Protein AF-A0AAN7RVU3-F1 (afdb_monomer)

pLDDT: mean 71.53, std 14.11, range [26.95, 93.5]

Radius of gyration: 31.34 Å; Cα contacts (8 Å, |Δi|>4): 571; chains: 1; bounding box: 62×64×90 Å

Foldseek 3Di:
DQWDDDPQWIHGHPVLLVVLLPQDDDFWLVSLVVSVVSLVVVVVQAPPLCVLCVVSVVQSDDDTDTRDDDPSNVVSSVSSSVSSVVRDIDGHDDQDEDEDQAPVVCCLVPPVVLPPPPVRSVVCCCVAPVDPSYHYAYANDADNRPRDGPDPPRDHPDHPVLVCLVQFALANQEAQDDDPPFPEEKEKDKDWDADPNDIFIKIWIAGLPGTPDIATDDPDDDDDDDDDAGAYEYEYQPPPVVSLNRGNVSVCVVVVCADPVRHHDPCNVVSVNVSVVCHGYPHYYYHHDHPPDPDPDSSNSRNVVRVVRRVVNSPDDDPDDPDDLPLPPPPPPLDPDDPVLVVVLVVQVWDADPSRWTAHPLRATEDEPVVLLVSLLVSCVSPVDQLVVSLVVNVNHHDYPPSDSVVVPSVVSVVVVPD

Structure (mmCIF, N/CA/C/O backbone):
data_AF-A0AAN7RVU3-F1
#
_entry.id   AF-A0AAN7RVU3-F1
#
loop_
_atom_site.group_PDB
_atom_site.id
_atom_site.type_symbol
_atom_site.label_atom_id
_atom_site.label_alt_id
_atom_site.label_comp_id
_atom_site.label_asym_id
_atom_site.label_entity_id
_atom_site.label_seq_id
_atom_site.pdbx_PDB_ins_code
_atom_site.Cartn_x
_atom_site.Cartn_y
_atom_site.Cartn_z
_atom_site.occupancy
_atom_site.B_iso_or_equiv
_atom_site.auth_seq_id
_atom_site.auth_comp_id
_atom_site.auth_asym_id
_atom_site.auth_atom_id
_atom_site.pdbx_PDB_model_num
ATOM 1 N N . MET A 1 1 ? 14.593 12.431 -40.590 1.00 60.25 1 MET A N 1
ATOM 2 C CA . MET A 1 1 ? 14.397 11.969 -39.191 1.00 60.25 1 MET A CA 1
ATOM 3 C C . MET A 1 1 ? 14.862 10.524 -38.926 1.00 60.25 1 MET A C 1
ATOM 5 O O . MET A 1 1 ? 14.667 1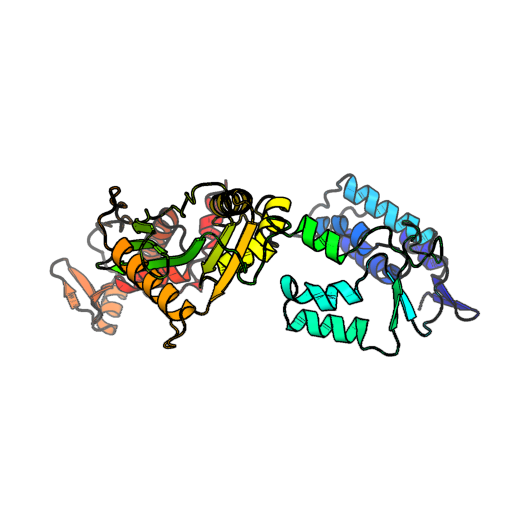0.052 -37.813 1.00 60.25 1 MET A O 1
ATOM 9 N N . GLY A 1 2 ? 15.543 9.844 -39.866 1.00 66.00 2 GLY A N 1
ATOM 10 C CA . GLY A 1 2 ? 16.089 8.489 -39.653 1.00 66.00 2 GLY A CA 1
ATOM 11 C C . GLY A 1 2 ? 15.056 7.368 -39.589 1.00 66.00 2 GLY A C 1
ATOM 12 O O . GLY A 1 2 ? 15.288 6.363 -38.926 1.00 66.00 2 GLY A O 1
ATOM 13 N N . PHE A 1 3 ? 13.913 7.576 -40.235 1.00 75.62 3 PHE A N 1
ATOM 14 C CA . PHE A 1 3 ? 12.899 6.558 -40.443 1.00 75.62 3 PHE A CA 1
ATOM 15 C C . PHE A 1 3 ? 12.623 6.453 -41.934 1.00 75.62 3 PHE A C 1
ATOM 17 O O . PHE A 1 3 ? 12.643 7.475 -42.624 1.00 75.62 3 PHE A O 1
ATOM 24 N N . GLU A 1 4 ? 12.320 5.246 -42.383 1.00 76.38 4 GLU A N 1
ATOM 25 C CA . GLU A 1 4 ? 11.783 4.975 -43.711 1.00 76.38 4 GLU A CA 1
ATOM 26 C C . GLU A 1 4 ? 10.286 4.706 -43.557 1.00 76.38 4 GLU A C 1
ATOM 28 O O . GLU A 1 4 ? 9.870 3.967 -42.663 1.00 76.38 4 GLU A O 1
ATOM 33 N N . ILE A 1 5 ? 9.460 5.388 -44.352 1.00 79.69 5 ILE A N 1
ATOM 34 C CA . ILE A 1 5 ? 8.005 5.220 -44.331 1.00 79.69 5 ILE A CA 1
ATOM 35 C C . ILE A 1 5 ? 7.591 4.661 -45.681 1.00 79.69 5 ILE A C 1
ATOM 37 O O . ILE A 1 5 ? 7.844 5.277 -46.716 1.00 79.69 5 ILE A O 1
ATOM 41 N N . THR A 1 6 ? 6.938 3.505 -45.678 1.00 76.88 6 THR A N 1
ATOM 42 C CA . THR A 1 6 ? 6.525 2.828 -46.908 1.00 76.88 6 THR A CA 1
ATOM 43 C C . THR A 1 6 ? 5.210 2.103 -46.658 1.00 76.88 6 THR A C 1
ATOM 45 O O . THR A 1 6 ? 5.063 1.417 -45.653 1.00 76.88 6 THR A O 1
ATOM 48 N N . LYS A 1 7 ? 4.216 2.283 -47.542 1.00 75.75 7 LYS A N 1
ATOM 49 C CA . LYS A 1 7 ? 2.923 1.559 -47.517 1.00 75.75 7 LYS A CA 1
ATOM 50 C C . LYS A 1 7 ? 2.224 1.506 -46.140 1.00 75.75 7 LYS A C 1
ATOM 52 O O . LYS A 1 7 ? 1.633 0.498 -45.770 1.00 75.75 7 LYS A O 1
ATOM 57 N N . GLY A 1 8 ? 2.275 2.595 -45.370 1.00 72.94 8 GLY A N 1
ATOM 58 C CA . GLY A 1 8 ? 1.636 2.662 -44.049 1.00 72.94 8 GLY A CA 1
ATOM 59 C C . GLY A 1 8 ? 2.423 1.998 -42.912 1.00 72.94 8 GLY A C 1
ATOM 60 O O . GLY A 1 8 ? 1.868 1.775 -41.836 1.00 72.94 8 GLY A O 1
ATOM 61 N N . GLN A 1 9 ? 3.703 1.703 -43.132 1.00 75.50 9 GLN A N 1
ATOM 62 C CA . GLN A 1 9 ? 4.643 1.198 -42.137 1.00 75.50 9 GLN A CA 1
ATOM 63 C C . GLN A 1 9 ? 5.803 2.180 -41.947 1.00 75.50 9 GLN A C 1
ATOM 65 O O . GLN A 1 9 ? 6.120 2.967 -42.839 1.00 75.50 9 GLN A O 1
ATOM 70 N N . ARG A 1 10 ? 6.419 2.147 -40.763 1.00 83.00 10 ARG A N 1
ATOM 71 C CA . ARG A 1 10 ? 7.587 2.937 -40.375 1.00 83.00 10 ARG A CA 1
ATOM 72 C C . ARG A 1 10 ? 8.702 2.020 -39.886 1.00 83.00 10 ARG A C 1
ATOM 74 O O . ARG A 1 10 ? 8.543 1.312 -38.888 1.00 83.00 10 ARG A O 1
ATOM 81 N N . GLU A 1 11 ? 9.856 2.122 -40.525 1.00 81.56 11 GLU A N 1
ATOM 82 C CA . GLU A 1 11 ? 11.063 1.357 -40.225 1.00 81.56 11 GLU A CA 1
ATOM 83 C C . GLU A 1 11 ? 12.210 2.255 -39.761 1.00 81.56 11 GLU A C 1
ATOM 85 O O . GLU A 1 11 ? 12.274 3.447 -40.068 1.00 81.56 11 GLU A O 1
ATOM 90 N N . LEU A 1 12 ? 13.119 1.674 -38.979 1.00 78.88 12 LEU A N 1
ATOM 91 C CA . LEU A 1 12 ? 14.394 2.298 -38.633 1.00 78.88 12 LEU A CA 1
ATOM 92 C C . LEU A 1 12 ? 15.353 2.141 -39.812 1.00 78.88 12 LEU A C 1
ATOM 94 O O . LEU A 1 12 ? 15.597 1.012 -40.233 1.00 78.88 12 LEU A O 1
ATOM 98 N N . ASN A 1 13 ? 15.938 3.244 -40.280 1.00 79.75 13 ASN A N 1
ATOM 99 C CA . ASN A 1 13 ? 16.897 3.195 -41.381 1.00 79.75 13 ASN A CA 1
ATOM 100 C C . ASN A 1 13 ? 18.136 2.349 -41.024 1.00 79.75 13 ASN A C 1
ATOM 102 O O . ASN A 1 13 ? 18.637 2.375 -39.890 1.00 79.75 13 ASN A O 1
ATOM 106 N N . THR A 1 14 ? 18.655 1.622 -42.011 1.00 76.56 14 THR A N 1
ATOM 107 C CA . THR A 1 14 ? 19.767 0.669 -41.844 1.00 76.56 14 THR A CA 1
ATOM 108 C C . THR A 1 14 ? 21.022 1.338 -41.281 1.00 76.56 14 THR A C 1
ATOM 110 O O . THR A 1 14 ? 21.609 0.853 -40.316 1.00 76.56 14 THR A O 1
ATOM 113 N N . GLU A 1 15 ? 21.352 2.536 -41.765 1.00 77.06 15 GLU A N 1
ATOM 114 C CA . GLU A 1 15 ? 22.512 3.310 -41.309 1.00 77.06 15 GLU A CA 1
ATOM 115 C C . GLU A 1 15 ? 22.464 3.625 -39.800 1.00 77.06 15 GLU A C 1
ATOM 117 O O . GLU A 1 15 ? 23.470 3.519 -39.095 1.00 77.06 15 GLU A O 1
ATOM 122 N N . ARG A 1 16 ? 21.281 3.936 -39.240 1.00 74.56 16 ARG A N 1
ATOM 123 C CA . ARG A 1 16 ? 21.164 4.132 -37.784 1.00 74.56 16 ARG A CA 1
ATOM 124 C C . ARG A 1 16 ? 21.036 2.826 -37.023 1.00 74.56 16 ARG A C 1
ATOM 126 O O . ARG A 1 16 ? 21.331 2.827 -35.829 1.00 74.56 16 ARG A O 1
ATOM 133 N N . LYS A 1 17 ? 20.564 1.727 -37.619 1.00 74.75 17 LYS A N 1
ATOM 134 C CA . LYS A 1 17 ? 20.660 0.410 -36.963 1.00 74.75 17 LYS A CA 1
ATOM 135 C C . LYS A 1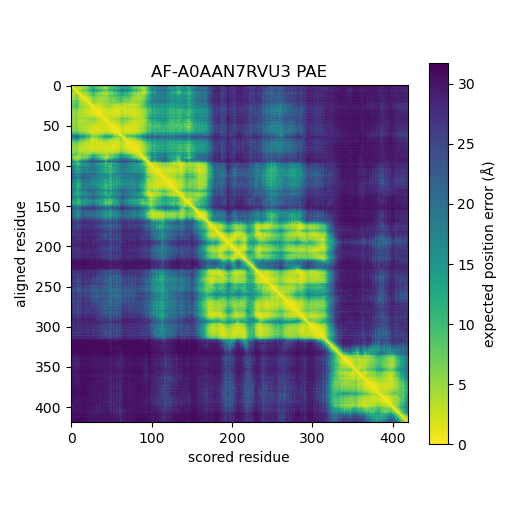 17 ? 22.134 0.086 -36.703 1.00 74.75 17 LYS A C 1
ATOM 137 O O . LYS A 1 17 ? 22.503 -0.193 -35.563 1.00 74.75 17 LYS A O 1
ATOM 142 N N . GLU A 1 18 ? 22.977 0.293 -37.709 1.00 75.19 18 GLU A N 1
ATOM 143 C CA . GLU A 1 18 ? 24.420 0.072 -37.629 1.00 75.19 18 GLU A CA 1
ATOM 144 C C . GLU A 1 18 ? 25.141 1.038 -36.681 1.00 75.19 18 GLU A C 1
ATOM 146 O O . GLU A 1 18 ? 25.971 0.596 -35.886 1.00 75.19 18 GLU A O 1
ATOM 151 N N . ALA A 1 19 ? 24.806 2.334 -36.697 1.00 77.56 19 ALA A N 1
ATOM 152 C CA . ALA A 1 19 ? 25.472 3.338 -35.861 1.00 77.56 19 ALA A CA 1
ATOM 153 C C . ALA A 1 19 ? 25.434 3.007 -34.356 1.00 77.56 19 ALA A C 1
ATOM 155 O O . ALA A 1 19 ? 26.418 3.221 -33.651 1.00 77.56 19 ALA A O 1
ATOM 156 N N . ILE A 1 20 ? 24.330 2.438 -33.853 1.00 73.19 20 ILE A N 1
ATOM 157 C CA . ILE A 1 20 ? 24.240 2.000 -32.450 1.00 73.19 20 ILE A CA 1
ATOM 158 C C . ILE A 1 20 ? 24.911 0.647 -32.214 1.00 73.19 20 ILE A C 1
ATOM 160 O O . ILE A 1 20 ? 25.498 0.445 -31.150 1.00 73.19 20 ILE A O 1
ATOM 164 N N . CYS A 1 21 ? 24.892 -0.268 -33.183 1.00 75.62 21 CYS A N 1
ATOM 165 C CA . CYS A 1 21 ? 25.645 -1.519 -33.067 1.00 75.62 21 CYS A CA 1
ATOM 166 C C . CYS A 1 21 ? 27.158 -1.279 -32.991 1.00 75.62 21 CYS A C 1
ATOM 168 O O . CYS A 1 21 ? 27.854 -1.999 -32.274 1.00 75.62 21 CYS A O 1
ATOM 170 N N . ARG A 1 22 ? 27.652 -0.220 -33.638 1.00 81.44 22 ARG A N 1
ATOM 171 C CA . ARG A 1 22 ? 29.059 0.201 -33.593 1.00 81.44 22 ARG A CA 1
ATOM 172 C C . ARG A 1 22 ? 29.454 0.934 -32.305 1.00 81.44 22 ARG A C 1
ATOM 174 O O . ARG A 1 22 ? 30.638 1.183 -32.103 1.00 81.44 22 ARG A O 1
ATOM 181 N N . ILE A 1 23 ? 28.509 1.254 -31.411 1.00 83.44 23 ILE A N 1
ATOM 182 C CA . ILE A 1 23 ? 28.845 1.846 -30.109 1.00 83.44 23 ILE A CA 1
ATOM 183 C C . ILE A 1 23 ? 29.667 0.832 -29.306 1.00 83.44 23 ILE A C 1
ATOM 185 O O . ILE A 1 23 ? 29.193 -0.268 -28.985 1.00 83.44 23 ILE A O 1
ATOM 189 N N . ALA A 1 24 ? 30.901 1.234 -28.999 1.00 86.38 24 ALA A N 1
ATOM 190 C CA . ALA A 1 24 ? 31.804 0.510 -28.120 1.00 86.38 24 ALA A CA 1
ATOM 191 C C . ALA A 1 24 ? 31.198 0.378 -26.720 1.00 86.38 24 ALA A C 1
ATOM 193 O O . ALA A 1 24 ? 30.391 1.209 -26.297 1.00 86.38 24 ALA A O 1
ATOM 194 N N . VAL A 1 25 ? 31.594 -0.668 -25.996 1.00 89.00 25 VAL A N 1
ATOM 195 C CA . VAL A 1 25 ? 31.112 -0.895 -24.632 1.00 89.00 25 VAL A CA 1
ATOM 196 C C . VAL A 1 25 ? 31.477 0.320 -23.767 1.00 89.00 25 VAL A C 1
ATOM 198 O O . VAL A 1 25 ? 32.663 0.637 -23.658 1.00 89.00 25 VAL A O 1
ATOM 201 N N . PRO A 1 26 ? 30.494 1.013 -23.162 1.00 90.19 26 PRO A N 1
ATOM 202 C CA . PRO A 1 26 ? 30.767 2.167 -22.314 1.00 90.19 26 PRO A CA 1
ATOM 203 C C . PRO A 1 26 ? 31.740 1.830 -21.181 1.00 90.19 26 PRO A C 1
ATOM 205 O O . PRO A 1 26 ? 31.554 0.838 -20.483 1.00 90.19 26 PRO A O 1
ATOM 208 N N . THR A 1 27 ? 32.747 2.667 -20.956 1.00 88.00 27 THR A N 1
ATOM 209 C CA . THR A 1 27 ? 33.683 2.544 -19.822 1.00 88.00 27 THR A CA 1
ATOM 210 C C . THR A 1 27 ? 33.370 3.541 -18.704 1.00 88.00 27 THR A C 1
ATOM 212 O O . THR A 1 27 ? 33.860 3.406 -17.585 1.00 88.00 27 THR A O 1
ATOM 215 N N . SER A 1 28 ? 32.503 4.521 -18.977 1.00 88.88 28 SER A N 1
ATOM 216 C CA . SER A 1 28 ? 32.065 5.541 -18.019 1.00 88.88 28 SER A CA 1
ATOM 217 C C . SER A 1 28 ? 30.543 5.643 -17.931 1.00 88.88 28 SER A C 1
ATOM 219 O O . SER A 1 28 ? 29.819 5.384 -18.900 1.00 88.88 28 SER A O 1
ATOM 221 N N . LYS A 1 29 ? 30.044 6.113 -16.780 1.00 90.25 29 LYS A N 1
ATOM 222 C CA . LYS A 1 29 ? 28.611 6.393 -16.586 1.00 90.25 29 LYS A CA 1
ATOM 223 C C . LYS A 1 29 ? 28.082 7.400 -17.614 1.00 90.25 29 LYS A C 1
ATOM 225 O O . LYS A 1 29 ? 26.981 7.218 -18.133 1.00 90.25 29 LYS A O 1
ATOM 230 N N . LYS A 1 30 ? 28.879 8.410 -17.988 1.00 89.38 30 LYS A N 1
ATOM 231 C CA . LYS A 1 30 ? 28.546 9.382 -19.045 1.00 89.38 30 LYS A CA 1
ATOM 232 C C . LYS A 1 30 ? 28.300 8.715 -20.401 1.00 89.38 30 LYS A C 1
ATOM 234 O O . LYS A 1 30 ? 27.279 8.985 -21.033 1.00 89.38 30 LYS A O 1
ATOM 239 N N . GLN A 1 31 ? 29.190 7.821 -20.831 1.00 89.56 31 GLN A N 1
ATOM 240 C CA . GLN A 1 31 ? 29.016 7.076 -22.082 1.00 89.56 31 GLN A CA 1
ATOM 241 C C . GLN A 1 31 ? 27.786 6.163 -22.030 1.00 89.56 31 GLN A C 1
ATOM 243 O O . GLN A 1 31 ? 27.037 6.101 -23.004 1.00 89.56 31 GLN A O 1
ATOM 248 N N . LEU A 1 32 ? 27.523 5.516 -20.888 1.00 91.06 32 LEU A N 1
ATOM 249 C CA . LEU A 1 32 ? 26.335 4.676 -20.728 1.00 91.06 32 LEU A CA 1
ATOM 250 C C . LEU A 1 32 ? 25.038 5.499 -20.777 1.00 91.06 32 LEU A C 1
ATOM 252 O O . LEU A 1 32 ? 24.076 5.072 -21.410 1.00 91.06 32 LEU A O 1
ATOM 256 N N . ARG A 1 33 ? 25.005 6.709 -20.201 1.00 90.69 33 ARG A N 1
ATOM 257 C CA . ARG A 1 33 ? 23.860 7.627 -20.365 1.00 90.69 33 ARG A CA 1
ATOM 258 C C . ARG A 1 33 ? 23.678 8.064 -21.816 1.00 90.69 33 ARG A C 1
ATOM 260 O O . ARG A 1 33 ? 22.541 8.116 -22.279 1.00 90.69 33 ARG A O 1
ATOM 267 N N . GLY A 1 34 ? 24.772 8.322 -22.534 1.00 89.88 34 GLY A N 1
ATOM 268 C CA . GLY A 1 34 ? 24.743 8.591 -23.974 1.00 89.88 34 GLY A CA 1
ATOM 269 C C . GLY A 1 34 ? 24.105 7.438 -24.751 1.00 89.88 34 GLY A C 1
ATOM 270 O O . GLY A 1 34 ? 23.143 7.649 -25.488 1.00 89.88 34 GLY A O 1
ATOM 271 N N . PHE A 1 35 ? 24.557 6.206 -24.505 1.00 90.56 35 PHE A N 1
ATOM 272 C CA . PHE A 1 35 ? 23.961 5.005 -25.090 1.00 90.56 35 PHE A CA 1
ATOM 273 C C . PHE A 1 35 ? 22.472 4.869 -24.747 1.00 90.56 35 PHE A C 1
ATOM 275 O O . PHE A 1 35 ? 21.661 4.684 -25.650 1.00 90.56 35 PHE A O 1
ATOM 282 N N . LEU A 1 36 ? 22.088 5.011 -23.473 1.00 90.69 36 LEU A N 1
ATOM 283 C CA . LEU A 1 36 ? 20.690 4.920 -23.036 1.00 90.69 36 LEU A CA 1
ATOM 284 C C . LEU A 1 36 ? 19.810 6.000 -23.670 1.00 90.69 36 LEU A C 1
ATOM 286 O O . LEU A 1 36 ? 18.659 5.723 -23.996 1.00 90.69 36 LEU A O 1
ATOM 290 N N . GLY A 1 37 ? 20.337 7.207 -23.882 1.00 87.88 37 GLY A N 1
ATOM 291 C CA . GLY A 1 37 ? 19.641 8.275 -24.599 1.00 87.88 37 GLY A CA 1
ATOM 292 C C . GLY A 1 37 ? 19.322 7.877 -26.040 1.00 87.88 37 GLY A C 1
ATOM 293 O O . GLY A 1 37 ? 18.181 8.010 -26.485 1.00 87.88 37 GLY A O 1
ATOM 294 N N . ILE A 1 38 ? 20.301 7.304 -26.740 1.00 84.50 38 ILE A N 1
ATOM 295 C CA . ILE A 1 38 ? 20.125 6.852 -28.123 1.00 84.50 38 ILE A CA 1
ATOM 296 C C . ILE A 1 38 ? 19.223 5.609 -28.186 1.00 84.50 38 ILE A C 1
ATOM 298 O O . ILE A 1 38 ? 18.334 5.519 -29.033 1.00 84.50 38 ILE A O 1
ATOM 302 N N . ALA A 1 39 ? 19.395 4.656 -27.271 1.00 84.94 39 ALA A N 1
ATOM 303 C CA . ALA A 1 39 ? 18.561 3.462 -27.182 1.00 84.94 39 ALA A CA 1
ATOM 304 C C . ALA A 1 39 ? 17.098 3.821 -26.875 1.00 84.94 39 ALA A C 1
ATOM 306 O O . ALA A 1 39 ? 16.186 3.273 -27.494 1.00 84.94 39 ALA A O 1
ATOM 307 N N . ARG A 1 40 ? 16.864 4.817 -26.008 1.00 85.19 40 ARG A N 1
ATOM 308 C CA . ARG A 1 40 ? 15.525 5.326 -25.689 1.00 85.19 40 ARG A CA 1
ATOM 309 C C . ARG A 1 40 ? 14.819 5.910 -26.905 1.00 85.19 40 ARG A C 1
ATOM 311 O O . ARG A 1 40 ? 13.608 5.771 -26.995 1.00 85.19 40 ARG A O 1
ATOM 318 N N . TRP A 1 41 ? 15.518 6.513 -27.862 1.00 79.56 41 TRP A N 1
ATOM 319 C CA . TRP A 1 41 ? 14.881 6.977 -29.103 1.00 79.56 41 TRP A CA 1
ATOM 320 C C . TRP A 1 41 ? 14.245 5.825 -29.908 1.00 79.56 41 TRP A C 1
ATOM 322 O O . TRP A 1 41 ? 13.246 6.015 -30.595 1.00 79.56 41 TRP A O 1
ATOM 332 N N . CYS A 1 42 ? 14.773 4.609 -29.754 1.00 75.12 42 CYS A N 1
ATOM 333 C CA . CYS A 1 42 ? 14.352 3.408 -30.478 1.00 75.12 42 CYS A CA 1
ATOM 334 C C . CYS A 1 42 ? 13.483 2.476 -29.624 1.00 75.12 42 CYS A C 1
ATOM 336 O O . CYS A 1 42 ? 13.183 1.369 -30.067 1.00 75.12 42 CYS A O 1
ATOM 338 N N . HIS A 1 43 ? 13.104 2.876 -28.403 1.00 82.31 43 HIS A N 1
ATOM 339 C CA . HIS A 1 43 ? 12.471 1.967 -27.439 1.00 82.31 43 HIS A CA 1
ATOM 340 C C . HIS A 1 43 ? 11.172 1.346 -27.967 1.00 82.31 43 HIS A C 1
ATOM 342 O O . HIS A 1 43 ? 10.830 0.238 -27.572 1.00 82.31 43 HIS A O 1
ATOM 348 N N . LEU A 1 44 ? 10.472 2.039 -28.875 1.00 80.81 44 LEU A N 1
ATOM 349 C CA . LEU A 1 44 ? 9.228 1.570 -29.494 1.00 80.81 44 LEU A CA 1
ATOM 350 C C . LEU A 1 44 ? 9.405 0.275 -30.301 1.00 80.81 44 LEU A C 1
ATOM 352 O O . LEU A 1 44 ? 8.439 -0.454 -30.482 1.00 80.81 44 LEU A O 1
ATOM 356 N N . TRP A 1 45 ? 10.620 -0.015 -30.771 1.00 80.12 45 TRP A N 1
ATOM 357 C CA . TRP A 1 45 ? 10.946 -1.227 -31.529 1.00 80.12 45 TRP A CA 1
ATOM 358 C C . TRP A 1 45 ? 11.508 -2.356 -30.660 1.00 80.12 45 TRP A C 1
ATOM 360 O O . TRP A 1 45 ? 11.799 -3.430 -31.176 1.00 80.12 45 TRP A O 1
ATOM 370 N N . ILE A 1 46 ? 11.700 -2.123 -29.358 1.00 82.25 46 ILE A N 1
ATOM 371 C CA . ILE A 1 46 ? 12.316 -3.087 -28.445 1.00 82.25 46 ILE A CA 1
ATOM 372 C C . ILE A 1 46 ? 11.267 -3.520 -27.410 1.00 82.25 46 ILE A C 1
ATOM 374 O O . ILE A 1 46 ? 11.026 -2.798 -26.436 1.00 82.25 46 ILE A O 1
ATOM 378 N N . PRO A 1 47 ? 10.656 -4.710 -27.569 1.00 80.06 47 PRO A N 1
ATOM 379 C CA . PRO A 1 47 ? 9.730 -5.251 -26.584 1.00 80.06 47 PRO A CA 1
ATOM 380 C C . PRO A 1 47 ? 10.389 -5.357 -25.210 1.00 80.06 47 PRO A C 1
ATOM 382 O O . PRO A 1 47 ? 11.519 -5.847 -25.084 1.00 80.06 47 PRO A O 1
ATOM 385 N N . ASN A 1 48 ? 9.664 -4.920 -24.178 1.00 81.50 48 ASN A N 1
ATOM 386 C CA . ASN A 1 48 ? 10.117 -4.905 -22.786 1.00 81.50 48 ASN A CA 1
ATOM 387 C C . ASN A 1 48 ? 11.365 -4.038 -22.523 1.00 81.50 48 ASN A C 1
ATOM 389 O O . ASN A 1 48 ? 12.067 -4.265 -21.537 1.00 81.50 48 ASN A O 1
ATOM 393 N N . PHE A 1 49 ? 11.628 -3.012 -23.349 1.00 85.31 49 PHE A N 1
ATOM 394 C CA . PHE A 1 49 ? 12.794 -2.125 -23.206 1.00 85.31 49 PHE A CA 1
ATOM 395 C C . PHE A 1 49 ? 13.016 -1.629 -21.772 1.00 85.31 49 PHE A C 1
ATOM 397 O O . PHE A 1 49 ? 14.138 -1.663 -21.282 1.00 85.31 49 PHE A O 1
ATOM 404 N N . GLY A 1 50 ? 11.957 -1.196 -21.078 1.00 86.00 50 GLY A N 1
ATOM 405 C CA . GLY A 1 50 ? 12.068 -0.685 -19.708 1.00 86.00 50 GLY A CA 1
ATOM 406 C C . GLY A 1 50 ? 12.605 -1.713 -18.708 1.00 86.00 50 GLY A C 1
ATOM 407 O O . GLY A 1 50 ? 13.364 -1.343 -17.816 1.00 86.00 50 GLY A O 1
ATOM 408 N N . LEU A 1 51 ? 12.261 -2.996 -18.876 1.00 85.75 51 LEU A N 1
ATOM 409 C CA . LEU A 1 51 ? 12.762 -4.086 -18.035 1.00 85.75 51 LEU A CA 1
ATOM 410 C C . LEU A 1 51 ? 14.224 -4.400 -18.359 1.00 85.75 51 LEU A C 1
ATOM 412 O O . LEU A 1 51 ? 15.039 -4.486 -17.447 1.00 85.75 51 LEU A O 1
ATOM 416 N N . ILE A 1 52 ? 14.562 -4.479 -19.648 1.00 88.12 52 ILE A N 1
ATOM 417 C CA . ILE A 1 52 ? 15.926 -4.758 -20.121 1.00 88.12 52 ILE A CA 1
ATOM 418 C C . ILE A 1 52 ? 16.877 -3.615 -19.722 1.00 88.12 52 ILE A C 1
ATOM 420 O O . ILE A 1 52 ? 17.983 -3.839 -19.243 1.00 88.12 52 ILE A O 1
ATOM 424 N N . ALA A 1 53 ? 16.442 -2.360 -19.847 1.00 91.12 53 ALA A N 1
ATOM 425 C CA . ALA A 1 53 ? 17.255 -1.190 -19.523 1.00 91.12 53 ALA A CA 1
ATOM 426 C C . ALA A 1 53 ? 17.338 -0.890 -18.014 1.00 91.12 53 ALA A C 1
ATOM 428 O O . ALA A 1 53 ? 18.174 -0.088 -17.599 1.00 91.12 53 ALA A O 1
ATOM 429 N N . LYS A 1 54 ? 16.494 -1.505 -17.173 1.00 91.12 54 LYS A N 1
ATOM 430 C CA . LYS A 1 54 ? 16.438 -1.257 -15.720 1.00 91.12 54 LYS A CA 1
ATOM 431 C C . LYS A 1 54 ? 17.799 -1.398 -15.012 1.00 91.12 54 LYS A C 1
ATOM 433 O O . LYS A 1 54 ? 18.172 -0.446 -14.319 1.00 91.12 54 LYS A O 1
ATOM 438 N N . PRO A 1 55 ? 18.560 -2.499 -15.168 1.00 91.31 55 PRO A N 1
ATOM 439 C CA . PRO A 1 55 ? 19.879 -2.627 -14.540 1.00 91.31 55 PRO A CA 1
ATOM 440 C C . PRO A 1 55 ? 20.880 -1.586 -15.059 1.00 91.31 55 PRO A C 1
ATOM 442 O O . PRO A 1 55 ? 21.650 -1.032 -14.279 1.00 91.31 55 PRO A O 1
ATOM 445 N N . LEU A 1 56 ? 20.801 -1.207 -16.339 1.00 91.50 56 LEU A N 1
ATOM 446 C CA . LEU A 1 56 ? 21.645 -0.149 -16.907 1.00 91.50 56 LEU A CA 1
ATOM 447 C C . LEU A 1 56 ? 21.327 1.229 -16.308 1.00 91.50 56 LEU A C 1
ATOM 449 O O . LEU A 1 56 ? 22.235 2.004 -16.011 1.00 91.50 56 LEU A O 1
ATOM 453 N N . TYR A 1 57 ? 20.044 1.535 -16.080 1.00 91.94 57 TYR A N 1
ATOM 454 C CA . TYR A 1 57 ? 19.635 2.753 -15.378 1.00 91.94 57 TYR A CA 1
ATOM 455 C C . TYR A 1 57 ? 20.084 2.765 -13.915 1.00 91.94 57 TYR A C 1
ATOM 457 O O . TYR A 1 57 ? 20.385 3.832 -13.385 1.00 91.94 57 TYR A O 1
ATOM 465 N N . ALA A 1 58 ? 20.138 1.605 -13.256 1.00 89.69 58 ALA A N 1
ATOM 466 C CA . ALA A 1 58 ? 20.686 1.497 -11.908 1.00 89.69 58 ALA A CA 1
ATOM 467 C C . ALA A 1 58 ? 22.202 1.760 -11.894 1.00 89.69 58 ALA A C 1
ATOM 469 O O . ALA A 1 58 ? 22.665 2.530 -11.055 1.00 89.69 58 ALA A O 1
ATOM 470 N N . ALA A 1 59 ? 22.943 1.230 -12.873 1.00 87.88 59 ALA A N 1
ATOM 471 C CA . ALA A 1 59 ? 24.395 1.399 -12.990 1.00 87.88 59 ALA A CA 1
ATOM 472 C C . ALA A 1 59 ? 24.847 2.863 -13.193 1.00 87.88 59 ALA A C 1
ATOM 474 O O . ALA A 1 59 ? 25.968 3.230 -12.843 1.00 87.88 59 ALA A O 1
ATOM 475 N N . VAL A 1 60 ? 23.975 3.732 -13.724 1.00 90.00 60 VAL A N 1
ATOM 476 C CA . VAL A 1 60 ? 24.265 5.170 -13.909 1.00 90.00 60 VAL A CA 1
ATOM 477 C C . VAL A 1 60 ? 23.817 6.063 -12.746 1.00 90.00 60 VAL A C 1
ATOM 479 O O . VAL A 1 60 ? 24.006 7.284 -12.822 1.00 90.00 60 VAL A O 1
ATOM 482 N N . LYS A 1 61 ? 23.217 5.502 -11.685 1.00 85.44 61 LYS A N 1
ATOM 483 C CA . LYS A 1 61 ? 22.850 6.258 -10.475 1.00 85.44 61 LYS A CA 1
ATOM 484 C C . LYS A 1 61 ? 24.088 6.604 -9.634 1.00 85.44 61 LYS A C 1
ATOM 486 O O . LYS A 1 61 ? 25.139 5.965 -9.724 1.00 85.44 61 LYS A O 1
ATOM 491 N N . GLY A 1 62 ? 23.941 7.630 -8.796 1.00 80.19 62 GLY A N 1
ATOM 492 C CA . GLY A 1 62 ? 25.005 8.124 -7.921 1.00 80.19 62 GLY A CA 1
ATOM 493 C C . GLY A 1 62 ? 25.994 9.070 -8.622 1.00 80.19 62 GLY A C 1
ATOM 494 O O . GLY A 1 62 ? 25.756 9.465 -9.768 1.00 80.19 62 GLY A O 1
ATOM 495 N N . PRO A 1 63 ? 27.082 9.455 -7.931 1.00 76.50 63 PRO A N 1
ATOM 496 C CA . PRO A 1 63 ? 28.080 10.383 -8.457 1.00 76.50 63 PRO A CA 1
ATOM 497 C C . PRO A 1 63 ? 28.782 9.829 -9.707 1.00 76.50 63 PRO A C 1
ATOM 499 O O . PRO A 1 63 ? 28.810 8.611 -9.946 1.00 76.50 63 PRO A O 1
ATOM 502 N N . GLU A 1 64 ? 29.317 10.742 -10.522 1.00 76.69 64 GLU A N 1
ATOM 503 C CA . GLU A 1 64 ? 30.151 10.398 -11.679 1.00 76.69 64 GLU A CA 1
ATOM 504 C C . GLU A 1 64 ? 31.376 9.599 -11.236 1.00 76.69 64 GLU A C 1
ATOM 506 O O . GLU A 1 64 ? 31.982 9.890 -10.208 1.00 76.69 64 GLU A O 1
ATOM 511 N N . GLY A 1 65 ? 31.723 8.571 -12.003 1.00 72.75 65 GLY A N 1
ATOM 512 C CA . GLY A 1 65 ? 32.803 7.656 -11.654 1.00 72.75 65 GLY A CA 1
ATOM 513 C C . GLY A 1 65 ? 32.908 6.484 -12.622 1.00 72.75 65 GLY A C 1
ATOM 514 O O . GLY A 1 65 ? 32.240 6.455 -13.665 1.00 72.75 65 GLY A O 1
ATOM 515 N N . VAL A 1 66 ? 33.751 5.518 -12.256 1.00 74.56 66 VAL A N 1
ATOM 516 C CA . VAL A 1 66 ? 33.961 4.278 -13.012 1.00 74.56 66 VAL A CA 1
ATOM 517 C C . VAL A 1 66 ? 32.638 3.518 -13.121 1.00 74.56 66 VAL A C 1
ATOM 519 O O . VAL A 1 66 ? 31.858 3.443 -12.169 1.00 74.56 66 VAL A O 1
ATOM 522 N N . LEU A 1 67 ? 32.348 3.009 -14.319 1.00 84.00 67 LEU A N 1
ATOM 523 C CA . LEU A 1 67 ? 31.173 2.184 -14.557 1.00 84.00 67 LEU A CA 1
ATOM 524 C C . LEU A 1 67 ? 31.478 0.739 -14.161 1.00 84.00 67 LEU A C 1
ATOM 526 O O . LEU A 1 67 ? 32.273 0.068 -14.817 1.00 84.00 67 LEU A O 1
ATOM 530 N N . GLU A 1 68 ? 30.810 0.251 -13.124 1.00 84.31 68 GLU A N 1
ATOM 531 C CA . GLU A 1 68 ? 30.897 -1.150 -12.721 1.00 84.31 68 GLU A CA 1
ATOM 532 C C . GLU A 1 68 ? 29.980 -2.010 -13.597 1.00 84.31 68 GLU A C 1
ATOM 534 O O . GLU A 1 68 ? 28.750 -1.923 -13.543 1.00 84.31 68 GLU A O 1
ATOM 539 N N . TRP A 1 69 ? 30.587 -2.849 -14.436 1.00 87.44 69 TRP A N 1
ATOM 540 C CA . TRP A 1 69 ? 29.855 -3.808 -15.253 1.00 87.44 69 TRP A CA 1
ATOM 541 C C . TRP A 1 69 ? 29.556 -5.070 -14.458 1.00 87.44 69 TRP A C 1
ATOM 543 O O . TRP A 1 69 ? 30.422 -5.923 -14.282 1.00 87.44 69 TRP A O 1
ATOM 553 N N . THR A 1 70 ? 28.301 -5.238 -14.056 1.00 89.81 70 THR A N 1
ATOM 554 C CA . THR A 1 70 ? 27.813 -6.548 -13.620 1.00 89.81 70 THR A CA 1
ATOM 555 C C . THR A 1 70 ? 27.550 -7.449 -14.837 1.00 89.81 70 THR A C 1
ATOM 557 O O . THR A 1 70 ? 27.275 -6.943 -15.936 1.00 89.81 70 THR A O 1
ATOM 560 N N . PRO A 1 71 ? 27.573 -8.786 -14.673 1.00 90.94 71 PRO A N 1
ATOM 561 C CA . PRO A 1 71 ? 27.172 -9.716 -15.731 1.00 90.94 71 PRO A CA 1
ATOM 562 C C . PRO A 1 71 ? 25.761 -9.426 -16.263 1.00 90.94 71 PRO A C 1
ATOM 564 O O . PRO A 1 71 ? 25.516 -9.495 -17.467 1.00 90.94 71 PRO A O 1
ATOM 567 N N . GLU A 1 72 ? 24.846 -9.024 -15.374 1.00 90.94 72 GLU A N 1
ATOM 568 C CA . GLU A 1 72 ? 23.482 -8.625 -15.724 1.00 90.94 72 GLU A CA 1
ATOM 569 C C . GLU A 1 72 ? 23.458 -7.358 -16.593 1.00 90.94 72 GLU A C 1
ATOM 571 O O . GLU A 1 72 ? 22.766 -7.325 -17.612 1.00 90.94 72 GLU A O 1
ATOM 576 N N . CYS A 1 73 ? 24.229 -6.325 -16.240 1.00 90.50 73 CYS A N 1
ATOM 577 C CA . CYS A 1 73 ? 24.344 -5.116 -17.055 1.00 90.50 73 CYS A CA 1
ATOM 578 C C . CYS A 1 73 ? 24.885 -5.443 -18.450 1.00 90.50 73 CYS A C 1
ATOM 580 O O . CYS A 1 73 ? 24.324 -4.982 -19.442 1.00 90.50 73 CYS A O 1
ATOM 582 N N . ARG A 1 74 ? 25.933 -6.271 -18.543 1.00 91.50 74 ARG A N 1
ATOM 583 C CA . ARG A 1 74 ? 26.536 -6.651 -19.830 1.00 91.50 74 ARG A CA 1
ATOM 584 C C . ARG A 1 74 ? 25.545 -7.401 -20.717 1.00 91.50 74 ARG A C 1
ATOM 586 O O . ARG A 1 74 ? 25.307 -6.981 -21.844 1.00 91.50 74 ARG A O 1
ATOM 593 N N . LYS A 1 75 ? 24.879 -8.418 -20.163 1.00 93.50 75 LYS A N 1
ATOM 594 C CA . LYS A 1 75 ? 23.830 -9.173 -20.859 1.00 93.50 75 LYS A CA 1
ATOM 595 C C . LYS A 1 75 ? 22.732 -8.259 -21.406 1.00 93.50 75 LYS A C 1
ATOM 597 O O . LYS A 1 75 ? 22.344 -8.388 -22.561 1.00 93.50 75 LYS A O 1
ATOM 602 N N . ASN A 1 76 ? 22.234 -7.327 -20.594 1.00 92.06 76 ASN A N 1
ATOM 603 C CA . ASN A 1 76 ? 21.160 -6.425 -21.010 1.00 92.06 76 ASN A CA 1
ATOM 604 C C . ASN A 1 76 ? 21.614 -5.378 -22.038 1.00 92.06 76 ASN A C 1
ATOM 606 O O . ASN A 1 76 ? 20.835 -4.998 -22.910 1.00 92.06 76 ASN A O 1
ATOM 610 N N . PHE A 1 77 ? 22.866 -4.920 -21.966 1.00 91.31 77 PHE A N 1
ATOM 611 C CA . PHE A 1 77 ? 23.451 -4.053 -22.988 1.00 91.31 77 PHE A CA 1
ATOM 612 C C . PHE A 1 77 ? 23.499 -4.755 -24.352 1.00 91.31 77 PHE A C 1
ATOM 614 O O . PHE A 1 77 ? 23.028 -4.194 -25.345 1.00 91.31 77 PHE A O 1
ATOM 621 N N . ASP A 1 78 ? 23.991 -5.993 -24.387 1.00 90.44 78 ASP A N 1
ATOM 622 C CA . ASP A 1 78 ? 24.068 -6.789 -25.615 1.00 90.44 78 ASP A CA 1
ATOM 623 C C . ASP A 1 78 ? 22.669 -7.143 -26.144 1.00 90.44 78 ASP A C 1
ATOM 625 O O . ASP A 1 78 ? 22.412 -7.041 -27.344 1.00 90.44 78 ASP A O 1
ATOM 629 N N . GLU A 1 79 ? 21.722 -7.441 -25.251 1.00 89.50 79 GLU A N 1
ATOM 630 C CA . GLU A 1 79 ? 20.327 -7.719 -25.603 1.00 89.50 79 GLU A CA 1
ATOM 631 C C . GLU A 1 79 ? 19.638 -6.518 -26.271 1.00 89.50 79 GLU A C 1
ATOM 633 O O . GLU A 1 79 ? 18.913 -6.685 -27.253 1.00 89.50 79 GLU A O 1
ATOM 638 N N . ILE A 1 80 ? 19.894 -5.288 -25.803 1.00 88.75 80 ILE A N 1
ATOM 639 C CA . ILE A 1 80 ? 19.384 -4.068 -26.455 1.00 88.75 80 ILE A CA 1
ATOM 640 C C . ILE A 1 80 ? 19.953 -3.933 -27.872 1.00 88.75 80 ILE A C 1
ATOM 642 O O . ILE A 1 80 ? 19.214 -3.577 -28.793 1.00 88.75 80 ILE A O 1
ATOM 646 N N . LYS A 1 81 ? 21.248 -4.219 -28.067 1.00 87.56 81 LYS A N 1
ATOM 647 C CA . LYS A 1 81 ? 21.885 -4.165 -29.395 1.00 87.56 81 LYS A CA 1
ATOM 648 C C . LYS A 1 81 ? 21.316 -5.239 -30.327 1.00 87.56 81 LYS A C 1
ATOM 650 O O . LYS A 1 81 ? 20.988 -4.926 -31.469 1.00 87.56 81 LYS A O 1
ATOM 655 N N . ARG A 1 82 ? 21.121 -6.462 -29.827 1.00 87.06 82 ARG A N 1
ATOM 656 C CA . ARG A 1 82 ? 20.540 -7.589 -30.573 1.00 87.06 82 ARG A CA 1
ATOM 657 C C . ARG A 1 82 ? 19.098 -7.313 -31.002 1.00 87.06 82 ARG A C 1
ATOM 659 O O . ARG A 1 82 ? 18.809 -7.303 -32.195 1.00 87.06 82 ARG A O 1
ATOM 666 N N . LYS A 1 83 ? 18.208 -6.989 -30.055 1.00 83.88 83 LYS A N 1
ATOM 667 C CA . LYS A 1 83 ? 16.786 -6.715 -30.344 1.00 83.88 83 LYS A CA 1
ATOM 668 C C . LYS A 1 83 ? 16.582 -5.545 -31.302 1.00 83.88 83 LYS A C 1
ATOM 670 O O . LYS A 1 83 ? 15.591 -5.493 -32.020 1.00 83.88 83 LYS A O 1
ATOM 675 N N . ARG A 1 84 ? 17.518 -4.596 -31.330 1.00 78.94 84 ARG A N 1
ATOM 676 C CA . ARG A 1 84 ? 17.495 -3.494 -32.291 1.00 78.94 84 ARG A CA 1
ATOM 677 C C . ARG A 1 84 ? 17.757 -3.959 -33.726 1.00 78.94 84 ARG A C 1
ATOM 679 O O . ARG A 1 84 ? 17.156 -3.407 -34.643 1.00 78.94 84 ARG A O 1
ATOM 686 N N . MET A 1 85 ? 18.638 -4.935 -33.937 1.00 77.12 85 MET A N 1
ATOM 687 C CA . MET A 1 85 ? 18.868 -5.499 -35.274 1.00 77.12 85 MET A CA 1
ATOM 688 C C . MET A 1 85 ? 17.626 -6.232 -35.784 1.00 77.12 85 MET A C 1
ATOM 690 O O . MET A 1 85 ? 17.276 -6.115 -36.953 1.00 77.12 85 MET A O 1
ATOM 694 N N . GLU A 1 86 ? 16.912 -6.888 -34.873 1.00 77.31 86 GLU A N 1
ATOM 695 C CA . GLU A 1 86 ? 15.657 -7.605 -35.129 1.00 77.31 86 GLU A CA 1
ATOM 696 C C . GLU A 1 86 ? 14.429 -6.680 -35.238 1.00 77.31 86 GLU A C 1
ATOM 698 O O . GLU A 1 86 ? 13.312 -7.142 -35.479 1.00 77.31 86 GLU A O 1
ATOM 703 N N . ALA A 1 87 ? 14.615 -5.364 -35.075 1.00 75.25 87 ALA A N 1
ATOM 704 C CA . ALA A 1 87 ? 13.539 -4.383 -35.130 1.00 75.25 87 ALA A CA 1
ATOM 705 C C . ALA A 1 87 ? 12.834 -4.405 -36.495 1.00 75.25 87 ALA A C 1
ATOM 707 O O . ALA A 1 87 ? 13.387 -3.961 -37.510 1.00 75.25 87 ALA A O 1
ATOM 708 N N . SER A 1 88 ? 11.592 -4.886 -36.476 1.00 75.12 88 SER A N 1
ATOM 709 C CA . SER A 1 88 ? 10.693 -4.973 -37.628 1.00 75.12 88 SER A CA 1
ATOM 710 C C . SER A 1 88 ? 9.937 -3.660 -37.873 1.00 75.12 88 SER A C 1
ATOM 712 O O . SER A 1 88 ? 9.938 -2.754 -37.036 1.00 75.12 88 SER A O 1
ATOM 714 N N . ALA A 1 89 ? 9.273 -3.552 -39.021 1.00 78.94 89 ALA A N 1
ATOM 715 C CA . ALA A 1 89 ? 8.422 -2.417 -39.357 1.00 78.94 89 ALA A CA 1
ATOM 716 C C . ALA A 1 89 ? 7.262 -2.242 -38.368 1.00 78.94 89 ALA A C 1
ATOM 718 O O . ALA A 1 89 ? 6.595 -3.208 -38.002 1.00 78.94 89 ALA A O 1
ATOM 719 N N . LEU A 1 90 ? 6.988 -0.999 -37.964 1.00 76.31 90 LEU A N 1
ATOM 720 C CA . LEU A 1 90 ? 5.812 -0.664 -37.159 1.00 76.31 90 LEU A CA 1
ATOM 721 C C . LEU A 1 90 ? 4.723 -0.081 -38.058 1.00 76.31 90 LEU A C 1
ATOM 723 O O . LEU A 1 90 ? 4.984 0.852 -38.813 1.00 76.31 90 LEU A O 1
ATOM 727 N N . GLY A 1 91 ? 3.495 -0.589 -37.961 1.00 71.94 91 GLY A N 1
ATOM 728 C CA . GLY A 1 91 ? 2.347 0.014 -38.642 1.00 71.94 91 GLY A CA 1
ATOM 729 C C . GLY A 1 91 ? 2.061 1.434 -38.139 1.00 71.94 91 GLY A C 1
ATOM 730 O O . GLY A 1 91 ? 2.285 1.750 -36.967 1.00 71.94 91 GLY A O 1
ATOM 731 N N . LEU A 1 92 ? 1.564 2.304 -39.021 1.00 70.44 92 LEU A N 1
ATOM 732 C CA . LEU A 1 92 ? 1.060 3.619 -38.623 1.00 70.44 92 LEU A CA 1
ATOM 733 C C . LEU A 1 92 ? -0.192 3.470 -37.732 1.00 70.44 92 LEU A C 1
ATOM 735 O O . LEU A 1 92 ? -0.954 2.517 -37.913 1.00 70.44 92 LEU A O 1
ATOM 739 N N . PRO A 1 93 ? -0.430 4.384 -36.771 1.00 60.06 93 PRO A N 1
ATOM 740 C CA . PRO A 1 93 ? -1.524 4.235 -35.815 1.00 60.06 93 PRO A CA 1
ATOM 741 C C . PRO A 1 93 ? -2.896 4.203 -36.510 1.00 60.06 93 PRO A C 1
ATOM 743 O O . PRO A 1 93 ? -3.247 5.134 -37.229 1.00 60.06 93 PRO A O 1
ATOM 746 N N . LYS A 1 94 ? -3.680 3.155 -36.247 1.00 61.03 94 LYS A N 1
ATOM 747 C CA . LYS A 1 94 ? -5.141 3.091 -36.438 1.00 61.03 94 LYS A CA 1
ATOM 748 C C . LYS A 1 94 ? -5.780 2.681 -35.100 1.00 61.03 94 LYS A C 1
ATOM 750 O O . LYS A 1 94 ? -5.030 2.274 -34.210 1.00 61.03 94 LYS A O 1
ATOM 755 N N . LEU A 1 95 ? -7.109 2.826 -34.968 1.00 58.00 95 LEU A N 1
ATOM 756 C CA . LEU A 1 95 ? -7.920 2.441 -33.791 1.00 58.00 95 LEU A CA 1
ATOM 757 C C . LEU A 1 95 ? -7.323 1.221 -33.073 1.00 58.00 95 LEU A C 1
ATOM 759 O O . LEU A 1 95 ? -7.095 0.181 -33.698 1.00 58.00 95 LEU A O 1
ATOM 763 N N . ARG A 1 96 ? -6.965 1.387 -31.795 1.00 69.75 96 ARG A N 1
ATOM 764 C CA . ARG A 1 96 ? -6.034 0.485 -31.112 1.00 69.75 96 ARG A CA 1
ATOM 765 C C . ARG A 1 96 ? -6.790 -0.547 -30.298 1.00 69.75 96 ARG A C 1
ATOM 767 O O . ARG A 1 96 ? -7.204 -0.277 -29.177 1.00 69.75 96 ARG A O 1
ATOM 774 N N . THR A 1 97 ? -6.881 -1.764 -30.818 1.00 75.44 97 THR A N 1
ATOM 775 C CA . THR A 1 97 ? -7.168 -2.913 -29.959 1.00 75.44 97 THR A CA 1
ATOM 776 C C . THR A 1 97 ? -5.913 -3.265 -29.161 1.00 75.44 97 THR A C 1
ATOM 778 O O . THR A 1 97 ? -4.876 -3.601 -29.737 1.00 75.44 97 THR A O 1
ATOM 781 N N . VAL A 1 98 ? -5.987 -3.168 -27.836 1.00 77.81 98 VAL A N 1
ATOM 782 C CA . VAL A 1 98 ? -4.919 -3.541 -26.908 1.00 77.81 98 VAL A CA 1
ATOM 783 C C . VAL A 1 98 ? -5.243 -4.912 -26.332 1.00 77.81 98 VAL A C 1
ATOM 785 O O . VAL A 1 98 ? -6.206 -5.074 -25.585 1.00 77.81 98 VAL A O 1
ATOM 788 N N . PHE A 1 99 ? -4.422 -5.901 -26.674 1.00 78.62 99 PHE A N 1
ATOM 789 C CA . PHE A 1 99 ? -4.569 -7.254 -26.152 1.00 78.62 99 PHE A CA 1
ATOM 790 C C . PHE A 1 99 ? -3.871 -7.391 -24.802 1.00 78.62 99 PHE A C 1
ATOM 792 O O . PHE A 1 99 ? -2.683 -7.086 -24.681 1.00 78.62 99 PHE A O 1
ATOM 799 N N . VAL A 1 100 ? -4.604 -7.857 -23.793 1.00 78.75 100 VAL A N 1
ATOM 800 C CA . VAL A 1 100 ? -4.102 -8.010 -22.423 1.00 78.75 100 VAL A CA 1
ATOM 801 C C . VAL A 1 100 ? -4.266 -9.452 -21.927 1.00 78.75 100 VAL A C 1
ATOM 803 O O . VAL A 1 100 ? -5.316 -10.055 -22.148 1.00 78.75 100 VAL A O 1
ATOM 806 N N . PRO A 1 101 ? -3.254 -10.009 -21.228 1.00 78.19 101 PRO A N 1
ATOM 807 C CA . PRO A 1 101 ? -3.310 -11.372 -20.703 1.00 78.19 101 PRO A CA 1
ATOM 808 C C . PRO A 1 101 ? -4.096 -11.530 -19.396 1.00 78.19 101 PRO A C 1
ATOM 810 O O . PRO A 1 101 ? -4.136 -12.614 -18.830 1.00 78.19 101 PRO A O 1
ATOM 813 N N . HIS A 1 102 ? -4.683 -10.444 -18.893 1.00 81.88 102 HIS A N 1
ATOM 814 C CA . HIS A 1 102 ? -5.442 -10.403 -17.646 1.00 81.88 102 HIS A CA 1
ATOM 815 C C . HIS A 1 102 ? -6.669 -9.513 -17.846 1.00 81.88 102 HIS A C 1
ATOM 817 O O . HIS A 1 102 ? -6.628 -8.591 -18.663 1.00 81.88 102 HIS A O 1
ATOM 823 N N . ALA A 1 103 ? -7.727 -9.735 -17.066 1.00 83.75 103 ALA A N 1
ATOM 824 C CA . ALA A 1 103 ? -8.963 -8.952 -17.075 1.00 83.75 103 ALA A CA 1
ATOM 825 C C . ALA A 1 103 ? -8.774 -7.548 -16.465 1.00 83.75 103 ALA A C 1
ATOM 827 O O . ALA A 1 103 ? -9.350 -7.219 -15.432 1.00 83.75 103 ALA A O 1
ATOM 828 N N . VAL A 1 104 ? -7.933 -6.714 -17.091 1.00 85.06 104 VAL A N 1
ATOM 829 C CA . VAL A 1 104 ? -7.520 -5.394 -16.577 1.00 85.06 104 VAL A CA 1
ATOM 830 C C . VAL A 1 104 ? -8.723 -4.504 -16.266 1.00 85.06 104 VAL A C 1
ATOM 832 O O . VAL A 1 104 ? -8.737 -3.881 -15.208 1.00 85.06 104 VAL A O 1
ATOM 835 N N . SER A 1 105 ? -9.740 -4.484 -17.131 1.00 82.50 105 SER A N 1
ATOM 836 C CA . SER A 1 105 ? -10.966 -3.706 -16.912 1.00 82.50 105 SER A CA 1
ATOM 837 C C . SER A 1 105 ? -11.679 -4.138 -15.633 1.00 82.50 105 SER A C 1
ATOM 839 O O . SER A 1 105 ? -11.842 -3.337 -14.714 1.00 82.50 105 SER A O 1
ATOM 841 N N . SER A 1 106 ? -11.966 -5.435 -15.508 1.00 83.12 106 SER A N 1
ATOM 842 C CA . SER A 1 106 ? -12.629 -6.002 -14.332 1.00 83.12 106 SER A CA 1
ATOM 843 C C . SER A 1 106 ? -11.814 -5.798 -13.055 1.00 83.12 106 SER A C 1
ATOM 845 O O . SER A 1 106 ? -12.379 -5.496 -12.007 1.00 83.12 106 SER A O 1
ATOM 847 N N . VAL A 1 107 ? -10.485 -5.912 -13.122 1.00 84.00 107 VAL A N 1
ATOM 848 C CA . VAL A 1 107 ? -9.599 -5.668 -11.974 1.00 84.00 107 VAL A CA 1
ATOM 849 C C . VAL A 1 107 ? -9.648 -4.203 -11.537 1.00 84.00 107 VAL A C 1
ATOM 851 O O . VAL A 1 107 ? -9.754 -3.935 -10.339 1.00 84.00 107 VAL A O 1
ATOM 854 N N . LEU A 1 108 ? -9.584 -3.253 -12.476 1.00 81.50 108 LEU A N 1
ATOM 855 C CA . LEU A 1 108 ? -9.641 -1.821 -12.166 1.00 81.50 108 LEU A CA 1
ATOM 856 C C . LEU A 1 108 ? -10.991 -1.426 -11.557 1.00 81.50 108 LEU A C 1
ATOM 858 O O . LEU A 1 108 ? -11.004 -0.689 -10.573 1.00 81.50 108 LEU A O 1
ATOM 862 N N . GLU A 1 109 ? -12.094 -1.949 -12.090 1.00 78.75 109 GLU A N 1
ATOM 863 C CA . GLU A 1 109 ? -13.452 -1.667 -11.611 1.00 78.75 109 GLU A CA 1
ATOM 864 C C . GLU A 1 109 ? -13.728 -2.284 -10.236 1.00 78.75 109 GLU A C 1
ATOM 866 O O . GLU A 1 109 ? -14.156 -1.589 -9.317 1.00 78.75 109 GLU A O 1
ATOM 871 N N . ASN A 1 110 ? -13.436 -3.577 -10.064 1.00 73.62 110 ASN A N 1
ATOM 872 C CA . ASN A 1 110 ? -13.877 -4.318 -8.880 1.00 73.62 110 ASN A CA 1
ATOM 873 C C . ASN A 1 110 ? -12.902 -4.204 -7.710 1.00 73.62 110 ASN A C 1
ATOM 875 O O . ASN A 1 110 ? -13.318 -4.165 -6.555 1.00 73.62 110 ASN A O 1
ATOM 879 N N . LYS A 1 111 ? -11.594 -4.169 -7.981 1.00 75.19 111 LYS A N 1
ATOM 880 C CA . LYS A 1 111 ? -10.572 -4.275 -6.928 1.00 75.19 111 LYS A CA 1
ATOM 881 C C . LYS A 1 111 ? -9.542 -3.143 -6.956 1.00 75.19 111 LYS A C 1
ATOM 883 O O . LYS A 1 111 ? -8.780 -2.986 -6.006 1.00 75.19 111 LYS A O 1
ATOM 888 N N . GLY A 1 112 ? -9.533 -2.291 -7.985 1.00 71.88 112 GLY A N 1
ATOM 889 C CA . GLY A 1 112 ? -8.548 -1.215 -8.142 1.00 71.88 112 GLY A CA 1
ATOM 890 C C . GLY A 1 112 ? -8.468 -0.269 -6.938 1.00 71.88 112 GLY A C 1
ATOM 891 O O . GLY A 1 112 ? -7.377 0.155 -6.551 1.00 71.88 112 GLY A O 1
ATOM 892 N N . HIS A 1 113 ? -9.601 -0.002 -6.286 1.00 71.44 113 HIS A N 1
ATOM 893 C CA . HIS A 1 113 ? -9.704 0.892 -5.131 1.00 71.44 113 HIS A CA 1
ATOM 894 C C . HIS A 1 113 ? -9.009 0.370 -3.858 1.00 71.44 113 HIS A C 1
ATOM 896 O O . HIS A 1 113 ? -8.712 1.161 -2.959 1.00 71.44 113 HIS A O 1
ATOM 902 N N . HIS A 1 114 ? -8.698 -0.928 -3.779 1.00 64.81 114 HIS A N 1
ATOM 903 C CA . HIS A 1 114 ? -7.956 -1.500 -2.653 1.00 64.81 114 HIS A CA 1
ATOM 904 C C . HIS A 1 114 ? -6.479 -1.069 -2.642 1.00 64.81 114 HIS A C 1
ATOM 906 O O . HIS A 1 114 ? -5.891 -0.911 -1.568 1.00 64.81 114 HIS A O 1
ATOM 912 N N . TRP A 1 115 ? -5.872 -0.841 -3.816 1.00 68.50 115 TRP A N 1
ATOM 913 C CA . TRP A 1 115 ? -4.416 -0.634 -3.938 1.00 68.50 115 TRP A CA 1
ATOM 914 C C . TRP A 1 115 ? -4.007 0.618 -4.719 1.00 68.50 115 TRP A C 1
ATOM 916 O O . TRP A 1 115 ? -2.867 1.075 -4.597 1.00 68.50 115 TRP A O 1
ATOM 926 N N . ILE A 1 116 ? -4.910 1.202 -5.507 1.00 70.19 116 ILE A N 1
ATOM 927 C CA . ILE A 1 116 ? -4.659 2.402 -6.308 1.00 70.19 116 ILE A CA 1
ATOM 928 C C . ILE A 1 116 ? -5.367 3.587 -5.646 1.00 70.19 116 ILE A C 1
ATOM 930 O O . ILE A 1 116 ? -6.535 3.508 -5.276 1.00 70.19 116 ILE A O 1
ATOM 934 N N . SER A 1 117 ? -4.665 4.715 -5.482 1.00 68.12 117 SER A N 1
ATOM 935 C CA . SER A 1 117 ? -5.292 5.918 -4.923 1.00 68.12 117 SER A CA 1
ATOM 936 C C . SER A 1 117 ? -6.420 6.425 -5.833 1.00 68.12 117 SER A C 1
ATOM 938 O O . SER A 1 117 ? -6.280 6.323 -7.053 1.00 68.12 117 SER A O 1
ATOM 940 N N . PRO A 1 118 ? -7.484 7.052 -5.293 1.00 60.06 118 PRO A N 1
ATOM 941 C CA . PRO A 1 118 ? -8.621 7.509 -6.099 1.00 60.06 118 PRO A CA 1
ATOM 942 C C . PRO A 1 118 ? -8.211 8.372 -7.301 1.00 60.06 118 PRO A C 1
ATOM 944 O O . PRO A 1 118 ? -8.642 8.130 -8.422 1.00 60.06 118 PRO A O 1
ATOM 947 N N . SER A 1 119 ? -7.276 9.310 -7.107 1.00 55.97 119 SER A N 1
ATOM 948 C CA . SER A 1 119 ? -6.775 10.176 -8.186 1.00 55.97 119 SER A CA 1
ATOM 949 C C . SER A 1 119 ? -5.985 9.436 -9.270 1.00 55.97 119 SER A C 1
ATOM 951 O O . SER A 1 119 ? -5.881 9.931 -10.388 1.00 55.97 119 SER A O 1
ATOM 953 N N . ARG A 1 120 ? -5.357 8.296 -8.950 1.00 64.50 120 ARG A N 1
ATOM 954 C CA . ARG A 1 120 ? -4.655 7.457 -9.936 1.00 64.50 120 ARG A CA 1
ATOM 955 C C . ARG A 1 120 ? -5.620 6.496 -10.621 1.00 64.50 120 ARG A C 1
ATOM 957 O O . ARG A 1 120 ? -5.497 6.304 -11.822 1.00 64.50 120 ARG A O 1
ATOM 964 N N . LEU A 1 121 ? -6.571 5.943 -9.872 1.00 72.31 121 LEU A N 1
ATOM 965 C CA . LEU A 1 121 ? -7.581 5.027 -10.387 1.00 72.31 121 LEU A CA 1
ATOM 966 C C . LEU A 1 121 ? -8.452 5.721 -11.436 1.00 72.31 121 LEU A C 1
ATOM 968 O O . LEU A 1 121 ? -8.532 5.227 -12.553 1.00 72.31 121 LEU A O 1
ATOM 972 N N . ALA A 1 122 ? -8.953 6.922 -11.127 1.00 67.50 122 ALA A N 1
ATOM 973 C CA . ALA A 1 122 ? -9.729 7.730 -12.067 1.00 67.50 122 ALA A CA 1
ATOM 974 C C . ALA A 1 122 ? -8.955 8.023 -13.363 1.00 67.50 122 ALA A C 1
ATOM 976 O O . ALA A 1 122 ? -9.497 7.911 -14.455 1.00 67.50 122 ALA A O 1
ATOM 977 N N . LYS A 1 123 ? -7.653 8.334 -13.265 1.00 74.62 123 LYS A N 1
ATOM 978 C CA . LYS A 1 123 ? -6.805 8.538 -14.452 1.00 74.62 123 LYS A CA 1
ATOM 979 C C . LYS A 1 123 ? -6.685 7.274 -15.297 1.00 74.62 123 LYS A C 1
ATOM 981 O O . LYS A 1 123 ? -6.696 7.368 -16.516 1.00 74.62 123 LYS A O 1
ATOM 986 N N . TYR A 1 124 ? -6.523 6.112 -14.671 1.00 79.25 124 TYR A N 1
ATOM 987 C CA . TYR A 1 124 ? -6.400 4.855 -15.405 1.00 79.25 124 TYR A CA 1
ATOM 988 C C . TYR A 1 124 ? -7.721 4.419 -16.030 1.00 79.25 124 TYR A C 1
ATOM 990 O O . TYR A 1 124 ? -7.702 3.999 -17.178 1.00 79.25 124 TYR A O 1
ATOM 998 N N . GLN A 1 125 ? -8.846 4.574 -15.332 1.00 75.94 125 GLN A N 1
ATOM 999 C CA . GLN A 1 125 ? -10.174 4.297 -15.886 1.00 75.94 125 GLN A CA 1
ATOM 1000 C C . GLN A 1 125 ? -10.464 5.205 -17.088 1.00 75.94 125 GLN A C 1
ATOM 1002 O O . GLN A 1 125 ? -10.745 4.698 -18.170 1.00 75.94 125 GLN A O 1
ATOM 1007 N N . ALA A 1 126 ? -10.235 6.514 -16.952 1.00 72.75 126 ALA A N 1
ATOM 1008 C CA . ALA A 1 126 ? -10.438 7.467 -18.040 1.00 72.75 126 ALA A CA 1
ATOM 1009 C C . ALA A 1 126 ? -9.570 7.177 -19.277 1.00 72.75 126 ALA A C 1
ATOM 1011 O O . ALA A 1 126 ? -10.023 7.342 -20.403 1.00 72.75 126 ALA A O 1
ATOM 1012 N N . LEU A 1 127 ? -8.314 6.751 -19.081 1.00 75.69 127 LEU A N 1
ATOM 1013 C CA . LEU A 1 127 ? -7.371 6.485 -20.176 1.00 75.69 127 LEU A CA 1
ATOM 1014 C C . LEU A 1 127 ? -7.544 5.113 -20.839 1.00 75.69 127 LEU A C 1
ATOM 1016 O O . LEU A 1 127 ? -7.136 4.951 -21.985 1.00 75.69 127 LEU A O 1
ATOM 1020 N N . LEU A 1 128 ? -8.041 4.114 -20.109 1.00 75.31 128 LEU A N 1
ATOM 1021 C CA . LEU A 1 128 ? -8.058 2.720 -20.564 1.00 75.31 128 LEU A CA 1
ATOM 1022 C C . LEU A 1 128 ? -9.461 2.195 -20.872 1.00 75.31 128 LEU A C 1
ATOM 1024 O O . LEU A 1 128 ? -9.577 1.291 -21.691 1.00 75.31 128 LEU A O 1
ATOM 1028 N N . LEU A 1 129 ? -10.490 2.713 -20.198 1.00 75.31 129 LEU A N 1
ATOM 1029 C CA . LEU A 1 129 ? -11.865 2.206 -20.281 1.00 75.31 129 LEU A CA 1
ATOM 1030 C C . LEU A 1 129 ? -12.816 3.189 -20.968 1.00 75.31 129 LEU A C 1
ATOM 1032 O O . LEU A 1 129 ? -13.763 2.755 -21.610 1.00 75.31 129 LEU A O 1
ATOM 1036 N N . GLU A 1 130 ? -12.563 4.493 -20.846 1.00 69.88 130 GLU A N 1
ATOM 1037 C CA . GLU A 1 130 ? -13.470 5.549 -21.329 1.00 69.88 130 GLU A CA 1
ATOM 1038 C C . GLU A 1 130 ? -13.000 6.214 -22.638 1.00 69.88 130 GLU A C 1
ATOM 1040 O O . GLU A 1 130 ? -13.593 7.197 -23.074 1.00 69.88 130 GLU A O 1
ATOM 1045 N N . GLN A 1 131 ? -11.918 5.729 -23.258 1.00 69.62 131 GLN A N 1
ATOM 1046 C CA . GLN A 1 131 ? -11.430 6.263 -24.533 1.00 69.62 131 GLN A CA 1
ATOM 1047 C C . GLN A 1 131 ? -12.044 5.516 -25.725 1.00 69.62 131 GLN A C 1
ATOM 1049 O O . GLN A 1 131 ? -11.878 4.303 -25.845 1.00 69.62 131 GLN A O 1
ATOM 1054 N N . ASP A 1 132 ? -12.655 6.247 -26.662 1.00 67.69 132 ASP A N 1
ATOM 1055 C CA . ASP A 1 132 ? -13.263 5.675 -27.877 1.00 67.69 132 ASP A CA 1
ATOM 1056 C C . ASP A 1 132 ? -12.233 5.086 -28.863 1.00 67.69 132 ASP A C 1
ATOM 1058 O O . ASP A 1 132 ? -12.572 4.286 -29.738 1.00 67.69 132 ASP A O 1
ATOM 1062 N N . ASP A 1 133 ? -10.959 5.478 -28.751 1.00 72.94 133 ASP A N 1
ATOM 1063 C CA . ASP A 1 133 ? -9.883 5.058 -29.651 1.00 72.94 133 ASP A CA 1
ATOM 1064 C C . ASP A 1 133 ? -9.089 3.831 -29.161 1.00 72.94 133 ASP A C 1
ATOM 1066 O O . ASP A 1 133 ? -8.210 3.333 -29.886 1.00 72.94 133 ASP A O 1
ATOM 1070 N N . VAL A 1 134 ? -9.421 3.312 -27.971 1.00 75.62 134 VAL A N 1
ATOM 1071 C CA . VAL A 1 134 ? -8.768 2.165 -27.328 1.00 75.62 134 VAL A CA 1
ATOM 1072 C C . VAL A 1 134 ? -9.792 1.082 -26.989 1.00 75.62 134 VAL A C 1
ATOM 1074 O O . VAL A 1 134 ? -10.656 1.260 -26.142 1.00 75.62 134 VAL A O 1
ATOM 1077 N N . VAL A 1 135 ? -9.640 -0.099 -27.589 1.00 78.06 135 VAL A N 1
ATOM 1078 C CA . VAL A 1 135 ? -10.448 -1.282 -27.254 1.00 78.06 135 VAL A CA 1
ATOM 1079 C C . VAL A 1 135 ? -9.570 -2.284 -26.521 1.00 78.06 135 VAL A C 1
ATOM 1081 O O . VAL A 1 135 ? -8.633 -2.826 -27.101 1.00 78.06 135 VAL A O 1
ATOM 1084 N N . ILE A 1 136 ? -9.860 -2.569 -25.255 1.00 80.75 136 ILE A N 1
ATOM 1085 C CA . ILE A 1 136 ? -9.156 -3.627 -24.521 1.00 80.75 136 ILE A CA 1
ATOM 1086 C C . ILE A 1 136 ? -9.790 -4.974 -24.863 1.00 80.75 136 ILE A C 1
ATOM 1088 O O . ILE A 1 136 ? -11.002 -5.146 -24.780 1.00 80.75 136 ILE A O 1
ATOM 1092 N N . SER A 1 137 ? -8.974 -5.945 -25.262 1.00 79.75 137 SER A N 1
ATOM 1093 C CA . SER A 1 137 ? -9.425 -7.305 -25.568 1.00 79.75 137 SER A CA 1
ATOM 1094 C C . SER A 1 137 ? -8.580 -8.335 -24.833 1.00 79.75 137 SER A C 1
ATOM 1096 O O . SER A 1 137 ? -7.363 -8.195 -24.714 1.00 79.75 137 SER A O 1
ATOM 1098 N N . LEU A 1 138 ? -9.229 -9.383 -24.332 1.00 77.75 138 LEU A N 1
ATOM 1099 C CA . LEU A 1 138 ? -8.559 -10.444 -23.586 1.00 77.75 138 LEU A CA 1
ATOM 1100 C C . LEU A 1 138 ? -7.872 -11.436 -24.524 1.00 77.75 138 LEU A C 1
ATOM 1102 O O . LEU A 1 138 ? -8.375 -11.751 -25.602 1.00 77.75 138 LEU A O 1
ATOM 1106 N N . THR A 1 139 ? -6.717 -11.942 -24.098 1.00 75.06 139 THR A N 1
ATOM 1107 C CA . THR A 1 139 ? -6.025 -13.053 -24.760 1.00 75.06 139 THR A CA 1
ATOM 1108 C C . THR A 1 139 ? -5.334 -13.939 -23.735 1.00 75.06 139 THR A C 1
ATOM 1110 O O . THR A 1 139 ? -4.682 -13.440 -22.830 1.00 75.06 139 THR A O 1
ATOM 1113 N N . SER A 1 140 ? -5.424 -15.258 -23.874 1.00 69.94 140 SER A N 1
ATOM 1114 C CA . SER A 1 140 ? -4.664 -16.187 -23.027 1.00 69.94 140 SER A CA 1
ATOM 1115 C C . SER A 1 140 ? -3.254 -16.489 -23.539 1.00 69.94 140 SER A C 1
ATOM 1117 O O . SER A 1 140 ? -2.470 -17.101 -22.815 1.00 69.94 140 SER A O 1
ATOM 1119 N N . ALA A 1 141 ? -2.902 -16.067 -24.759 1.00 68.00 141 ALA A N 1
ATOM 1120 C CA . ALA A 1 141 ? -1.690 -16.529 -25.427 1.00 68.00 141 ALA A CA 1
ATOM 1121 C C . ALA A 1 141 ? -0.974 -15.401 -26.183 1.00 68.00 141 ALA A C 1
ATOM 1123 O O . ALA A 1 141 ? -1.233 -15.132 -27.361 1.00 68.00 141 ALA A O 1
ATOM 1124 N N . LEU A 1 142 ? -0.014 -14.774 -25.500 1.00 70.81 142 LEU A N 1
ATOM 1125 C CA . LEU A 1 142 ? 0.957 -13.863 -26.102 1.00 70.81 142 LEU A CA 1
ATOM 1126 C C . LEU A 1 142 ? 2.311 -14.553 -26.229 1.00 70.81 142 LEU A C 1
ATOM 1128 O O . LEU A 1 142 ? 2.774 -15.226 -25.309 1.00 70.81 142 LEU A O 1
ATOM 1132 N N . ASN A 1 143 ? 2.984 -14.334 -27.354 1.00 67.06 143 ASN A N 1
ATOM 1133 C CA . ASN A 1 143 ? 4.373 -14.734 -27.498 1.00 67.06 143 ASN A CA 1
ATOM 1134 C C . ASN A 1 143 ? 5.245 -13.831 -26.605 1.00 67.06 143 ASN A C 1
ATOM 1136 O O . ASN A 1 143 ? 5.239 -12.614 -26.793 1.00 67.06 143 ASN A O 1
ATOM 1140 N N . PRO A 1 144 ? 6.019 -14.380 -25.653 1.00 65.38 144 PRO A N 1
ATOM 1141 C CA . PRO A 1 144 ? 6.780 -13.573 -24.696 1.00 65.38 144 PRO A CA 1
ATOM 1142 C C . PRO A 1 144 ? 7.906 -12.753 -25.350 1.00 65.38 144 PRO A C 1
ATOM 1144 O O . PRO A 1 144 ? 8.356 -11.754 -24.786 1.00 65.38 144 PRO A O 1
ATOM 1147 N N . THR A 1 145 ? 8.351 -13.151 -26.545 1.00 60.16 145 THR A N 1
ATOM 1148 C CA . THR A 1 145 ? 9.415 -12.482 -27.300 1.00 60.16 145 THR A CA 1
ATOM 1149 C C . THR A 1 145 ? 8.866 -11.364 -28.179 1.00 60.16 145 THR A C 1
ATOM 1151 O O . THR A 1 145 ? 9.416 -10.261 -28.169 1.00 60.16 145 THR A O 1
ATOM 1154 N N . THR A 1 146 ? 7.793 -11.629 -28.929 1.00 68.12 146 THR A N 1
ATOM 1155 C CA . THR A 1 146 ? 7.236 -10.677 -29.908 1.00 68.12 146 THR A CA 1
ATOM 1156 C C . THR A 1 146 ? 6.076 -9.845 -29.364 1.00 68.12 146 THR A C 1
ATOM 1158 O O . THR A 1 146 ? 5.746 -8.822 -29.956 1.00 68.12 146 THR A O 1
ATOM 1161 N N . LEU A 1 147 ? 5.471 -10.253 -28.241 1.00 66.25 147 LEU A N 1
ATOM 1162 C CA . LEU A 1 147 ? 4.228 -9.703 -27.676 1.00 66.25 147 LEU A CA 1
ATOM 1163 C C . LEU A 1 147 ? 3.042 -9.732 -28.655 1.00 66.25 147 LEU A C 1
ATOM 1165 O O . LEU A 1 147 ? 2.079 -8.986 -28.497 1.00 66.25 147 LEU A O 1
ATOM 1169 N N . LEU A 1 148 ? 3.111 -10.600 -29.666 1.00 73.12 148 LEU A N 1
ATOM 1170 C CA . LEU A 1 148 ? 2.031 -10.835 -30.616 1.00 73.12 148 LEU A CA 1
ATOM 1171 C C . LEU A 1 148 ? 1.140 -11.984 -30.140 1.00 73.12 148 LEU A C 1
ATOM 1173 O O . LEU A 1 148 ? 1.584 -12.874 -29.410 1.00 73.12 148 LEU A O 1
ATOM 1177 N N . LEU A 1 149 ? -0.113 -11.967 -30.589 1.00 68.44 149 LEU A N 1
ATOM 1178 C CA . LEU A 1 149 ? -1.077 -13.038 -30.355 1.00 68.44 149 LEU A CA 1
ATOM 1179 C C . LEU A 1 149 ? -0.579 -14.352 -30.965 1.00 68.44 149 LEU A C 1
ATOM 1181 O O . LEU A 1 149 ? -0.258 -14.401 -32.151 1.00 68.44 149 LEU A O 1
ATOM 1185 N N . ILE A 1 150 ? -0.559 -15.414 -30.161 1.00 68.69 150 ILE A N 1
ATOM 1186 C CA . ILE A 1 150 ? -0.343 -16.787 -30.640 1.00 68.69 150 ILE A CA 1
ATOM 1187 C C . ILE A 1 150 ? -1.679 -17.385 -31.096 1.00 68.69 150 ILE A C 1
ATOM 1189 O O . ILE A 1 150 ? -1.750 -18.038 -32.133 1.00 68.69 150 ILE A O 1
ATOM 1193 N N . SER A 1 151 ? -2.754 -17.123 -30.351 1.00 64.81 151 SER A N 1
ATOM 1194 C CA . SER A 1 151 ? -4.115 -17.552 -30.670 1.00 64.81 151 SER A CA 1
ATOM 1195 C C . SER A 1 151 ? -5.127 -16.488 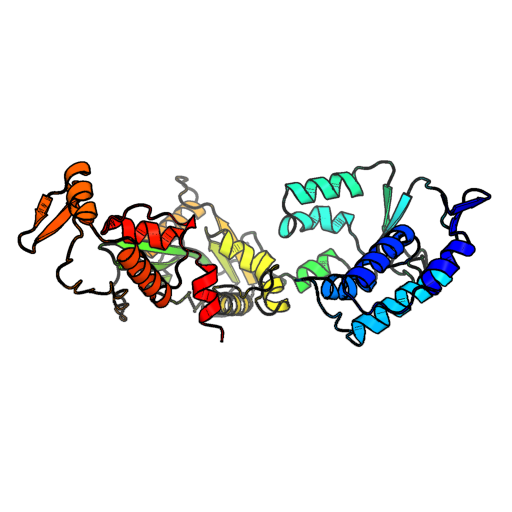-30.239 1.00 64.81 151 SER A C 1
ATOM 1197 O O . SER A 1 151 ? -4.898 -15.714 -29.309 1.00 64.81 151 SER A O 1
ATOM 1199 N N . LYS A 1 152 ? -6.277 -16.446 -30.921 1.00 59.28 152 LYS A N 1
ATOM 1200 C CA . LYS A 1 152 ? -7.407 -15.566 -30.568 1.00 59.28 152 LYS A CA 1
ATOM 1201 C C . LYS A 1 152 ? -8.282 -16.127 -29.436 1.00 59.28 152 LYS A C 1
ATOM 1203 O O . LYS A 1 152 ? -9.375 -15.612 -29.227 1.00 59.28 152 LYS A O 1
ATOM 1208 N N . SER A 1 153 ? -7.862 -17.192 -28.746 1.00 58.97 153 SER A N 1
ATOM 1209 C CA . SER A 1 153 ? -8.652 -17.766 -27.651 1.00 58.97 153 SER A CA 1
ATOM 1210 C C . SER A 1 153 ? -8.833 -16.711 -26.555 1.00 58.97 153 SER A C 1
ATOM 1212 O O . SER A 1 153 ? -7.865 -16.267 -25.938 1.00 58.97 153 SER A O 1
ATOM 1214 N N . GLY A 1 154 ? -10.078 -16.264 -26.383 1.00 58.47 154 GLY A N 1
ATOM 1215 C CA . GLY A 1 154 ? -10.454 -15.185 -25.464 1.00 58.47 154 GLY A CA 1
ATOM 1216 C C . GLY A 1 154 ? -10.660 -15.644 -24.023 1.00 58.47 154 GLY A C 1
ATOM 1217 O O . GLY A 1 154 ? -10.865 -14.812 -23.145 1.00 58.47 154 GLY A O 1
ATOM 1218 N N . GLU A 1 155 ? -10.599 -16.950 -23.772 1.00 63.91 155 GLU A N 1
ATOM 1219 C CA . GLU A 1 155 ? -10.787 -17.514 -22.442 1.00 63.91 155 GLU A CA 1
ATOM 1220 C C . GLU A 1 155 ? -9.443 -17.561 -21.710 1.00 63.91 155 GLU A C 1
ATOM 1222 O O . GLU A 1 155 ? -8.462 -18.139 -22.197 1.00 63.91 155 GLU A O 1
ATOM 1227 N N . LEU A 1 156 ? -9.381 -16.874 -20.569 1.00 67.69 156 LEU A N 1
ATOM 1228 C CA . LEU A 1 156 ? -8.222 -16.883 -19.687 1.00 67.69 156 LEU A CA 1
ATOM 1229 C C . LEU A 1 156 ? -8.120 -18.243 -18.995 1.00 67.69 156 LEU A C 1
ATOM 1231 O O . LEU A 1 156 ? -9.118 -18.810 -18.570 1.00 67.69 156 LEU A O 1
ATOM 1235 N N . HIS A 1 157 ? -6.896 -18.734 -18.805 1.00 69.31 157 HIS A N 1
ATOM 1236 C CA . HIS A 1 157 ? -6.665 -19.958 -18.029 1.00 69.31 157 HIS A CA 1
ATOM 1237 C C . HIS A 1 157 ? -6.856 -19.755 -16.512 1.00 69.31 157 HIS A C 1
ATOM 1239 O O . HIS A 1 157 ? -6.713 -20.690 -15.733 1.00 69.31 157 HIS A O 1
ATOM 1245 N N . HIS A 1 158 ? -7.125 -18.520 -16.082 1.00 72.69 158 HIS A N 1
ATOM 1246 C CA . HIS A 1 158 ? -7.292 -18.148 -14.686 1.00 72.69 158 HIS A CA 1
ATOM 1247 C C . HIS A 1 158 ? -8.335 -17.034 -14.545 1.00 72.69 158 HIS A C 1
ATOM 1249 O O . HIS A 1 158 ? -8.479 -16.190 -15.431 1.00 72.69 158 HIS A O 1
ATOM 1255 N N . ASP A 1 159 ? -9.008 -16.993 -13.397 1.00 80.81 159 ASP A N 1
ATOM 1256 C CA . ASP A 1 159 ? -9.832 -15.856 -12.994 1.00 80.81 159 ASP A CA 1
ATOM 1257 C C . ASP A 1 159 ? -8.963 -14.863 -12.212 1.00 80.81 159 ASP A C 1
ATOM 1259 O O . ASP A 1 159 ? -8.462 -15.161 -11.123 1.00 80.81 159 ASP A O 1
ATOM 1263 N N . CYS A 1 160 ? -8.756 -13.674 -12.783 1.00 80.25 160 CYS A N 1
ATOM 1264 C CA . CYS A 1 160 ? -7.951 -12.631 -12.157 1.00 80.25 160 CYS A CA 1
ATOM 1265 C C . CYS A 1 160 ? -8.524 -12.174 -10.809 1.00 80.25 160 CYS A C 1
ATOM 1267 O O . CYS A 1 160 ? -7.744 -11.864 -9.912 1.00 80.25 160 CYS A O 1
ATOM 1269 N N . LEU A 1 161 ? -9.850 -12.120 -10.650 1.00 76.31 161 LEU A N 1
ATOM 1270 C CA . LEU A 1 161 ? -10.478 -11.660 -9.411 1.00 76.31 161 LEU A CA 1
ATOM 1271 C C . LEU A 1 161 ? -10.345 -12.717 -8.315 1.00 76.31 161 LEU A C 1
ATOM 1273 O O . LEU A 1 161 ? -9.862 -12.388 -7.231 1.00 76.31 161 LEU A O 1
ATOM 1277 N N . ALA A 1 162 ? -10.654 -13.979 -8.626 1.00 74.75 162 ALA A N 1
ATOM 1278 C CA . ALA A 1 162 ? -10.464 -15.090 -7.695 1.00 74.75 162 ALA A CA 1
ATOM 1279 C C . ALA A 1 162 ? -8.989 -15.267 -7.300 1.00 74.75 162 ALA A C 1
ATOM 1281 O O . ALA A 1 162 ? -8.679 -15.474 -6.131 1.00 74.75 162 ALA A O 1
ATOM 1282 N N . THR A 1 163 ? -8.056 -15.112 -8.247 1.00 74.25 163 THR A N 1
ATOM 1283 C CA . THR A 1 163 ? -6.612 -15.178 -7.954 1.00 74.25 163 THR A CA 1
ATOM 1284 C C . THR A 1 163 ? -6.186 -14.047 -7.018 1.00 74.25 163 THR A C 1
ATOM 1286 O O . THR A 1 163 ? -5.441 -14.274 -6.069 1.00 74.25 163 THR A O 1
ATOM 1289 N N . ILE A 1 164 ? -6.665 -12.822 -7.252 1.00 70.75 164 ILE A N 1
ATOM 1290 C CA . ILE A 1 164 ? -6.392 -11.676 -6.377 1.00 70.75 164 ILE A CA 1
ATOM 1291 C C . ILE A 1 164 ? -6.940 -11.930 -4.969 1.00 70.75 164 ILE A C 1
ATOM 1293 O O . ILE A 1 164 ? -6.245 -11.658 -3.994 1.00 70.75 164 ILE A O 1
ATOM 1297 N N . GLU A 1 1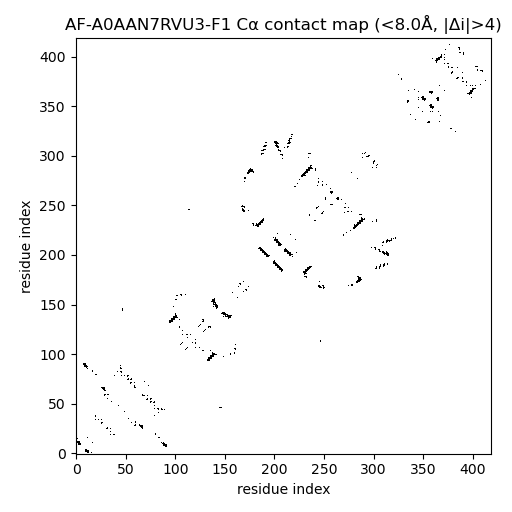65 ? -8.154 -12.463 -4.845 1.00 67.62 165 GLU A N 1
ATOM 1298 C CA . GLU A 1 165 ? -8.737 -12.810 -3.545 1.00 67.62 165 GLU A CA 1
ATOM 1299 C C . GLU A 1 165 ? -7.946 -13.915 -2.843 1.00 67.62 165 GLU A C 1
ATOM 1301 O O . GLU A 1 165 ? -7.614 -13.775 -1.669 1.00 67.62 165 GLU A O 1
ATOM 1306 N N . GLN A 1 166 ? -7.559 -14.966 -3.563 1.00 64.56 166 GLN A N 1
ATOM 1307 C CA . GLN A 1 166 ? -6.779 -16.074 -3.015 1.00 64.56 166 GLN A CA 1
ATOM 1308 C C . GLN A 1 166 ? -5.380 -15.641 -2.548 1.00 64.56 166 GLN A C 1
ATOM 1310 O O . GLN A 1 166 ? -4.905 -16.111 -1.516 1.00 64.56 166 GLN A O 1
ATOM 1315 N N . VAL A 1 167 ? -4.709 -14.770 -3.306 1.00 59.97 167 VAL A N 1
ATOM 1316 C CA . VAL A 1 167 ? -3.333 -14.328 -3.022 1.00 59.97 167 VAL A CA 1
ATOM 1317 C C . VAL A 1 167 ? -3.300 -13.243 -1.946 1.00 59.97 167 VAL A C 1
ATOM 1319 O O . VAL A 1 167 ? -2.424 -13.253 -1.081 1.00 59.97 167 VAL A O 1
ATOM 1322 N N . TYR A 1 168 ? -4.243 -12.298 -1.982 1.00 56.72 168 TYR A N 1
ATOM 1323 C CA . TYR A 1 168 ? -4.199 -11.114 -1.123 1.00 56.72 168 TYR A CA 1
ATOM 1324 C C . TYR A 1 168 ? -5.133 -11.163 0.078 1.00 56.72 168 TYR A C 1
ATOM 1326 O O . TYR A 1 168 ? -4.976 -10.330 0.976 1.00 56.72 168 TYR A O 1
ATOM 1334 N N . SER A 1 169 ? -6.049 -12.130 0.148 1.00 57.34 169 SER A N 1
ATOM 1335 C CA . SER A 1 169 ? -6.801 -12.341 1.373 1.00 57.34 169 SER A CA 1
ATOM 1336 C C . SER A 1 169 ? -5.949 -13.084 2.395 1.00 57.34 169 SER A C 1
ATOM 1338 O O . SER A 1 169 ? -5.457 -14.188 2.165 1.00 57.34 169 SER A O 1
ATOM 1340 N N . SER A 1 170 ? -5.806 -12.485 3.576 1.00 58.19 170 SER A N 1
ATOM 1341 C CA . SER A 1 170 ? -5.147 -13.118 4.723 1.00 58.19 170 SER A CA 1
ATOM 1342 C C . SER A 1 170 ? -5.846 -14.419 5.145 1.00 58.19 170 SER A C 1
ATOM 1344 O O . SER A 1 170 ? -5.225 -15.245 5.807 1.00 58.19 170 SER A O 1
ATOM 1346 N N . LYS A 1 171 ? -7.120 -14.593 4.756 1.00 67.56 171 LYS A N 1
ATOM 1347 C CA . LYS A 1 171 ? -7.934 -15.809 4.875 1.00 67.56 171 LYS A CA 1
ATOM 1348 C C . LYS A 1 171 ? -9.021 -15.784 3.782 1.00 67.56 171 LYS A C 1
ATOM 1350 O O . LYS A 1 171 ? -9.781 -14.822 3.768 1.00 67.56 171 LYS A O 1
ATOM 1355 N N . PRO A 1 172 ? -9.166 -16.806 2.921 1.00 63.06 172 PRO A N 1
ATOM 1356 C CA . PRO A 1 172 ? -10.127 -16.792 1.806 1.00 63.06 172 PRO A CA 1
ATOM 1357 C C . PRO A 1 172 ? -11.566 -16.411 2.198 1.00 63.06 172 PRO A C 1
ATOM 1359 O O . PRO A 1 172 ? -12.217 -15.674 1.472 1.00 63.06 172 PRO A O 1
ATOM 1362 N N . ASP A 1 173 ? -12.014 -16.820 3.388 1.00 70.69 173 ASP A N 1
ATOM 1363 C CA . ASP A 1 173 ? -13.375 -16.572 3.890 1.00 70.69 173 ASP A CA 1
ATOM 1364 C C . ASP A 1 173 ? -13.521 -15.288 4.730 1.00 70.69 173 ASP A C 1
ATOM 1366 O O . ASP A 1 173 ? -14.505 -15.126 5.456 1.00 70.69 173 ASP A O 1
ATOM 1370 N N . LEU A 1 174 ? -12.527 -14.394 4.705 1.00 78.25 174 LEU A N 1
ATOM 1371 C CA . LEU A 1 174 ? -12.574 -13.126 5.431 1.00 78.25 174 LEU A CA 1
ATOM 1372 C C . LEU A 1 174 ? -13.602 -12.183 4.793 1.00 78.25 174 LEU A C 1
ATOM 1374 O O . LEU A 1 174 ? -13.479 -11.825 3.625 1.00 78.25 174 LEU A O 1
ATOM 1378 N N . ARG A 1 175 ? -14.577 -11.729 5.586 1.00 80.50 175 ARG A N 1
ATOM 1379 C CA . ARG A 1 175 ? -15.616 -10.782 5.144 1.00 80.50 175 ARG A CA 1
ATOM 1380 C C . ARG A 1 175 ? -15.447 -9.400 5.770 1.00 80.50 175 ARG A C 1
ATOM 1382 O O . ARG A 1 175 ? -14.919 -9.268 6.877 1.00 80.50 175 ARG A O 1
ATOM 1389 N N . ASP A 1 176 ? -15.911 -8.373 5.067 1.00 80.06 176 ASP A N 1
ATOM 1390 C CA . ASP A 1 176 ? -16.038 -6.988 5.541 1.00 80.06 176 ASP A CA 1
ATOM 1391 C C . ASP A 1 176 ? -17.479 -6.622 5.955 1.00 80.06 176 ASP A C 1
ATOM 1393 O O . ASP A 1 176 ? -17.744 -5.489 6.362 1.00 80.06 176 ASP A O 1
ATOM 1397 N N . GLU A 1 177 ? -18.378 -7.608 5.942 1.00 83.62 177 GLU A N 1
ATOM 1398 C CA . GLU A 1 177 ? -19.757 -7.543 6.424 1.00 83.62 177 GLU A CA 1
ATOM 1399 C C . GLU A 1 177 ? -19.999 -8.553 7.563 1.00 83.62 177 GLU A C 1
ATOM 1401 O O . GLU A 1 177 ? -19.378 -9.622 7.575 1.00 83.62 177 GLU A O 1
ATOM 1406 N N . PRO A 1 178 ? -20.897 -8.246 8.524 1.00 84.12 178 PRO A N 1
ATOM 1407 C CA . PRO A 1 178 ? -21.153 -9.107 9.677 1.00 84.12 178 PRO A CA 1
ATOM 1408 C C . PRO A 1 178 ? -21.654 -10.500 9.276 1.00 84.12 178 PRO A C 1
ATOM 1410 O O . PRO A 1 178 ? -22.454 -10.659 8.352 1.00 84.12 178 PRO A O 1
ATOM 1413 N N . LEU A 1 179 ? -21.214 -11.526 10.013 1.00 84.81 179 LEU A N 1
ATOM 1414 C CA . LEU A 1 179 ? -21.673 -12.897 9.782 1.00 84.81 179 LEU A CA 1
ATOM 1415 C C . LEU A 1 179 ? -23.109 -13.071 10.309 1.00 84.81 179 LEU A C 1
ATOM 1417 O O . LEU A 1 179 ? -23.356 -12.769 11.477 1.00 84.81 179 LEU A O 1
ATOM 1421 N N . PRO A 1 180 ? -24.041 -13.642 9.522 1.00 80.38 180 PRO A N 1
ATOM 1422 C CA . PRO A 1 180 ? -25.430 -13.836 9.953 1.00 80.38 180 PRO A CA 1
ATOM 1423 C C . PRO A 1 180 ? -25.568 -14.823 11.123 1.00 80.38 180 PRO A C 1
ATOM 1425 O O . PRO A 1 180 ? -26.498 -14.714 11.911 1.00 80.38 180 PRO A O 1
ATOM 1428 N N . ASN A 1 181 ? -24.622 -15.759 11.260 1.00 81.31 181 ASN A N 1
ATOM 1429 C CA . ASN A 1 181 ? -24.592 -16.783 12.308 1.00 81.31 181 ASN A CA 1
ATOM 1430 C C . ASN A 1 181 ? -23.309 -16.673 13.150 1.00 81.31 181 ASN A C 1
ATOM 1432 O O . ASN A 1 181 ? -22.641 -17.678 13.408 1.00 81.31 181 ASN A O 1
ATOM 1436 N N . ALA A 1 182 ? -22.910 -15.447 13.505 1.00 78.19 182 ALA A N 1
ATOM 1437 C CA . ALA A 1 182 ? -21.761 -15.230 14.378 1.00 78.19 182 ALA A CA 1
ATOM 1438 C C . ALA A 1 182 ? -22.018 -15.865 15.756 1.00 78.19 182 ALA A C 1
ATOM 1440 O O . ALA A 1 182 ? -23.001 -15.554 16.420 1.00 78.19 182 ALA A O 1
ATOM 1441 N N . GLU A 1 183 ? -21.114 -16.735 16.205 1.00 77.94 183 GLU A N 1
ATOM 1442 C CA . GLU A 1 183 ? -21.150 -17.289 17.568 1.00 77.94 183 GLU A CA 1
ATOM 1443 C C . GLU A 1 183 ? -20.644 -16.275 18.594 1.00 77.94 183 GLU A C 1
ATOM 1445 O O . GLU A 1 183 ? -20.900 -16.402 19.792 1.00 77.94 183 GLU A O 1
ATOM 1450 N N . LEU A 1 184 ? -19.891 -15.281 18.122 1.00 82.31 184 LEU A N 1
ATOM 1451 C CA . LEU A 1 184 ? -19.334 -14.233 18.946 1.00 82.31 184 LEU A CA 1
ATOM 1452 C C . LEU A 1 184 ? -19.209 -12.935 18.144 1.00 82.31 184 LEU A C 1
ATOM 1454 O O . LEU A 1 184 ? -18.597 -12.905 17.075 1.00 82.31 184 LEU A O 1
ATOM 1458 N N . GLU A 1 185 ? -19.761 -11.857 18.689 1.00 84.94 185 GLU A N 1
ATOM 1459 C CA . GLU A 1 185 ? -19.634 -10.503 18.154 1.00 84.94 185 GLU A CA 1
ATOM 1460 C C . GLU A 1 185 ? -18.847 -9.651 19.151 1.00 84.94 185 GLU A C 1
ATOM 1462 O O . GLU A 1 185 ? -19.234 -9.523 20.318 1.00 84.94 185 GLU A O 1
ATOM 1467 N N . VAL A 1 186 ? -17.715 -9.107 18.706 1.00 86.44 186 VAL A N 1
ATOM 1468 C CA . VAL A 1 186 ? -16.788 -8.359 19.560 1.00 86.44 186 VAL A CA 1
ATOM 1469 C C . VAL A 1 186 ? -16.425 -7.010 18.959 1.00 86.44 186 VAL A C 1
ATOM 1471 O O . VAL A 1 186 ? -16.278 -6.854 17.750 1.00 86.44 186 VAL A O 1
ATOM 1474 N N . PHE A 1 187 ? -16.214 -6.043 19.837 1.00 83.38 187 PHE A N 1
ATOM 1475 C CA . PHE A 1 187 ? -15.694 -4.716 19.553 1.00 83.38 187 PHE A CA 1
ATOM 1476 C C . PHE A 1 187 ? -14.314 -4.618 20.181 1.00 83.38 187 PHE A C 1
ATOM 1478 O O . PHE A 1 187 ? -14.136 -4.978 21.347 1.00 83.38 187 PHE A O 1
ATOM 1485 N N . THR A 1 188 ? -13.341 -4.142 19.415 1.00 81.38 188 THR A N 1
ATOM 1486 C CA . THR A 1 188 ? -11.977 -3.944 19.895 1.00 81.38 188 THR A CA 1
ATOM 1487 C C . THR A 1 188 ? -11.563 -2.498 19.724 1.00 81.38 188 THR A C 1
ATOM 1489 O O . THR A 1 188 ? -11.780 -1.906 18.668 1.00 81.38 188 THR A O 1
ATOM 1492 N N . ASP A 1 189 ? -10.908 -1.968 20.752 1.00 74.31 189 ASP A N 1
ATOM 1493 C CA . ASP A 1 189 ? -10.301 -0.642 20.704 1.00 74.31 189 ASP A CA 1
ATOM 1494 C C . ASP A 1 189 ? -8.999 -0.607 21.519 1.00 74.31 189 ASP A C 1
ATOM 1496 O O . ASP A 1 189 ? -8.777 -1.424 22.421 1.00 74.31 189 ASP A O 1
ATOM 1500 N N . GLY A 1 190 ? -8.117 0.322 21.163 1.00 72.31 190 GLY A N 1
ATOM 1501 C CA . GLY A 1 190 ? -6.851 0.595 21.818 1.00 72.31 190 GLY A CA 1
ATOM 1502 C C . GLY A 1 190 ? -6.697 2.089 22.081 1.00 72.31 190 GLY A C 1
ATOM 1503 O O . GLY A 1 190 ? -6.784 2.909 21.173 1.00 72.31 190 GLY A O 1
ATOM 1504 N N . SER A 1 191 ? -6.382 2.442 23.324 1.00 67.00 191 SER A N 1
ATOM 1505 C CA . SER A 1 191 ? -6.161 3.823 23.742 1.00 67.00 191 SER A CA 1
ATOM 1506 C C . SER A 1 191 ? -4.707 4.040 24.125 1.00 67.00 191 SER A C 1
ATOM 1508 O O . SER A 1 191 ? -4.097 3.207 24.797 1.00 67.00 191 SER A O 1
ATOM 1510 N N . SER A 1 192 ? -4.145 5.178 23.719 1.00 67.00 192 SER A N 1
ATOM 1511 C CA . SER A 1 192 ? -2.831 5.619 24.172 1.00 67.00 192 SER A CA 1
ATOM 1512 C C . SER A 1 192 ? -2.792 7.130 24.355 1.00 67.00 192 SER A C 1
ATOM 1514 O O . SER A 1 192 ? -3.180 7.886 23.465 1.00 67.00 192 SER A O 1
ATOM 1516 N N . PHE A 1 193 ? -2.333 7.575 25.522 1.00 58.25 193 PHE A N 1
ATOM 1517 C CA . PHE A 1 193 ? -2.240 8.989 25.875 1.00 58.25 193 PHE A CA 1
ATOM 1518 C C . PHE A 1 193 ? -1.161 9.226 26.935 1.00 58.25 193 PHE A C 1
ATOM 1520 O O . PHE A 1 193 ? -0.641 8.292 27.545 1.00 58.25 193 PHE A O 1
ATOM 1527 N N . ILE A 1 194 ? -0.806 10.492 27.151 1.00 64.88 194 ILE A N 1
ATOM 1528 C CA . ILE A 1 194 ? 0.166 10.898 28.170 1.00 64.88 194 ILE A CA 1
ATOM 1529 C C . ILE A 1 194 ? -0.596 11.432 29.383 1.00 64.88 194 ILE A C 1
ATOM 1531 O O . ILE A 1 194 ? -1.375 12.373 29.249 1.00 64.88 194 ILE A O 1
ATOM 1535 N N . LEU A 1 195 ? -0.333 10.871 30.563 1.00 56.47 195 LEU A N 1
ATOM 1536 C CA . LEU A 1 195 ? -0.855 11.348 31.845 1.00 56.47 195 LEU A CA 1
ATOM 1537 C C . LEU A 1 195 ? 0.309 11.502 32.825 1.00 56.47 195 LEU A C 1
ATOM 1539 O O . LEU A 1 195 ? 1.123 10.590 32.957 1.00 56.47 195 LEU A O 1
ATOM 1543 N N . GLU A 1 196 ? 0.425 12.669 33.464 1.00 68.94 196 GLU A N 1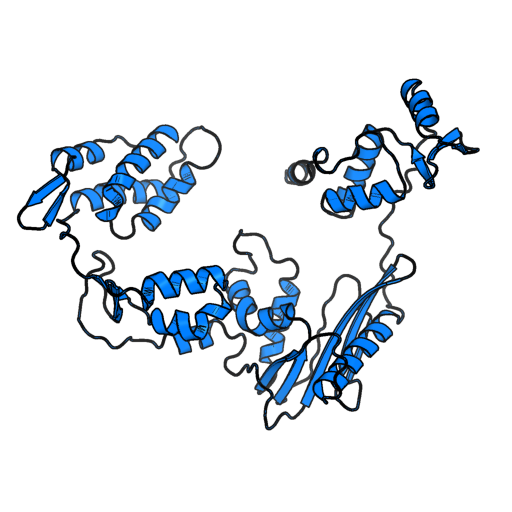
ATOM 1544 C CA . GLU A 1 196 ? 1.515 12.982 34.411 1.00 68.94 196 GLU A CA 1
ATOM 1545 C C . GLU A 1 196 ? 2.924 12.737 33.830 1.00 68.94 196 GLU A C 1
ATOM 1547 O O . GLU A 1 196 ? 3.840 12.260 34.496 1.00 68.94 196 GLU A O 1
ATOM 1552 N N . GLY A 1 197 ? 3.100 13.030 32.536 1.00 51.09 197 GLY A N 1
ATOM 1553 C CA . GLY A 1 197 ? 4.372 12.830 31.833 1.00 51.09 197 GLY A CA 1
ATOM 1554 C C . GLY A 1 197 ? 4.710 11.370 31.512 1.00 51.09 197 GLY A C 1
ATOM 1555 O O . GLY A 1 197 ? 5.791 11.109 30.990 1.00 51.09 197 GLY A O 1
ATOM 1556 N N . ARG A 1 198 ? 3.801 10.423 31.776 1.00 54.28 198 ARG A N 1
ATOM 1557 C CA . ARG A 1 198 ? 3.970 8.994 31.488 1.00 54.28 198 ARG A CA 1
ATOM 1558 C C . ARG A 1 198 ? 3.045 8.563 30.354 1.00 54.28 198 ARG A C 1
ATOM 1560 O O . ARG A 1 198 ? 1.877 8.946 30.322 1.00 54.28 198 ARG A O 1
ATOM 1567 N N . TRP A 1 199 ? 3.561 7.746 29.438 1.00 56.09 199 TRP A N 1
ATOM 1568 C CA . TRP A 1 199 ? 2.737 7.105 28.416 1.00 56.09 199 TRP A CA 1
ATOM 1569 C C . TRP A 1 199 ? 1.879 6.018 29.056 1.00 56.09 199 TRP A C 1
ATOM 1571 O O . TRP A 1 199 ? 2.380 5.140 29.757 1.00 56.09 199 TRP A O 1
ATOM 1581 N N . LYS A 1 200 ? 0.579 6.101 28.811 1.00 63.75 200 LYS A N 1
ATOM 1582 C CA . LYS A 1 200 ? -0.419 5.113 29.191 1.00 63.75 200 LYS A CA 1
ATOM 1583 C C . LYS A 1 200 ? -0.961 4.499 27.913 1.00 63.75 200 LYS A C 1
ATOM 1585 O O . LYS A 1 200 ? -1.252 5.218 26.957 1.00 63.75 200 LYS A O 1
ATOM 1590 N N . ALA A 1 201 ? -1.043 3.177 27.881 1.00 62.22 201 ALA A N 1
ATOM 1591 C CA . ALA A 1 201 ? -1.608 2.439 26.768 1.00 62.22 201 ALA A CA 1
ATOM 1592 C C . ALA A 1 201 ? -2.418 1.261 27.302 1.00 62.22 201 ALA A C 1
ATOM 1594 O O . ALA A 1 201 ? -2.024 0.615 28.273 1.00 62.22 201 ALA A O 1
ATOM 1595 N N . GLY A 1 202 ? -3.553 0.991 26.675 1.00 66.81 202 GLY A N 1
ATOM 1596 C CA . GLY A 1 202 ? -4.444 -0.097 27.047 1.00 66.81 202 GLY A CA 1
ATOM 1597 C C . GLY A 1 202 ? -5.305 -0.502 25.867 1.00 66.81 202 GLY A C 1
ATOM 1598 O O . GLY A 1 202 ? -5.491 0.271 24.927 1.00 66.81 202 GLY A O 1
ATOM 1599 N N . TYR A 1 203 ? -5.810 -1.725 25.907 1.00 77.38 203 TYR A N 1
ATOM 1600 C CA . TYR A 1 203 ? -6.771 -2.220 24.930 1.00 77.38 203 TYR A CA 1
ATOM 1601 C C . TYR A 1 203 ? -7.943 -2.869 25.643 1.00 77.38 203 TYR A C 1
ATOM 1603 O O . TYR A 1 203 ? -7.818 -3.320 26.786 1.00 77.38 203 TYR A O 1
ATOM 1611 N N . ALA A 1 204 ? -9.068 -2.931 24.945 1.00 75.44 204 ALA A N 1
ATOM 1612 C CA . ALA A 1 204 ? -10.230 -3.669 25.389 1.00 75.44 204 ALA A CA 1
ATOM 1613 C C . ALA A 1 204 ? -10.873 -4.426 24.228 1.00 75.44 204 ALA A C 1
ATOM 1615 O O . ALA A 1 204 ? -10.934 -3.940 23.098 1.00 75.44 204 ALA A O 1
ATOM 1616 N N . VAL A 1 205 ? -11.373 -5.615 24.548 1.00 82.88 205 VAL A N 1
ATOM 1617 C CA . VAL A 1 205 ? -12.208 -6.462 23.706 1.00 82.88 205 VAL A CA 1
ATOM 1618 C C . VAL A 1 205 ? -13.510 -6.693 24.457 1.00 82.88 205 VAL A C 1
ATOM 1620 O O . VAL A 1 205 ? -13.532 -7.236 25.565 1.00 82.88 205 VAL A O 1
ATOM 1623 N N . VAL A 1 206 ? -14.615 -6.251 23.872 1.00 82.31 206 VAL A N 1
ATOM 1624 C CA . VAL A 1 206 ? -15.920 -6.228 24.534 1.00 82.31 206 VAL A CA 1
ATOM 1625 C C . VAL A 1 206 ? -16.979 -6.826 23.626 1.00 82.31 206 VAL A C 1
ATOM 1627 O O . VAL A 1 206 ? -16.923 -6.697 22.412 1.00 82.31 206 VAL A O 1
ATOM 1630 N N . THR A 1 207 ? -17.977 -7.457 24.220 1.00 86.69 207 THR A N 1
ATOM 1631 C CA . THR A 1 207 ? -19.260 -7.727 23.559 1.00 86.69 207 THR A CA 1
ATOM 1632 C C . THR A 1 207 ? -20.231 -6.587 23.879 1.00 86.69 207 THR A C 1
ATOM 1634 O O . THR A 1 207 ? -19.924 -5.702 24.688 1.00 86.69 207 THR A O 1
ATOM 1637 N N . HIS A 1 208 ? -21.442 -6.628 23.321 1.00 80.62 208 HIS A N 1
ATOM 1638 C CA . HIS A 1 208 ? -22.513 -5.687 23.683 1.00 80.62 208 HIS A CA 1
ATOM 1639 C C . HIS A 1 208 ? -22.758 -5.632 25.201 1.00 80.62 208 HIS A C 1
ATOM 1641 O O . HIS A 1 208 ? -22.877 -4.556 25.793 1.00 80.62 208 HIS A O 1
ATOM 1647 N N . THR A 1 209 ? -22.747 -6.784 25.876 1.00 77.56 209 THR A N 1
ATOM 1648 C CA . THR A 1 209 ? -23.159 -6.905 27.285 1.00 77.56 209 THR A CA 1
ATOM 1649 C C . THR A 1 209 ? -21.992 -6.937 28.267 1.00 77.56 209 THR A C 1
ATOM 1651 O O . THR A 1 209 ? -22.064 -6.284 29.306 1.00 77.56 209 THR A O 1
ATOM 1654 N N . GLN A 1 210 ? -20.862 -7.552 27.919 1.00 83.62 210 GLN A N 1
ATOM 1655 C CA . GLN A 1 210 ? -19.742 -7.782 28.847 1.00 83.62 210 GLN A CA 1
ATOM 1656 C C . GLN A 1 210 ? -18.369 -7.457 28.245 1.00 83.62 210 GLN A C 1
ATOM 1658 O O . GLN A 1 210 ? -18.164 -7.588 27.037 1.00 83.62 210 GLN A O 1
ATOM 1663 N N . ALA A 1 211 ? -17.426 -7.049 29.098 1.00 80.88 211 ALA A N 1
ATOM 1664 C CA . ALA A 1 211 ? -16.013 -6.957 28.741 1.00 80.88 211 ALA A CA 1
ATOM 1665 C C . ALA A 1 211 ? -15.410 -8.367 28.750 1.00 80.88 211 ALA A C 1
ATOM 1667 O O . ALA A 1 211 ? -15.512 -9.058 29.759 1.00 80.88 211 ALA A O 1
ATOM 1668 N N . LEU A 1 212 ? -14.822 -8.800 27.633 1.00 79.12 212 LEU A N 1
ATOM 1669 C CA . LEU A 1 212 ? -14.140 -10.096 27.557 1.00 79.12 212 LEU A CA 1
ATOM 1670 C C . LEU A 1 212 ? -12.702 -9.973 28.050 1.00 79.12 212 LEU A C 1
ATOM 1672 O O . LEU A 1 212 ? -12.210 -10.830 28.775 1.00 79.12 212 LEU A O 1
ATOM 1676 N N . GLU A 1 213 ? -12.038 -8.885 27.668 1.00 79.31 213 GLU A N 1
ATOM 1677 C CA . GLU A 1 213 ? -10.668 -8.599 28.060 1.00 79.31 213 GLU A CA 1
ATOM 1678 C C . GLU A 1 213 ? -10.443 -7.088 28.065 1.00 79.31 213 GLU A C 1
ATOM 1680 O O . GLU A 1 213 ? -10.880 -6.386 27.159 1.00 79.31 213 GLU A O 1
ATOM 1685 N N . ALA A 1 214 ? -9.766 -6.573 29.085 1.00 78.06 214 ALA A N 1
ATOM 1686 C CA . ALA A 1 214 ? -9.314 -5.190 29.132 1.00 78.06 214 ALA A CA 1
ATOM 1687 C C . ALA A 1 214 ? -8.028 -5.152 29.955 1.00 78.06 214 ALA A C 1
ATOM 1689 O O . ALA A 1 214 ? -8.032 -5.552 31.120 1.00 78.06 214 ALA A O 1
ATOM 1690 N N . LYS A 1 215 ? -6.910 -4.763 29.336 1.00 75.75 215 LYS A N 1
ATOM 1691 C CA . LYS A 1 215 ? -5.583 -4.821 29.969 1.00 75.75 215 LYS A CA 1
ATOM 1692 C C . LYS A 1 215 ? -4.729 -3.619 29.586 1.00 75.75 215 LYS A C 1
ATOM 1694 O O . LYS A 1 215 ? -4.830 -3.095 28.473 1.00 75.75 215 LYS A O 1
ATOM 1699 N N . SER A 1 216 ? -3.868 -3.204 30.513 1.00 72.81 216 SER A N 1
ATOM 1700 C CA . SER A 1 216 ? -2.796 -2.255 30.223 1.00 72.81 216 SER A CA 1
ATOM 1701 C C . SER A 1 216 ? -1.762 -2.910 29.301 1.00 72.81 216 SER A C 1
ATOM 1703 O O . SER A 1 216 ? -1.503 -4.113 29.374 1.00 72.81 216 SER A O 1
ATOM 1705 N N . LEU A 1 217 ? -1.195 -2.123 28.387 1.00 64.31 217 LEU A N 1
ATOM 1706 C CA . LEU A 1 217 ? -0.133 -2.567 27.489 1.00 64.31 217 LEU A CA 1
ATOM 1707 C C . LEU A 1 217 ? 1.209 -1.987 27.948 1.00 64.31 217 LEU A C 1
ATOM 1709 O O . LEU A 1 217 ? 1.276 -0.794 28.258 1.00 64.31 217 LEU A O 1
ATOM 1713 N N . PRO A 1 218 ? 2.296 -2.780 27.942 1.00 57.34 218 PRO A N 1
ATOM 1714 C CA . PRO A 1 218 ? 3.640 -2.228 28.034 1.00 57.34 218 PRO A CA 1
ATOM 1715 C C . PRO A 1 218 ? 3.964 -1.425 26.763 1.00 57.34 218 PRO A C 1
ATOM 1717 O O . PRO A 1 218 ? 3.371 -1.637 25.704 1.00 57.34 218 PRO A O 1
ATOM 1720 N N . SER A 1 219 ? 4.948 -0.526 26.852 1.00 45.91 219 SER A N 1
ATOM 1721 C CA . SER A 1 219 ? 5.339 0.458 25.823 1.00 45.91 219 SER A CA 1
ATOM 1722 C C . SER A 1 219 ? 5.729 -0.116 24.446 1.00 45.91 219 SER A C 1
ATOM 1724 O O . SER A 1 219 ? 6.077 0.643 23.543 1.00 45.91 219 SER A O 1
ATOM 1726 N N . ASN A 1 220 ? 5.727 -1.438 24.274 1.00 37.97 220 ASN A N 1
ATOM 1727 C CA . ASN A 1 220 ? 6.275 -2.142 23.119 1.00 37.97 220 ASN A CA 1
ATOM 1728 C C . ASN A 1 220 ? 5.512 -3.420 22.705 1.00 37.97 220 ASN A C 1
ATOM 1730 O O . ASN A 1 220 ? 6.105 -4.263 22.041 1.00 37.97 220 ASN A O 1
ATOM 1734 N N . THR A 1 221 ? 4.234 -3.611 23.061 1.00 38.41 221 THR A N 1
ATOM 1735 C CA . THR A 1 221 ? 3.518 -4.862 22.714 1.00 38.41 221 THR A CA 1
ATOM 1736 C C . THR A 1 221 ? 2.115 -4.619 22.148 1.00 38.41 221 THR A C 1
ATOM 1738 O O . THR A 1 221 ? 1.382 -3.768 22.642 1.00 38.41 221 THR A O 1
ATOM 1741 N N . SER A 1 222 ? 1.718 -5.399 21.133 1.00 36.66 222 SER A N 1
ATOM 1742 C CA . SER A 1 222 ? 0.331 -5.493 20.651 1.00 36.66 222 SER A CA 1
ATOM 1743 C C . SER A 1 222 ? -0.298 -6.851 20.980 1.00 36.66 222 SER A C 1
ATOM 1745 O O . SER A 1 222 ? 0.384 -7.877 20.973 1.00 36.66 222 SER A O 1
ATOM 1747 N N . ALA A 1 223 ? -1.611 -6.825 21.211 1.00 29.81 223 ALA A N 1
ATOM 1748 C CA . ALA A 1 223 ? -2.461 -7.891 21.735 1.00 29.81 223 ALA A CA 1
ATOM 1749 C C . ALA A 1 223 ? -2.271 -9.279 21.087 1.00 29.81 223 ALA A C 1
ATOM 1751 O O . ALA A 1 223 ? -2.343 -9.443 19.869 1.00 29.81 223 ALA A O 1
ATOM 1752 N N . GLN A 1 224 ? -2.097 -10.300 21.930 1.00 32.19 224 GLN A N 1
ATOM 1753 C CA . GLN A 1 224 ? -2.232 -11.707 21.562 1.00 32.19 224 GLN A CA 1
ATOM 1754 C C . GLN A 1 224 ? -3.078 -12.426 22.610 1.00 32.19 224 GLN A C 1
ATOM 1756 O O . GLN A 1 224 ? -2.580 -12.725 23.692 1.00 32.19 224 GLN A O 1
ATOM 1761 N N . LYS A 1 225 ? -4.324 -12.731 22.240 1.00 30.59 225 LYS A N 1
ATOM 1762 C CA . LYS A 1 225 ? -5.018 -14.017 22.430 1.00 30.59 225 LYS A CA 1
ATOM 1763 C C . LYS A 1 225 ? -6.502 -13.814 22.122 1.00 30.59 225 LYS A C 1
ATOM 1765 O O . LYS A 1 225 ? -7.227 -13.245 22.919 1.00 30.59 225 LYS A O 1
ATOM 1770 N N . ALA A 1 226 ? -6.959 -14.317 20.982 1.00 30.73 226 ALA A N 1
ATOM 1771 C CA . ALA A 1 226 ? -8.360 -14.685 20.826 1.00 30.73 226 ALA A CA 1
ATOM 1772 C C . ALA A 1 226 ? -8.401 -16.212 20.828 1.00 30.73 226 ALA A C 1
ATOM 1774 O O . ALA A 1 226 ? -7.759 -16.859 19.998 1.00 30.73 226 ALA A O 1
ATOM 1775 N N . GLU A 1 227 ? -9.066 -16.780 21.827 1.00 26.95 227 GLU A N 1
ATOM 1776 C CA . GLU A 1 227 ? -9.279 -18.216 21.937 1.00 26.95 227 GLU A CA 1
ATOM 1777 C C . GLU A 1 227 ? -10.119 -18.754 20.763 1.00 26.95 227 GLU A C 1
ATOM 1779 O O . GLU A 1 227 ? -11.200 -18.247 20.476 1.00 26.95 227 GLU A O 1
ATOM 1784 N N . LEU A 1 228 ? -9.600 -19.825 20.148 1.00 40.81 228 LEU A N 1
ATOM 1785 C CA . LEU A 1 228 ? -10.294 -21.023 19.646 1.00 40.81 228 LEU A CA 1
ATOM 1786 C C . LEU A 1 228 ? -11.488 -20.867 18.676 1.00 40.81 228 LEU A C 1
ATOM 1788 O O . LEU A 1 228 ? -12.578 -20.469 19.068 1.00 40.81 228 LEU A O 1
ATOM 1792 N N . GLY A 1 229 ? -11.311 -21.379 17.446 1.00 44.28 229 GLY A N 1
ATOM 1793 C CA . GLY A 1 229 ? -12.246 -22.252 16.698 1.00 44.28 229 GLY A CA 1
ATOM 1794 C C . GLY A 1 229 ? -13.664 -21.777 16.335 1.00 44.28 229 GLY A C 1
ATOM 1795 O O . GLY A 1 229 ? -14.361 -22.494 15.618 1.00 44.28 229 GLY A O 1
ATOM 1796 N N . LYS A 1 230 ? -14.107 -20.607 16.798 1.00 62.94 230 LYS A N 1
ATOM 1797 C CA . LYS A 1 230 ? -15.480 -20.098 16.640 1.00 62.94 230 LYS A CA 1
ATOM 1798 C C . LYS A 1 230 ? -15.659 -19.271 15.366 1.00 62.94 230 LYS A C 1
ATOM 1800 O O . LYS A 1 230 ? -14.684 -18.906 14.707 1.00 62.94 230 LYS A O 1
ATOM 1805 N N . ARG A 1 231 ? -16.916 -18.972 15.020 1.00 77.00 231 ARG A N 1
ATOM 1806 C CA . ARG A 1 231 ? -17.279 -17.988 13.981 1.00 77.00 231 ARG A CA 1
ATOM 1807 C C . ARG A 1 231 ? -17.434 -16.608 14.610 1.00 77.00 231 ARG A C 1
ATOM 1809 O O . ARG A 1 231 ? -18.298 -16.437 15.470 1.00 77.00 231 ARG A O 1
ATOM 1816 N N . VAL A 1 232 ? -16.605 -15.645 14.209 1.00 82.88 232 VAL A N 1
ATOM 1817 C CA . VAL A 1 232 ? -16.471 -14.366 14.929 1.00 82.88 232 VAL A CA 1
ATOM 1818 C C . VAL A 1 232 ? -16.686 -13.167 14.010 1.00 82.88 232 VAL A C 1
ATOM 1820 O O . VAL A 1 232 ? -16.142 -13.109 12.911 1.00 82.88 232 VAL A O 1
ATOM 1823 N N . SER A 1 233 ? -17.451 -12.190 14.490 1.00 85.44 233 SER A N 1
ATOM 1824 C CA . SER A 1 233 ? -17.601 -10.865 13.881 1.00 85.44 233 SER A CA 1
ATOM 1825 C C . SER A 1 233 ? -16.895 -9.820 14.748 1.00 85.44 233 SER A C 1
ATOM 1827 O O . SER A 1 233 ? -17.212 -9.684 15.928 1.00 85.44 233 SER A O 1
ATOM 1829 N N . ILE A 1 234 ? -15.911 -9.114 14.187 1.00 86.50 234 ILE A N 1
ATOM 1830 C CA . ILE A 1 234 ? -15.036 -8.176 14.902 1.00 86.50 234 ILE A CA 1
ATOM 1831 C C . ILE A 1 234 ? -15.237 -6.768 14.348 1.00 86.50 234 ILE A C 1
ATOM 1833 O O . ILE A 1 234 ? -15.030 -6.526 13.163 1.00 86.50 234 ILE A O 1
ATOM 1837 N N . TYR A 1 235 ? -15.552 -5.815 15.217 1.00 84.25 235 TYR A N 1
ATOM 1838 C CA . TYR A 1 235 ? -15.603 -4.396 14.883 1.00 84.25 235 TYR A CA 1
ATOM 1839 C C . TYR A 1 235 ? -14.356 -3.679 15.393 1.00 84.25 235 TYR A C 1
ATOM 1841 O O . TYR A 1 235 ? -14.004 -3.794 16.568 1.00 84.25 235 TYR A O 1
ATOM 1849 N N . THR A 1 236 ? -13.710 -2.914 14.515 1.00 79.31 236 THR A N 1
ATOM 1850 C CA . THR A 1 236 ? -12.583 -2.039 14.851 1.00 79.31 236 THR A CA 1
ATOM 1851 C C . THR A 1 236 ? -12.809 -0.647 14.286 1.00 79.31 236 THR A C 1
ATOM 1853 O O . THR A 1 236 ? -13.284 -0.493 13.162 1.00 79.31 236 THR A O 1
ATOM 1856 N N . ASP A 1 237 ? -12.431 0.385 15.026 1.00 77.19 237 ASP A N 1
ATOM 1857 C CA . ASP A 1 237 ? -12.440 1.759 14.527 1.00 77.19 237 ASP A CA 1
ATOM 1858 C C . ASP A 1 237 ? -11.106 2.181 13.883 1.00 77.19 237 ASP A C 1
ATOM 1860 O O . ASP A 1 237 ? -10.991 3.229 13.235 1.00 77.19 237 ASP A O 1
ATOM 1864 N N . SER A 1 238 ? -10.090 1.320 13.975 1.00 75.69 238 SER A N 1
ATOM 1865 C CA . SER A 1 238 ? -8.795 1.527 13.351 1.00 75.69 238 SER A CA 1
ATOM 1866 C C . SER A 1 238 ? -8.850 1.166 11.873 1.00 75.69 238 SER A C 1
ATOM 1868 O O . SER A 1 238 ? -8.668 0.019 11.453 1.00 75.69 238 SER A O 1
ATOM 1870 N N . LYS A 1 239 ? -9.002 2.194 11.034 1.00 72.56 239 LYS A N 1
ATOM 1871 C CA . LYS A 1 239 ? -8.889 2.058 9.572 1.00 72.56 239 LYS A CA 1
ATOM 1872 C C . LYS A 1 239 ? -7.553 1.450 9.136 1.00 72.56 239 LYS A C 1
ATOM 1874 O O . LYS A 1 239 ? -7.477 0.822 8.080 1.00 72.56 239 LYS A O 1
ATOM 1879 N N . TYR A 1 240 ? -6.500 1.649 9.929 1.00 70.31 240 TYR A N 1
ATOM 1880 C CA . TYR A 1 240 ? -5.210 1.014 9.695 1.00 70.31 240 TYR A CA 1
ATOM 1881 C C . TYR A 1 240 ? -5.303 -0.500 9.908 1.00 70.31 240 TYR A C 1
ATOM 1883 O O . TYR A 1 240 ? -5.001 -1.239 8.976 1.00 70.31 240 TYR A O 1
ATOM 1891 N N . ALA A 1 241 ? -5.785 -0.961 11.068 1.00 72.12 241 ALA A N 1
ATOM 1892 C CA . ALA A 1 241 ? -5.913 -2.389 11.369 1.00 72.12 241 ALA A CA 1
ATOM 1893 C C . ALA A 1 241 ? -6.796 -3.117 10.343 1.00 72.12 241 ALA A C 1
ATOM 1895 O O . ALA A 1 241 ? -6.388 -4.147 9.806 1.00 72.12 241 ALA A O 1
ATOM 1896 N N . PHE A 1 242 ? -7.938 -2.522 9.980 1.00 76.31 242 PHE A N 1
ATOM 1897 C CA . PHE A 1 242 ? -8.816 -3.038 8.928 1.00 76.31 242 PHE A CA 1
ATOM 1898 C C . PHE A 1 242 ? -8.064 -3.242 7.602 1.00 76.31 242 PHE A C 1
ATOM 1900 O O . PHE A 1 242 ? -8.068 -4.332 7.034 1.00 76.31 242 PHE A O 1
ATOM 1907 N N . ARG A 1 243 ? -7.338 -2.221 7.125 1.00 75.25 243 ARG A N 1
ATOM 1908 C CA . ARG A 1 243 ? -6.577 -2.304 5.865 1.00 75.25 243 ARG A CA 1
ATOM 1909 C C . ARG A 1 243 ? -5.421 -3.295 5.921 1.00 75.25 243 ARG A C 1
ATOM 1911 O O . ARG A 1 243 ? -5.100 -3.902 4.902 1.00 75.25 243 ARG A O 1
ATOM 1918 N N . VAL A 1 244 ? -4.777 -3.445 7.077 1.00 73.75 244 VAL A N 1
ATOM 1919 C CA . VAL A 1 244 ? -3.717 -4.441 7.256 1.00 73.75 244 VAL A CA 1
ATOM 1920 C C . VAL A 1 244 ? -4.269 -5.840 7.032 1.00 73.75 244 VAL A C 1
ATOM 1922 O O . VAL A 1 244 ? -3.676 -6.591 6.267 1.00 73.75 244 VAL A O 1
ATOM 1925 N N . VAL A 1 245 ? -5.411 -6.177 7.624 1.00 76.38 245 VAL A N 1
ATOM 1926 C CA . VAL A 1 245 ? -5.963 -7.531 7.502 1.00 76.38 245 VAL A CA 1
ATOM 1927 C C . VAL A 1 245 ? -6.567 -7.790 6.116 1.00 76.38 245 VAL A C 1
ATOM 1929 O O . VAL A 1 245 ? -6.354 -8.866 5.558 1.00 76.38 245 VAL A O 1
ATOM 1932 N N . HIS A 1 246 ? -7.247 -6.798 5.534 1.00 74.12 246 HIS A N 1
ATOM 1933 C CA . HIS A 1 246 ? -7.970 -6.950 4.264 1.00 74.12 246 HIS A CA 1
ATOM 1934 C C . HIS A 1 246 ? -7.135 -6.732 2.998 1.00 74.12 246 HIS A C 1
ATOM 1936 O O . HIS A 1 246 ? -7.479 -7.264 1.950 1.00 74.12 246 HIS A O 1
ATOM 1942 N N . ALA A 1 247 ? -6.068 -5.924 3.045 1.00 69.88 247 ALA A N 1
ATOM 1943 C CA . ALA A 1 247 ? -5.398 -5.482 1.815 1.00 69.88 247 ALA A CA 1
ATOM 1944 C C . ALA A 1 247 ? -3.867 -5.458 1.869 1.00 69.88 247 ALA A C 1
ATOM 1946 O O . ALA A 1 247 ? -3.221 -5.680 0.844 1.00 69.88 247 ALA A O 1
ATOM 1947 N N . HIS A 1 248 ? -3.257 -5.115 3.007 1.00 67.19 248 HIS A N 1
ATOM 1948 C CA . HIS A 1 248 ? -1.816 -4.826 3.060 1.00 67.19 248 HIS A CA 1
ATOM 1949 C C . HIS A 1 248 ? -0.973 -5.955 3.653 1.00 67.19 248 HIS A C 1
ATOM 1951 O O . HIS A 1 248 ? 0.180 -6.117 3.261 1.00 67.19 248 HIS A O 1
ATOM 1957 N N . GLY A 1 249 ? -1.530 -6.746 4.567 1.00 68.88 249 GLY A N 1
ATOM 1958 C CA . GLY A 1 249 ? -0.798 -7.749 5.331 1.00 68.88 249 GLY A CA 1
ATOM 1959 C C . GLY A 1 249 ? -0.191 -8.847 4.462 1.00 68.88 249 GLY A C 1
ATOM 1960 O O . GLY A 1 249 ? 0.999 -9.130 4.592 1.00 68.88 249 GLY A O 1
ATOM 1961 N N . ALA A 1 250 ? -0.965 -9.399 3.523 1.00 66.69 250 ALA A N 1
ATOM 1962 C CA . ALA A 1 250 ? -0.480 -10.399 2.570 1.00 66.69 250 ALA A CA 1
ATOM 1963 C C . ALA A 1 250 ? 0.663 -9.854 1.690 1.00 66.69 250 ALA A C 1
ATOM 1965 O O . ALA A 1 250 ? 1.712 -10.483 1.573 1.00 66.69 250 ALA A O 1
ATOM 1966 N N . ILE A 1 251 ? 0.526 -8.626 1.174 1.00 66.38 251 ILE A N 1
ATOM 1967 C CA . ILE A 1 251 ? 1.556 -7.965 0.350 1.00 66.38 251 ILE A CA 1
ATOM 1968 C C . ILE A 1 251 ? 2.848 -7.762 1.141 1.00 66.38 251 ILE A C 1
ATOM 1970 O O . ILE A 1 251 ? 3.950 -7.959 0.628 1.00 66.38 251 ILE A O 1
ATOM 1974 N N . TRP A 1 252 ? 2.730 -7.318 2.390 1.00 69.38 252 TRP A N 1
ATOM 1975 C CA . TRP A 1 252 ? 3.889 -7.120 3.247 1.00 69.38 252 TRP A CA 1
ATOM 1976 C C . TRP A 1 252 ? 4.562 -8.444 3.583 1.00 69.38 252 TRP A C 1
ATOM 1978 O O . TRP A 1 252 ? 5.787 -8.499 3.550 1.00 69.38 252 TRP A O 1
ATOM 1988 N N . LYS A 1 253 ? 3.798 -9.515 3.814 1.00 71.19 253 LYS A N 1
ATOM 1989 C CA . LYS A 1 253 ? 4.340 -10.866 3.995 1.00 71.19 253 LYS A CA 1
ATOM 1990 C C . LYS A 1 253 ? 5.132 -11.327 2.765 1.00 71.19 253 LYS A C 1
ATOM 1992 O O . LYS A 1 253 ? 6.267 -11.765 2.921 1.00 71.19 253 LYS A O 1
ATOM 1997 N N . GLU A 1 254 ? 4.594 -11.161 1.556 1.00 68.19 254 GLU A N 1
ATOM 1998 C CA . GLU A 1 254 ? 5.284 -11.532 0.308 1.00 68.19 254 GLU A CA 1
ATOM 1999 C C . GLU A 1 254 ? 6.556 -10.713 0.052 1.00 68.19 254 GLU A C 1
ATOM 2001 O O . GLU A 1 254 ? 7.543 -11.226 -0.469 1.00 68.19 254 GLU A O 1
ATOM 2006 N N . LYS A 1 255 ? 6.562 -9.436 0.447 1.00 67.69 255 LYS A N 1
ATOM 2007 C CA . LYS A 1 255 ? 7.714 -8.535 0.285 1.00 67.69 255 LYS A CA 1
ATOM 2008 C C . LYS A 1 255 ? 8.740 -8.621 1.417 1.00 67.69 255 LYS A C 1
ATOM 2010 O O . LYS A 1 255 ? 9.621 -7.765 1.483 1.00 67.69 255 LYS A O 1
ATOM 2015 N N . GLY A 1 256 ? 8.623 -9.590 2.327 1.00 75.06 256 GLY A N 1
ATOM 2016 C CA . GLY A 1 256 ? 9.537 -9.730 3.465 1.00 75.06 256 GLY A CA 1
ATOM 2017 C C . GLY A 1 256 ? 9.438 -8.584 4.479 1.00 75.06 256 GLY A C 1
ATOM 2018 O O . GLY A 1 256 ? 10.442 -8.167 5.042 1.00 75.06 256 GLY A O 1
ATOM 2019 N N . LEU A 1 257 ? 8.231 -8.049 4.689 1.00 76.56 257 LEU A N 1
ATOM 2020 C CA . LEU A 1 257 ? 7.907 -6.925 5.579 1.00 76.56 257 LEU A CA 1
ATOM 2021 C C . LEU A 1 257 ? 8.607 -5.611 5.205 1.00 76.56 257 LEU A C 1
ATOM 2023 O O . LEU A 1 257 ? 8.909 -4.781 6.065 1.00 76.56 257 LEU A O 1
ATOM 2027 N N . LEU A 1 258 ? 8.827 -5.404 3.906 1.00 71.75 258 LEU A N 1
ATOM 2028 C CA . LEU A 1 258 ? 9.399 -4.179 3.357 1.00 71.75 258 LEU A CA 1
ATOM 2029 C C . LEU A 1 258 ? 8.321 -3.265 2.762 1.00 71.75 258 LEU A C 1
ATOM 2031 O O . LEU A 1 258 ? 7.372 -3.697 2.101 1.00 71.75 258 LEU A O 1
ATOM 2035 N N . SER A 1 259 ? 8.498 -1.962 2.963 1.00 68.19 259 SER A N 1
ATOM 2036 C CA . SER A 1 259 ? 7.713 -0.915 2.320 1.00 68.19 259 SER A CA 1
ATOM 2037 C C . SER A 1 259 ? 8.029 -0.826 0.821 1.00 68.19 259 SER A C 1
ATOM 2039 O O . SER A 1 259 ? 9.012 -1.379 0.326 1.00 68.19 259 SER A O 1
ATOM 2041 N N . SER A 1 260 ? 7.240 -0.050 0.071 1.00 60.59 260 SER A N 1
ATOM 2042 C CA . SER A 1 260 ? 7.514 0.233 -1.348 1.00 60.59 260 SER A CA 1
ATOM 2043 C C . SER A 1 260 ? 8.868 0.911 -1.598 1.00 60.59 260 SER A C 1
ATOM 2045 O O . SER A 1 260 ? 9.363 0.874 -2.720 1.00 60.59 260 SER A O 1
ATOM 2047 N N . HIS A 1 261 ? 9.451 1.534 -0.570 1.00 58.53 261 HIS A N 1
ATOM 2048 C CA . HIS A 1 261 ? 10.761 2.184 -0.617 1.00 58.53 261 HIS A CA 1
ATOM 2049 C C . HIS A 1 261 ? 11.890 1.274 -0.102 1.00 58.53 261 HIS A C 1
ATOM 2051 O O . HIS A 1 261 ? 13.021 1.732 0.028 1.00 58.53 261 HIS A O 1
ATOM 2057 N N . GLY A 1 262 ? 11.599 0.003 0.203 1.00 64.69 262 GLY A N 1
ATOM 2058 C CA . GLY A 1 262 ? 12.580 -0.966 0.701 1.00 64.69 262 GLY A CA 1
ATOM 2059 C C . GLY A 1 262 ? 12.931 -0.809 2.182 1.00 64.69 262 GLY A C 1
ATOM 2060 O O . GLY A 1 262 ? 13.905 -1.397 2.639 1.00 64.69 262 GLY A O 1
ATOM 2061 N N . THR A 1 263 ? 12.168 -0.021 2.944 1.00 70.06 263 THR A N 1
ATOM 2062 C CA . THR A 1 263 ? 12.371 0.120 4.394 1.00 70.06 263 THR A CA 1
ATOM 2063 C C . THR A 1 263 ? 11.567 -0.927 5.168 1.00 70.06 263 THR A C 1
ATOM 2065 O O . THR A 1 263 ? 10.425 -1.185 4.786 1.00 70.06 263 THR A O 1
ATOM 2068 N N . PRO A 1 264 ? 12.092 -1.497 6.266 1.00 75.62 264 PRO A N 1
ATOM 2069 C CA . PRO A 1 264 ? 11.322 -2.396 7.122 1.00 75.62 264 PRO A CA 1
ATOM 2070 C C . PRO A 1 264 ? 10.071 -1.720 7.686 1.00 75.62 264 PRO A C 1
ATOM 2072 O O . PRO A 1 264 ? 10.083 -0.538 8.041 1.00 75.62 264 PRO A O 1
ATOM 2075 N N . ILE A 1 265 ? 8.979 -2.472 7.776 1.00 73.75 265 ILE A N 1
ATOM 2076 C CA . ILE A 1 265 ? 7.740 -2.007 8.397 1.00 73.75 265 ILE A CA 1
ATOM 2077 C C . ILE A 1 265 ? 7.924 -1.985 9.913 1.00 73.75 265 ILE A C 1
ATOM 2079 O O . ILE A 1 265 ? 8.285 -2.991 10.517 1.00 73.75 265 ILE A O 1
ATOM 2083 N N . LYS A 1 266 ? 7.628 -0.832 10.525 1.00 65.25 266 LYS A N 1
ATOM 2084 C CA . LYS A 1 266 ? 7.886 -0.535 11.944 1.00 65.25 266 LYS A CA 1
ATOM 2085 C C . LYS A 1 266 ? 7.346 -1.588 12.926 1.00 65.25 266 LYS A C 1
ATOM 2087 O O . LYS A 1 266 ? 7.992 -1.837 13.931 1.00 65.25 266 LYS A O 1
ATOM 2092 N N . TYR A 1 267 ? 6.191 -2.182 12.623 1.00 69.75 267 TYR A N 1
ATOM 2093 C CA . TYR A 1 267 ? 5.502 -3.175 13.464 1.00 69.75 267 TYR A CA 1
ATOM 2094 C C . TYR A 1 267 ? 5.310 -4.516 12.733 1.00 69.75 267 TYR A C 1
ATOM 2096 O O . TYR A 1 267 ? 4.247 -5.137 12.781 1.00 69.75 267 TYR A O 1
ATOM 2104 N N . GLY A 1 268 ? 6.298 -4.915 11.924 1.00 70.56 268 GLY A N 1
ATOM 2105 C CA . GLY A 1 268 ? 6.190 -6.087 11.052 1.00 70.56 268 GLY A CA 1
ATOM 2106 C C . GLY A 1 268 ? 5.929 -7.398 11.805 1.00 70.56 268 GLY A C 1
ATOM 2107 O O . GLY A 1 268 ? 5.133 -8.217 11.349 1.00 70.56 268 GLY A O 1
ATOM 2108 N N . THR A 1 269 ? 6.548 -7.582 12.973 1.00 73.12 269 THR A N 1
ATOM 2109 C CA . THR A 1 269 ? 6.382 -8.770 13.827 1.00 73.12 26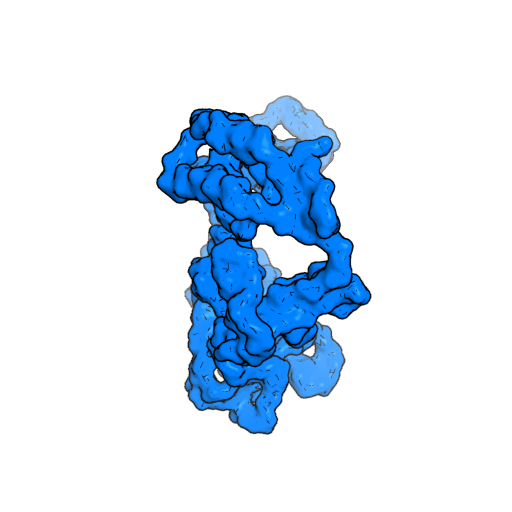9 THR A CA 1
ATOM 2110 C C . THR A 1 269 ? 4.957 -8.906 14.353 1.00 73.12 269 THR A C 1
ATOM 2112 O O . THR A 1 269 ? 4.378 -9.992 14.328 1.00 73.12 269 THR A O 1
ATOM 2115 N N . GLU A 1 270 ? 4.364 -7.797 14.778 1.00 71.31 270 GLU A N 1
ATOM 2116 C CA . GLU A 1 270 ? 2.999 -7.713 15.294 1.00 71.31 270 GLU A CA 1
ATOM 2117 C C . GLU A 1 270 ? 1.986 -7.984 14.185 1.00 71.31 270 GLU A C 1
ATOM 2119 O O . GLU A 1 270 ? 1.037 -8.743 14.371 1.00 71.31 270 GLU A O 1
ATOM 2124 N N . ILE A 1 271 ? 2.227 -7.418 13.000 1.00 72.62 271 ILE A N 1
ATOM 2125 C CA . ILE A 1 271 ? 1.392 -7.654 11.823 1.00 72.62 271 ILE A CA 1
ATOM 2126 C C . ILE A 1 271 ? 1.403 -9.140 11.454 1.00 72.62 271 ILE A C 1
ATOM 2128 O O . ILE A 1 271 ? 0.346 -9.709 11.206 1.00 72.62 271 ILE A O 1
ATOM 2132 N N . MET A 1 272 ? 2.560 -9.805 11.473 1.00 76.00 272 MET A N 1
ATOM 2133 C CA . MET A 1 272 ? 2.628 -11.242 11.184 1.00 76.00 272 MET A CA 1
ATOM 2134 C C . MET A 1 272 ? 1.851 -12.083 12.197 1.00 76.00 272 MET A C 1
ATOM 2136 O O . MET A 1 272 ? 1.135 -13.005 11.803 1.00 76.00 272 MET A O 1
ATOM 2140 N N . LYS A 1 273 ? 1.944 -11.741 13.486 1.00 77.56 273 LYS A N 1
ATOM 2141 C CA . LYS A 1 273 ? 1.158 -12.383 14.547 1.00 77.56 273 LYS A CA 1
ATOM 2142 C C . LYS A 1 273 ? -0.344 -12.184 14.333 1.00 77.56 273 LYS A C 1
ATOM 2144 O O . LYS A 1 273 ? -1.101 -13.140 14.472 1.00 77.56 273 LYS A O 1
ATOM 2149 N N . LEU A 1 274 ? -0.767 -10.978 13.950 1.00 76.31 274 LEU A N 1
ATOM 2150 C CA . LEU A 1 274 ? -2.160 -10.676 13.616 1.00 76.31 274 LEU A CA 1
ATOM 2151 C C . LEU A 1 274 ? -2.646 -11.518 12.430 1.00 76.31 274 LEU A C 1
ATOM 2153 O O . LEU A 1 274 ? -3.695 -12.145 12.519 1.00 76.31 274 LEU A O 1
ATOM 2157 N N . LEU A 1 275 ? -1.872 -11.594 11.345 1.00 76.44 275 LEU A N 1
ATOM 2158 C CA . LEU A 1 275 ? -2.237 -12.382 10.162 1.00 76.44 275 LEU A CA 1
ATOM 2159 C C . LEU A 1 275 ? -2.346 -13.880 10.474 1.00 76.44 275 LEU A C 1
ATOM 2161 O O . LEU A 1 275 ? -3.255 -14.544 9.988 1.00 76.44 275 LEU A O 1
ATOM 2165 N N . GLN A 1 276 ? -1.461 -14.412 11.322 1.00 77.81 276 GLN A N 1
ATOM 2166 C CA . GLN A 1 276 ? -1.568 -15.790 11.810 1.00 77.81 276 GLN A CA 1
ATOM 2167 C C . GLN A 1 276 ? -2.793 -16.003 12.707 1.00 77.81 276 GLN A C 1
ATOM 2169 O O . GLN A 1 276 ? -3.409 -17.065 12.647 1.00 77.81 276 GLN A O 1
ATOM 2174 N N . ALA A 1 277 ? -3.155 -15.012 13.525 1.00 77.06 277 ALA A N 1
ATOM 2175 C CA . ALA A 1 277 ? -4.322 -15.082 14.397 1.00 77.06 277 ALA A CA 1
ATOM 2176 C C . ALA A 1 277 ? -5.637 -15.063 13.603 1.00 77.06 277 ALA A C 1
ATOM 2178 O O . ALA A 1 277 ? -6.544 -15.823 13.923 1.00 77.06 277 ALA A O 1
ATOM 2179 N N . VAL A 1 278 ? -5.721 -14.267 12.531 1.00 77.69 278 VAL A N 1
ATOM 2180 C CA . VAL A 1 278 ? -6.904 -14.187 11.649 1.00 77.69 278 VAL A CA 1
ATOM 2181 C C . VAL A 1 278 ? -7.215 -15.531 10.978 1.00 77.69 278 VAL A C 1
ATOM 2183 O O . VAL A 1 278 ? -8.367 -15.804 10.653 1.00 77.69 278 VAL A O 1
ATOM 2186 N N . LEU A 1 279 ? -6.222 -16.409 10.817 1.00 75.12 279 LEU A N 1
ATOM 2187 C CA . LEU A 1 279 ? -6.424 -17.749 10.263 1.00 75.12 279 LEU A CA 1
ATOM 2188 C C . LEU A 1 279 ? -7.085 -18.734 11.243 1.00 75.12 279 LEU A C 1
ATOM 2190 O O . LEU A 1 279 ? -7.677 -19.706 10.779 1.00 75.12 279 LEU A O 1
ATOM 2194 N N . GLN A 1 280 ? -7.012 -18.491 12.557 1.00 76.25 280 GLN A N 1
ATOM 2195 C CA . GLN A 1 280 ? -7.429 -19.444 13.601 1.00 76.25 280 GLN A CA 1
ATOM 2196 C C . GLN A 1 280 ? -8.952 -19.669 13.722 1.00 76.25 280 GLN A C 1
ATOM 2198 O O . GLN A 1 280 ? -9.353 -20.812 13.951 1.00 76.25 280 GLN A O 1
ATOM 2203 N N . PRO A 1 281 ? -9.826 -18.647 13.604 1.00 75.44 281 PRO A N 1
ATOM 2204 C CA . PRO A 1 281 ? -11.275 -18.842 13.653 1.00 75.44 281 PRO A CA 1
ATOM 2205 C C . PRO A 1 281 ? -11.783 -19.677 12.474 1.00 75.44 281 PRO A C 1
ATOM 2207 O O . PRO A 1 281 ? -11.190 -19.662 11.390 1.00 75.44 281 PRO A O 1
ATOM 2210 N N . LYS A 1 282 ? -12.924 -20.356 12.652 1.00 76.44 282 LYS A N 1
ATOM 2211 C CA . LYS A 1 282 ? -13.563 -21.131 11.575 1.00 76.44 282 LYS A CA 1
ATOM 2212 C C . LYS A 1 282 ? -14.009 -20.208 10.437 1.00 76.44 282 LYS A C 1
ATOM 2214 O O . LYS A 1 282 ? -13.615 -20.416 9.297 1.00 76.44 282 LYS A O 1
ATOM 2219 N N . GLU A 1 283 ? -14.721 -19.136 10.777 1.00 80.31 283 GLU A N 1
ATOM 2220 C CA . GLU A 1 283 ? -15.065 -18.023 9.882 1.00 80.31 283 GLU A CA 1
ATOM 2221 C C . GLU A 1 283 ? -14.846 -16.713 10.640 1.00 80.31 283 GLU A C 1
ATOM 2223 O O . GLU A 1 283 ? -15.058 -16.650 11.855 1.00 80.31 283 GLU A O 1
ATOM 2228 N N . VAL A 1 284 ? -14.413 -15.669 9.939 1.00 85.81 284 VAL A N 1
ATOM 2229 C CA . VAL A 1 284 ? -14.151 -14.369 10.559 1.00 85.81 284 VAL A CA 1
ATOM 2230 C C . VAL A 1 284 ? -14.607 -13.241 9.644 1.00 85.81 284 VAL A C 1
ATOM 2232 O O . VAL A 1 284 ? -14.287 -13.221 8.458 1.00 85.81 284 VAL A O 1
ATOM 2235 N N . ALA A 1 285 ? -15.339 -12.291 10.215 1.00 85.62 285 ALA A N 1
ATOM 2236 C CA . ALA A 1 285 ? -15.621 -11.008 9.593 1.00 85.62 285 ALA A CA 1
ATOM 2237 C C . ALA A 1 285 ? -14.964 -9.898 10.414 1.00 85.62 285 ALA A C 1
ATOM 2239 O O . ALA A 1 285 ? -15.053 -9.902 11.642 1.00 85.62 285 ALA A O 1
ATOM 2240 N N . ILE A 1 286 ? -14.279 -8.968 9.748 1.00 85.38 286 ILE A N 1
ATOM 2241 C CA . ILE A 1 286 ? -13.653 -7.809 10.395 1.00 85.38 286 ILE A CA 1
ATOM 2242 C C . ILE A 1 286 ? -14.178 -6.554 9.718 1.00 85.38 286 ILE A C 1
ATOM 2244 O O . ILE A 1 286 ? -13.876 -6.309 8.552 1.00 85.38 286 ILE A O 1
ATOM 2248 N N . MET A 1 287 ? -14.912 -5.740 10.467 1.00 87.31 287 MET A N 1
ATOM 2249 C CA . MET A 1 287 ? -15.598 -4.556 9.970 1.00 87.31 287 MET A CA 1
ATOM 2250 C C . MET A 1 287 ? -14.992 -3.292 10.561 1.00 87.31 287 MET A C 1
ATOM 2252 O O . MET A 1 287 ? -14.628 -3.234 11.737 1.00 87.31 287 MET A O 1
ATOM 2256 N N . HIS A 1 288 ? -14.919 -2.250 9.738 1.00 85.44 288 HIS A N 1
ATOM 2257 C CA . HIS A 1 288 ? -14.500 -0.930 10.185 1.00 85.44 288 HIS A CA 1
ATOM 2258 C C . HIS A 1 288 ? -15.707 -0.081 10.601 1.00 85.44 288 HIS A C 1
ATOM 2260 O O . HIS A 1 288 ? -16.575 0.222 9.779 1.00 85.44 288 HIS A O 1
ATOM 2266 N N . CYS A 1 289 ? -15.728 0.381 11.847 1.00 84.19 289 CYS A N 1
ATOM 2267 C CA . CYS A 1 289 ? -16.684 1.368 12.345 1.00 84.19 289 CYS A CA 1
ATOM 2268 C C . CYS A 1 289 ? -16.021 2.752 12.480 1.00 84.19 289 CYS A C 1
ATOM 2270 O O . CYS A 1 289 ? -14.805 2.890 12.497 1.00 84.19 289 CYS A O 1
ATOM 2272 N N . LYS A 1 290 ? -16.811 3.831 12.517 1.00 81.31 290 LYS A N 1
ATOM 2273 C CA . LYS A 1 290 ? -16.261 5.181 12.723 1.00 81.31 290 LYS A CA 1
ATOM 2274 C C . LYS A 1 290 ? -16.078 5.446 14.219 1.00 81.31 290 LYS A C 1
ATOM 2276 O O . LYS A 1 290 ? -17.038 5.314 14.978 1.00 81.31 290 LYS A O 1
ATOM 2281 N N . ALA A 1 291 ? -14.893 5.911 14.606 1.00 75.94 291 ALA A N 1
ATOM 2282 C CA . ALA A 1 291 ? -14.608 6.346 15.971 1.00 75.94 291 ALA A CA 1
ATOM 2283 C C . ALA A 1 291 ? -15.508 7.522 16.413 1.00 75.94 291 ALA A C 1
ATOM 2285 O O . ALA A 1 291 ? -15.935 8.350 15.601 1.00 75.94 291 ALA A O 1
ATOM 2286 N N . HIS A 1 292 ? -15.771 7.601 17.722 1.00 74.19 292 HIS A N 1
ATOM 2287 C CA . HIS A 1 292 ? -16.426 8.726 18.415 1.00 74.19 292 HIS A CA 1
ATOM 2288 C C . HIS A 1 292 ? -17.792 9.179 17.863 1.00 74.19 292 HIS A C 1
ATOM 2290 O O . HIS A 1 292 ? -18.147 10.361 17.922 1.00 74.19 292 HIS A O 1
ATOM 2296 N N . GLN A 1 293 ? -18.601 8.253 17.350 1.00 77.88 293 GLN A N 1
ATOM 2297 C CA . GLN A 1 293 ? -19.966 8.577 16.942 1.00 77.88 293 GLN A CA 1
ATOM 2298 C C . GLN A 1 293 ? -20.913 8.754 18.141 1.00 77.88 293 GLN A C 1
ATOM 2300 O O . GLN A 1 293 ? -20.875 7.995 19.106 1.00 77.88 293 GLN A O 1
ATOM 2305 N N . LYS A 1 294 ? -21.812 9.744 18.047 1.00 72.62 294 LYS A N 1
ATOM 2306 C CA . LYS A 1 294 ? -22.864 10.033 19.047 1.00 72.62 294 LYS A CA 1
ATOM 2307 C C . LYS A 1 294 ? -24.182 9.279 18.795 1.00 72.62 294 LYS A C 1
ATOM 2309 O O . LYS A 1 294 ? -25.177 9.545 19.459 1.00 72.62 294 LYS A O 1
ATOM 2314 N N . GLY A 1 295 ? -24.205 8.383 17.808 1.00 75.06 295 GLY A N 1
ATOM 2315 C CA . GLY A 1 295 ? -25.391 7.613 17.432 1.00 75.06 295 GLY A CA 1
ATOM 2316 C C . GLY A 1 295 ? -25.797 6.573 18.479 1.00 75.06 295 GLY A C 1
ATOM 2317 O O . GLY A 1 295 ? -25.003 6.180 19.335 1.00 75.06 295 GLY A O 1
ATOM 2318 N N . ASN A 1 296 ? -27.042 6.101 18.385 1.00 78.88 296 ASN A N 1
ATOM 2319 C CA . ASN A 1 296 ? -27.611 5.125 19.320 1.00 78.88 296 ASN A CA 1
ATOM 2320 C C . ASN A 1 296 ? -27.695 3.698 18.751 1.00 78.88 296 ASN A C 1
ATOM 2322 O O . ASN A 1 296 ? -28.401 2.861 19.307 1.00 78.88 296 ASN A O 1
ATOM 2326 N N . SER A 1 297 ? -26.997 3.425 17.643 1.00 86.81 297 SER A N 1
ATOM 2327 C CA . SER A 1 297 ? -26.927 2.076 17.074 1.00 86.81 297 SER A CA 1
ATOM 2328 C C . SER A 1 297 ? -26.172 1.128 18.006 1.00 86.81 297 SER A C 1
ATOM 2330 O O . SER A 1 297 ? -25.282 1.565 18.743 1.00 86.81 297 SER A O 1
ATOM 2332 N N . GLU A 1 298 ? -26.487 -0.165 17.943 1.00 84.38 298 GLU A N 1
ATOM 2333 C CA . GLU A 1 298 ? -25.808 -1.193 18.744 1.00 84.38 298 GLU A CA 1
ATOM 2334 C C . GLU A 1 298 ? -24.292 -1.203 18.486 1.00 84.38 298 GLU A C 1
ATOM 2336 O O . GLU A 1 298 ? -23.504 -1.211 19.428 1.00 84.38 298 GLU A O 1
ATOM 2341 N N . ILE A 1 299 ? -23.869 -1.017 17.230 1.00 85.06 299 ILE A N 1
ATOM 2342 C CA . ILE A 1 299 ? -22.450 -0.886 16.856 1.00 85.06 299 ILE A CA 1
ATOM 2343 C C . ILE A 1 299 ? -21.805 0.327 17.545 1.00 85.06 299 ILE A C 1
ATOM 2345 O O . ILE A 1 299 ? -20.694 0.246 18.068 1.00 85.06 299 ILE A O 1
ATOM 2349 N N . THR A 1 300 ? -22.498 1.471 17.581 1.00 85.12 300 THR A N 1
ATOM 2350 C CA . THR A 1 300 ? -21.984 2.684 18.237 1.00 85.12 300 THR A CA 1
ATOM 2351 C C . THR A 1 300 ? -21.914 2.531 19.758 1.00 85.12 300 THR A C 1
ATOM 2353 O O . THR A 1 300 ? -21.021 3.096 20.391 1.00 85.12 300 THR A O 1
ATOM 2356 N N . LYS A 1 301 ? -22.848 1.794 20.371 1.00 86.62 301 LYS A N 1
ATOM 2357 C CA . LYS A 1 301 ? -22.812 1.485 21.809 1.00 86.62 301 LYS A CA 1
ATOM 2358 C C . LYS A 1 301 ? -21.641 0.556 22.135 1.00 86.62 301 LYS A C 1
ATOM 2360 O O . LYS A 1 301 ? -20.864 0.883 23.031 1.00 86.62 301 LYS A O 1
ATOM 2365 N N . GLY A 1 302 ? -21.471 -0.522 21.369 1.00 85.44 302 GLY A N 1
ATOM 2366 C CA . GLY A 1 302 ? -20.356 -1.461 21.508 1.00 85.44 302 GLY A CA 1
ATOM 2367 C C . GLY A 1 302 ? -18.995 -0.779 21.362 1.00 85.44 302 GLY A C 1
ATOM 2368 O O . GLY A 1 302 ? -18.148 -0.902 22.244 1.00 85.44 302 GLY A O 1
ATOM 2369 N N . ASN A 1 303 ? -18.816 0.042 20.320 1.00 86.56 303 ASN A N 1
ATOM 2370 C CA . ASN A 1 303 ? -17.556 0.762 20.106 1.00 86.56 303 ASN A CA 1
ATOM 2371 C C . ASN A 1 303 ? -17.244 1.763 21.228 1.00 86.56 303 ASN A C 1
ATOM 2373 O O . ASN A 1 303 ? -16.108 1.857 21.674 1.00 86.56 303 ASN A O 1
ATOM 2377 N N . ARG A 1 304 ? -18.248 2.501 21.728 1.00 86.88 304 ARG A N 1
ATOM 2378 C CA . ARG A 1 304 ? -18.049 3.426 22.861 1.00 86.88 304 ARG A CA 1
ATOM 2379 C C . ARG A 1 304 ? -17.625 2.699 24.129 1.00 86.88 304 ARG A C 1
ATOM 2381 O O . ARG A 1 304 ? -16.786 3.202 24.869 1.00 86.88 304 ARG A O 1
ATOM 2388 N N . LYS A 1 305 ? -18.205 1.526 24.373 1.00 86.94 305 LYS A N 1
ATOM 2389 C CA . LYS A 1 305 ? -17.843 0.686 25.512 1.00 86.94 305 LYS A CA 1
ATOM 2390 C C . LYS A 1 305 ? -16.406 0.171 25.393 1.00 86.94 305 LYS A C 1
ATOM 2392 O O . LYS A 1 305 ? -15.695 0.175 26.393 1.00 86.94 305 LYS A O 1
ATOM 2397 N N . ALA A 1 306 ? -15.975 -0.215 24.189 1.00 80.94 306 ALA A N 1
ATOM 2398 C CA . ALA A 1 306 ? -14.593 -0.608 23.918 1.00 80.94 306 ALA A CA 1
ATOM 2399 C C . ALA A 1 306 ? -13.612 0.549 24.186 1.00 80.94 306 ALA A C 1
ATOM 2401 O O . ALA A 1 306 ? -12.669 0.366 24.951 1.00 80.94 306 ALA A O 1
ATOM 2402 N N . ASP A 1 307 ? -13.885 1.747 23.655 1.00 81.44 307 ASP A N 1
ATOM 2403 C CA . ASP A 1 307 ? -13.065 2.959 23.860 1.00 81.44 307 ASP A CA 1
ATOM 2404 C C . ASP A 1 307 ? -12.941 3.327 25.344 1.00 81.44 307 ASP A C 1
ATOM 2406 O O . ASP A 1 307 ? -11.849 3.582 25.861 1.00 81.44 307 ASP A O 1
ATOM 2410 N N . GLN A 1 308 ? -14.065 3.310 26.066 1.00 86.00 308 GLN A N 1
ATOM 2411 C CA . GLN A 1 308 ? -14.082 3.607 27.494 1.00 86.00 308 GLN A CA 1
ATOM 2412 C C . GLN A 1 308 ? -13.243 2.596 28.286 1.00 86.00 308 GLN A C 1
ATOM 2414 O O . GLN A 1 308 ? -12.373 2.995 29.061 1.00 86.00 308 GLN A O 1
ATOM 2419 N N . LEU A 1 309 ? -13.452 1.298 28.061 1.00 83.00 309 LEU A N 1
ATOM 2420 C CA . LEU A 1 309 ? -12.718 0.257 28.777 1.00 83.00 309 LEU A CA 1
ATOM 2421 C C . LEU A 1 309 ? -11.235 0.224 28.399 1.00 83.00 309 LEU A C 1
ATOM 2423 O O . LEU A 1 309 ? -10.402 -0.040 29.260 1.00 83.00 309 LEU A O 1
ATOM 2427 N N . ALA A 1 310 ? -10.876 0.548 27.155 1.00 77.44 310 ALA A N 1
ATOM 2428 C CA . ALA A 1 310 ? -9.480 0.665 26.743 1.00 77.44 310 ALA A CA 1
ATOM 2429 C C . ALA A 1 310 ? -8.780 1.831 27.463 1.00 77.44 310 ALA A C 1
ATOM 2431 O O . ALA A 1 310 ? -7.635 1.692 27.899 1.00 77.44 310 ALA A O 1
ATOM 2432 N N . LYS A 1 311 ? -9.471 2.967 27.642 1.00 81.56 311 LYS A N 1
ATOM 2433 C CA . LYS A 1 311 ? -8.979 4.108 28.435 1.00 81.56 311 LYS A CA 1
ATOM 2434 C C . LYS A 1 311 ? -8.829 3.764 29.914 1.00 81.56 311 LYS A C 1
ATOM 2436 O O . LYS A 1 311 ? -7.806 4.100 30.503 1.00 81.56 311 LYS A O 1
ATOM 2441 N N . GLU A 1 312 ? -9.812 3.088 30.502 1.00 83.94 312 GLU A N 1
ATOM 2442 C CA . GLU A 1 312 ? -9.759 2.643 31.900 1.00 83.94 312 GLU A CA 1
ATOM 2443 C C . GLU A 1 312 ? -8.624 1.633 32.120 1.00 83.94 312 GLU A C 1
ATOM 2445 O O . GLU A 1 312 ? -7.831 1.777 33.051 1.00 83.94 312 GLU A O 1
ATOM 2450 N N . ALA A 1 313 ? -8.469 0.666 31.213 1.00 79.50 313 ALA A N 1
ATOM 2451 C CA . ALA A 1 313 ? -7.387 -0.311 31.245 1.00 79.50 313 ALA A CA 1
ATOM 2452 C C . ALA A 1 313 ? -6.005 0.342 31.110 1.00 79.50 313 ALA A C 1
ATOM 2454 O O . ALA A 1 313 ? -5.069 -0.062 31.796 1.00 79.50 313 ALA A O 1
ATOM 2455 N N . ALA A 1 314 ? -5.872 1.394 30.294 1.00 72.38 314 ALA A N 1
ATOM 2456 C CA . ALA A 1 314 ? -4.623 2.144 30.162 1.00 72.38 314 ALA A CA 1
ATOM 2457 C C . ALA A 1 314 ? -4.174 2.804 31.480 1.00 72.38 314 ALA A C 1
ATOM 2459 O O . ALA A 1 314 ? -2.983 3.061 31.665 1.00 72.38 314 ALA A O 1
ATOM 2460 N N . LEU A 1 315 ? -5.105 3.079 32.401 1.00 77.44 315 LEU A N 1
ATOM 2461 C CA . LEU A 1 315 ? -4.822 3.683 33.705 1.00 77.44 315 LEU A CA 1
ATOM 2462 C C . LEU A 1 315 ? -4.401 2.659 34.770 1.00 77.44 315 LEU A C 1
ATOM 2464 O O . LEU A 1 315 ? -3.777 3.050 35.760 1.00 77.44 315 LEU A O 1
ATOM 2468 N N . GLN A 1 316 ? -4.686 1.368 34.572 1.00 73.00 316 GLN A N 1
ATOM 2469 C CA . GLN A 1 316 ? -4.303 0.309 35.508 1.00 73.00 316 GLN A CA 1
ATOM 2470 C C . GLN A 1 316 ? -2.770 0.165 35.593 1.00 73.00 316 GLN A C 1
ATOM 2472 O O . GLN A 1 316 ? -2.049 0.366 34.611 1.00 73.00 316 GLN A O 1
ATOM 2477 N N . LYS A 1 317 ? -2.243 -0.151 36.786 1.00 56.22 317 LYS A N 1
ATOM 2478 C CA . LYS A 1 317 ? -0.794 -0.314 37.008 1.00 56.22 317 LYS A CA 1
ATOM 2479 C C . LYS A 1 317 ? -0.268 -1.495 36.179 1.00 56.22 317 LYS A C 1
ATOM 2481 O O . LYS A 1 317 ? -0.681 -2.627 36.385 1.00 56.22 317 LYS A O 1
ATOM 2486 N N . SER A 1 318 ? 0.635 -1.210 35.244 1.00 49.22 318 SER A N 1
ATOM 2487 C CA . SER A 1 318 ? 1.452 -2.208 34.541 1.00 49.22 318 SER A CA 1
ATOM 2488 C C . SER A 1 318 ? 2.498 -2.780 35.507 1.00 49.22 318 SER A C 1
ATOM 2490 O O . SER A 1 318 ? 3.139 -2.005 36.214 1.00 49.22 318 SER A O 1
ATOM 2492 N N . GLU A 1 319 ? 2.699 -4.104 35.509 1.00 40.72 319 GLU A N 1
ATOM 2493 C CA . GLU A 1 319 ? 3.769 -4.798 36.261 1.00 40.72 319 GLU A CA 1
ATOM 2494 C C . GLU A 1 319 ? 5.185 -4.446 35.775 1.00 40.72 319 GLU A C 1
ATOM 2496 O O . GLU A 1 319 ? 6.169 -4.776 36.430 1.00 40.72 319 GLU A O 1
ATOM 2501 N N . PHE A 1 320 ? 5.306 -3.727 34.659 1.00 41.59 320 PHE A N 1
ATOM 2502 C CA . PHE A 1 320 ? 6.560 -3.137 34.216 1.00 41.59 320 PHE A CA 1
ATOM 2503 C C . PHE A 1 320 ? 6.431 -1.616 34.191 1.00 41.59 320 PHE A C 1
ATOM 2505 O O . PHE A 1 320 ? 5.731 -1.033 33.353 1.00 41.59 320 PHE A O 1
ATOM 2512 N N . GLU A 1 321 ? 7.109 -0.973 35.138 1.00 35.25 321 GLU A N 1
ATOM 2513 C CA . GLU A 1 321 ? 7.371 0.457 35.113 1.00 35.25 321 GLU A CA 1
ATOM 2514 C C . GLU A 1 321 ? 8.347 0.718 33.967 1.00 35.25 321 GLU A C 1
ATOM 2516 O O . GLU A 1 321 ? 9.537 0.423 34.054 1.00 35.25 321 GLU A O 1
ATOM 2521 N N . GLY A 1 322 ? 7.831 1.224 32.846 1.00 35.97 322 GLY A N 1
ATOM 2522 C CA . GLY A 1 322 ? 8.678 1.732 31.777 1.00 35.97 322 GLY A CA 1
ATOM 2523 C C . GLY A 1 322 ? 9.602 2.790 32.364 1.00 35.97 322 GLY A C 1
ATOM 2524 O O . GLY A 1 322 ? 9.133 3.850 32.788 1.00 35.97 322 GLY A O 1
ATOM 2525 N N . ALA A 1 323 ? 10.893 2.460 32.426 1.00 31.38 323 ALA A N 1
ATOM 2526 C CA . ALA A 1 323 ? 11.931 3.364 32.871 1.00 31.38 323 ALA A CA 1
ATOM 2527 C C . ALA A 1 323 ? 11.804 4.689 32.116 1.00 31.38 323 ALA A C 1
ATOM 2529 O O . ALA A 1 323 ? 11.482 4.724 30.923 1.00 31.38 323 ALA A O 1
ATOM 2530 N N . LEU A 1 324 ? 12.025 5.767 32.866 1.00 32.19 324 LEU A N 1
ATOM 2531 C CA . LEU A 1 324 ? 12.208 7.124 32.378 1.00 32.19 324 LEU A CA 1
ATOM 2532 C C . LEU A 1 324 ? 12.906 7.094 31.011 1.00 32.19 324 LEU A C 1
ATOM 2534 O O . LEU A 1 324 ? 13.926 6.425 30.863 1.00 32.19 324 LEU A O 1
ATOM 2538 N N . ILE A 1 325 ? 12.420 7.878 30.042 1.00 34.28 325 ILE A N 1
ATOM 2539 C CA . ILE A 1 325 ? 13.368 8.469 29.091 1.00 34.28 325 ILE A CA 1
ATOM 2540 C C . ILE A 1 325 ? 14.391 9.140 30.010 1.00 34.28 325 ILE A C 1
ATOM 2542 O O . ILE A 1 325 ? 13.955 10.002 30.788 1.00 34.28 325 ILE A O 1
ATOM 2546 N N . PRO A 1 326 ? 15.676 8.740 30.023 1.00 34.81 326 PRO A N 1
ATOM 2547 C CA . PRO A 1 326 ? 16.671 9.540 30.699 1.00 34.81 326 PRO A CA 1
ATOM 2548 C C . PRO A 1 326 ? 16.535 10.907 30.046 1.00 34.81 326 PRO A C 1
ATOM 2550 O O . PRO A 1 326 ? 16.805 11.085 28.868 1.00 34.81 326 PRO A O 1
ATOM 2553 N N . VAL A 1 327 ? 15.980 11.878 30.764 1.00 36.06 327 VAL A N 1
ATOM 2554 C CA . VAL A 1 327 ? 16.358 13.247 30.472 1.00 36.06 327 VAL A CA 1
ATOM 2555 C C . VAL A 1 327 ? 17.810 13.221 30.898 1.00 36.06 327 VAL A C 1
ATOM 2557 O O . VAL A 1 327 ? 18.032 12.929 32.079 1.00 36.06 327 VAL A O 1
ATOM 2560 N N . PRO A 1 328 ? 18.788 13.425 30.001 1.00 38.91 328 PRO A N 1
ATOM 2561 C CA . PRO A 1 328 ? 20.151 13.555 30.457 1.00 38.91 328 PRO A CA 1
ATOM 2562 C C . PRO A 1 328 ? 20.098 14.659 31.502 1.00 38.91 328 PRO A C 1
ATOM 2564 O O . PRO A 1 328 ? 19.757 15.806 31.191 1.00 38.91 328 PRO A O 1
ATOM 2567 N N . HIS A 1 329 ? 20.331 14.300 32.763 1.00 41.38 329 HIS A N 1
ATOM 2568 C CA . HIS A 1 329 ? 20.611 15.276 33.790 1.00 41.38 329 HIS A CA 1
ATOM 2569 C C . HIS A 1 329 ? 22.010 15.752 33.427 1.00 41.38 329 HIS A C 1
ATOM 2571 O O . HIS A 1 329 ? 23.014 15.298 33.959 1.00 41.38 329 HIS A O 1
ATOM 2577 N N . LEU A 1 330 ? 22.082 16.600 32.403 1.00 43.28 330 LEU A N 1
ATOM 2578 C CA . LEU A 1 330 ? 23.246 17.410 32.178 1.00 43.28 330 LEU A CA 1
ATOM 2579 C C . LEU A 1 330 ? 23.273 18.304 33.412 1.00 43.28 330 LEU A C 1
ATOM 2581 O O . LEU A 1 330 ? 22.581 19.322 33.493 1.00 43.28 330 LEU A O 1
ATOM 2585 N N . GLU A 1 331 ? 24.055 17.896 34.408 1.00 45.06 331 GLU A N 1
ATOM 2586 C CA . GLU A 1 331 ? 24.803 18.846 35.209 1.00 45.06 331 GLU A CA 1
ATOM 2587 C C . GLU A 1 331 ? 25.627 19.665 34.214 1.00 45.06 331 GLU A C 1
ATOM 2589 O O . GLU A 1 331 ? 26.795 19.405 33.942 1.00 45.06 331 GLU A O 1
ATOM 2594 N N . LEU A 1 332 ? 24.961 20.624 33.566 1.00 51.03 332 LEU A N 1
ATOM 2595 C CA . LEU A 1 332 ? 25.617 21.670 32.821 1.00 51.03 332 LEU A CA 1
ATOM 2596 C C . LEU A 1 332 ? 26.458 22.371 33.875 1.00 51.03 332 LEU A C 1
ATOM 2598 O O . LEU A 1 332 ? 25.911 23.089 34.724 1.00 51.03 332 LEU A O 1
ATOM 2602 N N . LEU A 1 333 ? 27.768 22.107 33.838 1.00 50.34 333 LEU A N 1
ATOM 2603 C CA . LEU A 1 333 ? 28.779 22.920 34.501 1.00 50.34 333 LEU A CA 1
ATOM 2604 C C . LEU A 1 333 ? 28.338 24.386 34.401 1.00 50.34 333 LEU A C 1
ATOM 2606 O O . LEU A 1 333 ? 27.820 24.772 33.345 1.00 50.34 333 LEU A O 1
ATOM 2610 N N . PRO A 1 334 ? 28.457 25.176 35.485 1.00 52.47 334 PRO A N 1
ATOM 2611 C CA . PRO A 1 334 ? 27.928 26.531 35.526 1.00 52.47 334 PRO A CA 1
ATOM 2612 C C . PRO A 1 334 ? 28.349 27.267 34.247 1.00 52.47 334 PRO A C 1
ATOM 2614 O O . PRO A 1 334 ? 29.547 27.355 33.967 1.00 52.47 334 PRO A O 1
ATOM 2617 N N . PRO A 1 335 ? 27.386 27.692 33.410 1.00 56.97 335 PRO A N 1
ATOM 2618 C CA . PRO A 1 335 ? 27.704 28.203 32.090 1.00 56.97 335 PRO A CA 1
ATOM 2619 C C . PRO A 1 335 ? 28.559 29.461 32.231 1.00 56.97 335 PRO A C 1
ATOM 2621 O O . PRO A 1 335 ? 28.118 30.466 32.787 1.00 56.97 335 PRO A O 1
ATOM 2624 N N . GLN A 1 336 ? 29.789 29.409 31.718 1.00 59.59 336 GLN A N 1
ATOM 2625 C CA . GLN A 1 336 ? 30.564 30.614 31.452 1.00 59.59 336 GLN A CA 1
ATOM 2626 C C . GLN A 1 336 ? 29.953 31.281 30.219 1.00 59.59 336 GLN A C 1
ATOM 2628 O O . GLN A 1 336 ? 30.322 30.972 29.088 1.00 59.59 336 GLN A O 1
ATOM 2633 N N . TYR A 1 337 ? 28.961 32.143 30.439 1.00 69.00 337 TYR A N 1
ATOM 2634 C CA . TYR A 1 337 ? 28.366 32.924 29.361 1.00 69.00 337 TYR A CA 1
ATOM 2635 C C . TYR A 1 337 ? 29.385 33.920 28.824 1.00 69.00 337 TYR A C 1
ATOM 2637 O O . TYR A 1 337 ? 29.988 34.691 29.574 1.00 69.00 337 TYR A O 1
ATOM 2645 N N . THR A 1 338 ? 29.541 33.930 27.509 1.00 73.56 338 THR A N 1
ATOM 2646 C CA . THR A 1 338 ? 30.309 34.960 26.817 1.00 73.56 338 THR A CA 1
ATOM 2647 C C . THR A 1 338 ? 29.614 36.318 26.940 1.00 73.56 338 THR A C 1
ATOM 2649 O O . THR A 1 338 ? 28.401 36.409 27.126 1.00 73.56 338 THR A O 1
ATOM 2652 N N . GLU A 1 339 ? 30.363 37.407 26.785 1.00 74.31 339 GLU A N 1
ATOM 2653 C CA . GLU A 1 339 ? 29.824 38.775 26.838 1.00 74.31 339 GLU A CA 1
ATOM 2654 C C . GLU A 1 339 ? 28.670 38.994 25.837 1.00 74.31 339 GLU A C 1
ATOM 2656 O O . GLU A 1 339 ? 27.667 39.629 26.154 1.00 74.31 339 GLU A O 1
ATOM 2661 N N . LYS A 1 340 ? 28.748 38.345 24.666 1.00 74.88 340 LYS A N 1
ATOM 2662 C CA . LYS A 1 340 ? 27.684 38.336 23.648 1.00 74.88 340 LYS A CA 1
ATOM 2663 C C . LYS A 1 340 ? 26.408 37.622 24.105 1.00 74.88 340 LYS A C 1
ATOM 2665 O O . LYS A 1 340 ? 25.320 37.993 23.675 1.00 74.88 340 LYS A O 1
ATOM 2670 N N . GLU A 1 341 ? 26.525 36.581 24.927 1.00 73.69 341 GLU A N 1
ATOM 2671 C CA . GLU A 1 341 ? 25.376 35.845 25.469 1.00 73.69 341 GLU A CA 1
ATOM 2672 C C . GLU A 1 341 ? 24.721 36.603 26.625 1.00 73.69 341 GLU A C 1
ATOM 2674 O O . GLU A 1 341 ? 23.500 36.575 26.732 1.00 73.69 341 GLU A O 1
ATOM 2679 N N . ASN A 1 342 ? 25.501 37.341 27.423 1.00 77.56 342 ASN A N 1
ATOM 2680 C CA . ASN A 1 342 ? 24.962 38.239 28.449 1.00 77.56 342 ASN A CA 1
ATOM 2681 C C . ASN A 1 342 ? 24.166 39.394 27.818 1.00 77.56 342 ASN A C 1
ATOM 2683 O O . ASN A 1 342 ? 23.019 39.613 28.194 1.00 77.56 342 ASN A O 1
ATOM 2687 N N . GLN A 1 343 ? 24.706 40.045 26.781 1.00 79.31 343 GLN A N 1
ATOM 2688 C CA . GLN A 1 343 ? 23.979 41.077 26.023 1.00 79.31 343 GLN A CA 1
ATOM 2689 C C . GLN A 1 343 ? 22.698 40.530 25.372 1.00 79.31 343 GLN A C 1
ATOM 2691 O O . GLN A 1 343 ? 21.678 41.211 25.305 1.00 79.31 343 GLN A O 1
ATOM 2696 N N . LEU A 1 344 ? 22.729 39.284 24.887 1.00 76.75 344 LEU A N 1
ATOM 2697 C CA . LEU A 1 344 ? 21.547 38.627 24.331 1.00 76.75 344 LEU A CA 1
ATOM 2698 C C . LEU A 1 344 ? 20.507 38.300 25.412 1.00 76.75 344 LEU A C 1
ATOM 2700 O O . LEU A 1 344 ? 19.314 38.405 25.147 1.00 76.75 344 LEU A O 1
ATOM 2704 N N . ALA A 1 345 ? 20.943 37.900 26.607 1.00 77.19 345 ALA A N 1
ATOM 2705 C CA . ALA A 1 345 ? 20.056 37.630 27.731 1.00 77.19 345 ALA A CA 1
ATOM 2706 C C . ALA A 1 345 ? 19.308 38.897 28.170 1.00 77.19 345 ALA A C 1
ATOM 2708 O O . ALA A 1 345 ? 18.102 38.832 28.404 1.00 77.19 345 ALA A O 1
ATOM 2709 N N . GLU A 1 346 ? 20.002 40.039 28.190 1.00 78.56 346 GLU A N 1
ATOM 2710 C CA . GLU A 1 346 ? 19.416 41.360 28.451 1.00 78.56 346 GLU A CA 1
ATOM 2711 C C . GLU A 1 346 ? 18.392 41.754 27.376 1.00 78.56 346 GLU A C 1
ATOM 2713 O O . GLU A 1 346 ? 17.299 42.191 27.708 1.00 78.56 346 GLU A O 1
ATOM 2718 N N . GLN A 1 347 ? 18.679 41.515 26.089 1.00 79.75 347 GLN A N 1
ATOM 2719 C CA . GLN A 1 347 ? 17.725 41.766 24.993 1.00 79.75 347 GLN A CA 1
ATOM 2720 C C . GLN A 1 347 ? 16.466 40.882 25.031 1.00 79.75 347 GLN A C 1
ATOM 2722 O O . GLN A 1 347 ? 15.480 41.194 24.366 1.00 79.75 347 GLN A O 1
ATOM 2727 N N . LEU A 1 348 ? 16.515 39.748 25.733 1.00 74.94 348 LEU A N 1
ATOM 2728 C CA . LEU A 1 348 ? 15.426 38.769 25.827 1.00 74.94 348 LEU A CA 1
ATOM 2729 C C . LEU A 1 348 ? 14.657 38.860 27.152 1.00 74.94 348 LEU A C 1
ATOM 2731 O O . LEU A 1 348 ? 13.875 37.953 27.446 1.00 74.94 348 LEU A O 1
ATOM 2735 N N . ASP A 1 349 ? 14.910 39.901 27.953 1.00 81.25 349 ASP A N 1
ATOM 2736 C CA . ASP A 1 349 ? 14.351 40.089 29.296 1.00 81.25 349 ASP A CA 1
ATOM 2737 C C . ASP A 1 349 ? 14.548 38.854 30.200 1.00 81.25 349 ASP A C 1
ATOM 2739 O O . ASP A 1 349 ? 13.659 38.442 30.951 1.00 81.25 349 ASP A O 1
ATOM 2743 N N . CYS A 1 350 ? 15.713 38.202 30.102 1.00 81.88 350 CYS A N 1
ATOM 2744 C CA . CYS A 1 350 ? 16.019 37.037 30.927 1.00 81.88 350 CYS A CA 1
ATOM 2745 C C . CYS A 1 350 ? 16.280 37.435 32.386 1.00 81.88 350 CYS A C 1
ATOM 2747 O O . CYS A 1 350 ? 16.973 38.410 32.667 1.00 81.88 350 CYS A O 1
ATOM 2749 N N . SER A 1 351 ? 15.828 36.611 33.331 1.00 81.12 351 SER A N 1
ATOM 2750 C CA . SER A 1 351 ? 16.200 36.715 34.742 1.00 81.12 351 SER A CA 1
ATOM 2751 C C . SER A 1 351 ? 17.359 35.777 35.073 1.00 81.12 351 SER A C 1
ATOM 2753 O O . SER A 1 351 ? 17.508 34.701 34.485 1.00 81.12 351 SER A O 1
ATOM 2755 N N . LYS A 1 352 ? 18.217 36.183 36.012 1.00 79.31 352 LYS A N 1
ATOM 2756 C CA . LYS A 1 352 ? 19.340 35.363 36.472 1.00 79.31 352 LYS A CA 1
ATOM 2757 C C . LYS A 1 352 ? 18.931 34.603 37.732 1.00 79.31 352 LYS A C 1
ATOM 2759 O O . LYS A 1 352 ? 18.428 35.193 38.679 1.00 79.31 352 LYS A O 1
ATOM 2764 N N . THR A 1 353 ? 19.125 33.292 37.719 1.00 76.25 353 THR A N 1
ATOM 2765 C CA . THR A 1 353 ? 18.900 32.418 38.884 1.00 76.25 353 THR A CA 1
ATOM 2766 C C . THR A 1 353 ? 20.049 32.522 39.886 1.00 76.25 353 THR A C 1
ATOM 2768 O O . THR A 1 353 ? 21.157 32.915 39.516 1.00 76.25 353 THR A O 1
ATOM 2771 N N . ASP A 1 354 ? 19.824 32.068 41.121 1.00 68.81 354 ASP A N 1
ATOM 2772 C CA . ASP A 1 354 ? 20.825 32.026 42.206 1.00 68.81 354 ASP A CA 1
ATOM 2773 C C . ASP A 1 354 ? 22.082 31.208 41.845 1.00 68.81 354 ASP A C 1
ATOM 2775 O O . ASP A 1 354 ? 23.155 31.398 42.407 1.00 68.81 354 ASP A O 1
ATOM 2779 N N . GLN A 1 355 ? 21.968 30.323 40.849 1.00 66.19 355 GLN A N 1
ATOM 2780 C CA . GLN A 1 355 ? 23.065 29.530 40.284 1.00 66.19 355 GLN A CA 1
ATOM 2781 C C . GLN A 1 355 ? 23.777 30.224 39.105 1.00 66.19 355 GLN A C 1
ATOM 2783 O O . GLN A 1 355 ? 24.514 29.588 38.352 1.00 66.19 355 GLN A O 1
ATOM 2788 N N . GLY A 1 356 ? 23.524 31.518 38.886 1.00 70.25 356 GLY A N 1
ATOM 2789 C CA . GLY A 1 356 ? 24.154 32.325 37.842 1.00 70.25 356 GLY A CA 1
ATOM 2790 C C . GLY A 1 356 ? 23.654 32.058 36.419 1.00 70.25 356 GLY A C 1
ATOM 2791 O O . GLY A 1 356 ? 24.271 32.542 35.472 1.00 70.25 356 GLY A O 1
ATOM 2792 N N . ARG A 1 357 ? 22.554 31.312 36.238 1.00 77.31 357 ARG A N 1
ATOM 2793 C CA . ARG A 1 357 ? 22.020 30.932 34.917 1.00 77.31 357 ARG A CA 1
ATOM 2794 C C . ARG A 1 357 ? 20.926 31.884 34.434 1.00 77.31 357 ARG A C 1
ATOM 2796 O O . ARG A 1 357 ? 20.060 32.239 35.231 1.00 77.31 357 ARG A O 1
ATOM 2803 N N . TRP A 1 358 ? 20.931 32.226 33.145 1.00 78.50 358 TRP A N 1
ATOM 2804 C CA . TRP A 1 358 ? 19.906 33.058 32.509 1.00 78.50 358 TRP A CA 1
ATOM 2805 C C . TRP A 1 358 ? 18.670 32.240 32.128 1.00 78.50 358 TRP A C 1
ATOM 2807 O O . TRP A 1 358 ? 18.778 31.179 31.511 1.00 78.50 358 TRP A O 1
ATOM 2817 N N . VAL A 1 359 ? 17.492 32.742 32.483 1.00 79.44 359 VAL A N 1
ATOM 2818 C CA . VAL A 1 359 ? 16.197 32.107 32.234 1.00 79.44 359 VAL A CA 1
ATOM 2819 C C . VAL A 1 359 ? 15.276 33.110 31.551 1.00 79.44 359 VAL A C 1
ATOM 2821 O O . VAL A 1 359 ? 15.084 34.219 32.034 1.00 79.44 359 VAL A O 1
ATOM 2824 N N . THR A 1 360 ? 14.697 32.720 30.421 1.00 78.69 360 THR A N 1
ATOM 2825 C CA . THR A 1 360 ? 13.748 33.561 29.673 1.00 78.69 360 THR A CA 1
ATOM 2826 C C . THR A 1 360 ? 12.420 33.731 30.434 1.00 78.69 360 THR A C 1
ATOM 2828 O O . THR A 1 360 ? 12.094 32.894 31.285 1.00 78.69 360 THR A O 1
ATOM 2831 N N . PRO A 1 361 ? 11.570 34.716 30.081 1.00 72.94 361 PRO A N 1
ATOM 2832 C CA . PRO A 1 361 ? 10.229 34.870 30.664 1.00 72.94 361 PRO A CA 1
ATOM 2833 C C . PRO A 1 361 ? 9.341 33.615 30.566 1.00 72.94 361 PRO A C 1
ATOM 2835 O O . PRO A 1 361 ? 8.459 33.396 31.394 1.00 72.94 361 PRO A O 1
ATOM 2838 N N . LEU A 1 362 ? 9.606 32.740 29.588 1.00 72.00 362 LEU A N 1
ATOM 2839 C CA . LEU A 1 362 ? 8.923 31.455 29.396 1.00 72.00 362 LEU A CA 1
ATOM 2840 C C . LEU A 1 362 ? 9.486 30.318 30.271 1.00 72.00 362 LEU A C 1
ATOM 2842 O O . LEU A 1 362 ? 9.161 29.153 30.045 1.00 72.00 362 LEU A O 1
ATOM 2846 N N . LYS A 1 363 ? 10.335 30.633 31.258 1.00 75.12 363 LYS A N 1
ATOM 2847 C CA . LYS A 1 363 ? 11.033 29.677 32.136 1.00 75.12 363 LYS A CA 1
ATOM 2848 C C . LYS A 1 363 ? 11.953 28.696 31.394 1.00 75.12 363 LYS A C 1
ATOM 2850 O O . LYS A 1 363 ? 12.185 27.584 31.867 1.00 75.12 363 LYS A O 1
ATOM 2855 N N . GLN A 1 364 ? 12.490 29.093 30.239 1.00 76.06 364 GLN A N 1
ATOM 2856 C CA . GLN A 1 364 ? 13.466 28.292 29.488 1.00 76.06 364 GLN A CA 1
ATOM 2857 C C . GLN A 1 364 ? 14.890 28.718 29.848 1.00 76.06 364 GLN A C 1
ATOM 2859 O O . GLN A 1 364 ? 15.173 29.916 29.885 1.00 76.06 364 GLN A O 1
ATOM 2864 N N . LEU A 1 365 ? 15.786 27.752 30.047 1.00 78.31 365 LEU A N 1
ATOM 2865 C CA . LEU A 1 365 ? 17.202 27.991 30.318 1.00 78.31 365 LEU A CA 1
ATOM 2866 C C . LEU A 1 365 ? 17.931 28.445 29.048 1.00 78.31 365 LEU A C 1
ATOM 2868 O O . LEU A 1 365 ? 17.881 27.752 28.030 1.00 78.31 365 LEU A O 1
ATOM 2872 N N . LEU A 1 366 ? 18.640 29.569 29.112 1.00 77.69 366 LEU A N 1
ATOM 2873 C CA . LEU A 1 366 ? 19.512 30.017 28.032 1.00 77.69 366 LEU A CA 1
ATOM 2874 C C . LEU A 1 366 ? 20.738 29.100 27.943 1.00 77.69 366 LEU A C 1
ATOM 2876 O O . LEU A 1 366 ? 21.500 28.974 28.899 1.00 77.69 366 LEU A O 1
ATOM 2880 N N . ILE A 1 367 ? 20.941 28.478 26.785 1.00 76.44 367 ILE A N 1
ATOM 2881 C CA . ILE A 1 367 ? 22.128 27.672 26.488 1.00 76.44 367 ILE A CA 1
ATOM 2882 C C . ILE A 1 367 ? 22.756 28.120 25.166 1.00 76.44 367 ILE A C 1
ATOM 2884 O O . ILE A 1 367 ? 22.081 28.673 24.292 1.00 76.44 367 ILE A O 1
ATOM 2888 N N . SER A 1 368 ? 24.055 27.870 25.006 1.00 72.44 368 SER A N 1
ATOM 2889 C CA . SER A 1 368 ? 24.762 28.173 23.761 1.00 72.44 368 SER A CA 1
ATOM 2890 C C . SER A 1 368 ? 24.301 27.261 22.616 1.00 72.44 368 SER A C 1
ATOM 2892 O O . SER A 1 368 ? 23.802 26.154 22.838 1.00 72.44 368 SER A O 1
ATOM 2894 N N . GLU A 1 369 ? 24.490 27.700 21.368 1.00 71.81 369 GLU A N 1
ATOM 2895 C CA . GLU A 1 369 ? 24.110 26.919 20.177 1.00 71.81 369 GLU A CA 1
ATOM 2896 C C . GLU A 1 369 ? 24.817 25.551 20.142 1.00 71.81 369 GLU A C 1
ATOM 2898 O O . GLU A 1 369 ? 24.177 24.531 19.897 1.00 71.81 369 GLU A O 1
ATOM 2903 N N . LYS A 1 370 ? 26.103 25.516 20.516 1.00 68.19 370 LYS A N 1
ATOM 2904 C CA . LYS A 1 370 ? 26.904 24.286 20.610 1.00 68.19 370 LYS A CA 1
ATOM 2905 C C . LYS A 1 370 ? 26.382 23.326 21.685 1.00 68.19 370 LYS A C 1
ATOM 2907 O O . LYS A 1 370 ? 26.399 22.115 21.499 1.00 68.19 370 LYS A O 1
ATOM 2912 N N . MET A 1 371 ? 25.895 23.855 22.807 1.00 68.75 371 MET A N 1
ATOM 2913 C CA . MET A 1 371 ? 25.304 23.030 23.863 1.00 68.75 371 MET A CA 1
ATOM 2914 C C . MET A 1 371 ? 23.943 22.467 23.437 1.00 68.75 371 MET A C 1
ATOM 2916 O O . MET A 1 371 ? 23.623 21.323 23.742 1.00 68.75 371 MET A O 1
ATOM 2920 N N . MET A 1 372 ? 23.158 23.255 22.695 1.00 72.75 372 MET A N 1
ATOM 2921 C CA . MET A 1 372 ? 21.903 22.796 22.100 1.00 72.75 372 MET A CA 1
ATOM 2922 C C . MET A 1 372 ? 22.148 21.690 21.062 1.00 72.75 372 MET A C 1
ATOM 2924 O O . MET A 1 372 ? 21.387 20.730 21.022 1.00 72.75 372 MET A O 1
ATOM 2928 N N . GLU A 1 373 ? 23.213 21.784 20.260 1.00 69.12 373 GLU A N 1
ATOM 2929 C CA . GLU A 1 373 ? 23.644 20.713 19.345 1.00 69.12 373 GLU A CA 1
ATOM 2930 C C . GLU A 1 373 ? 23.953 19.409 20.087 1.00 69.12 373 GLU A C 1
ATOM 2932 O O . GLU A 1 373 ? 23.333 18.394 19.784 1.00 69.12 373 GLU A O 1
ATOM 2937 N N . ILE A 1 374 ? 24.810 19.451 21.111 1.00 68.38 374 ILE A N 1
ATOM 2938 C CA . ILE A 1 374 ? 25.168 18.271 21.921 1.00 68.38 374 ILE A CA 1
ATOM 2939 C C . ILE A 1 374 ? 23.928 17.668 22.596 1.00 68.38 374 ILE A C 1
ATOM 2941 O O . ILE A 1 374 ? 23.739 16.453 22.603 1.00 68.38 374 ILE A O 1
ATOM 2945 N N . LEU A 1 375 ? 23.050 18.512 23.143 1.00 69.69 375 LEU A N 1
ATOM 2946 C CA . LEU A 1 375 ? 21.813 18.067 23.783 1.00 69.69 375 LEU A CA 1
ATOM 2947 C C . LEU A 1 375 ? 20.885 17.361 22.785 1.00 69.69 375 LEU A C 1
ATOM 2949 O O . LEU A 1 375 ? 20.350 16.299 23.091 1.00 69.69 375 LEU A O 1
ATOM 2953 N N . LEU A 1 376 ? 20.713 17.920 21.586 1.00 68.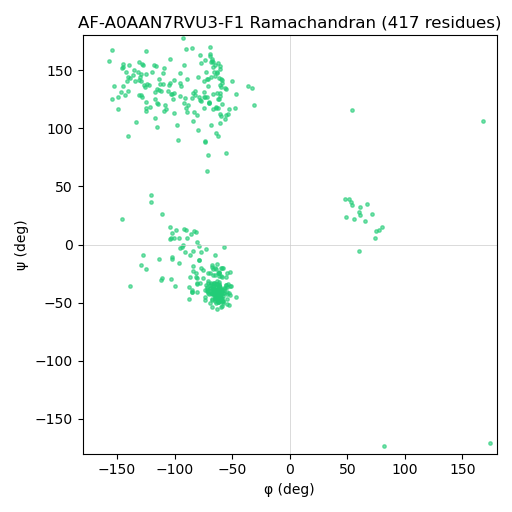56 376 LEU A N 1
ATOM 2954 C CA . LEU A 1 376 ? 19.891 17.318 20.537 1.00 68.56 376 LEU A CA 1
ATOM 2955 C C . LEU A 1 376 ? 20.517 16.037 19.967 1.00 68.56 376 LEU A C 1
ATOM 2957 O O . LEU A 1 376 ? 19.775 15.109 19.650 1.00 68.56 376 LEU A O 1
ATOM 2961 N N . GLU A 1 377 ? 21.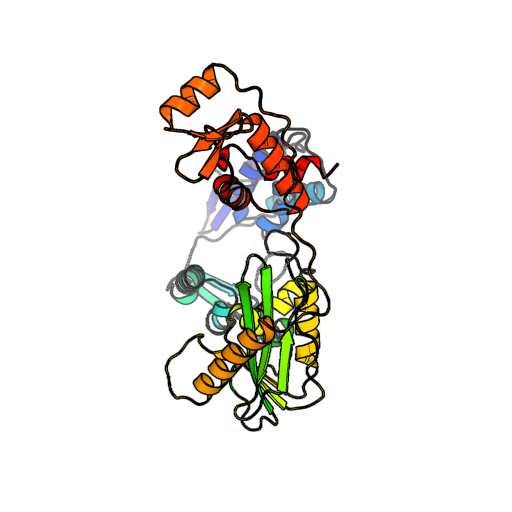846 15.962 19.858 1.00 64.88 377 GLU A N 1
ATOM 2962 C CA . GLU A 1 377 ? 22.571 14.752 19.449 1.00 64.88 377 GLU A CA 1
ATOM 2963 C C . GLU A 1 377 ? 22.403 13.624 20.467 1.00 64.88 377 GLU A C 1
ATOM 2965 O O . GLU A 1 377 ? 22.003 12.526 20.081 1.00 64.88 377 GLU A O 1
ATOM 2970 N N . ASN A 1 378 ? 22.595 13.903 21.758 1.00 63.03 378 ASN A N 1
ATOM 2971 C CA . ASN A 1 378 ? 22.379 12.922 22.823 1.00 63.03 378 ASN A CA 1
ATOM 2972 C C . ASN A 1 378 ? 20.916 12.457 22.853 1.00 63.03 378 ASN A C 1
ATOM 2974 O O . ASN A 1 378 ? 20.638 11.260 22.835 1.00 63.03 378 ASN A O 1
ATOM 2978 N N . MET A 1 379 ? 19.959 13.391 22.772 1.00 61.06 379 MET A N 1
ATOM 2979 C CA . MET A 1 379 ? 18.538 13.040 22.690 1.00 61.06 379 MET A CA 1
ATOM 2980 C C . MET A 1 379 ? 18.206 12.216 21.436 1.00 61.06 379 MET A C 1
ATOM 2982 O O . MET A 1 379 ? 17.323 11.358 21.482 1.00 61.06 379 MET A O 1
ATOM 2986 N N . HIS A 1 380 ? 18.873 12.458 20.304 1.00 61.78 380 HIS A N 1
ATOM 2987 C CA . HIS A 1 380 ? 18.697 11.655 19.094 1.00 61.78 380 HIS A CA 1
ATOM 2988 C C . HIS A 1 380 ? 19.274 10.246 19.254 1.00 61.78 380 HIS A C 1
ATOM 2990 O O . HIS A 1 380 ? 18.626 9.291 18.829 1.00 61.78 380 HIS A O 1
ATOM 2996 N N . GLN A 1 381 ? 20.454 10.107 19.863 1.00 54.09 381 GLN A N 1
ATOM 2997 C CA . GLN A 1 381 ? 21.067 8.805 20.137 1.00 54.09 381 GLN A CA 1
ATOM 2998 C C . GLN A 1 381 ? 20.197 7.957 21.071 1.00 54.09 381 GLN A C 1
ATOM 3000 O O . GLN A 1 381 ? 20.041 6.764 20.837 1.00 54.09 381 GLN A O 1
ATOM 3005 N N . GLU A 1 382 ? 19.573 8.575 22.073 1.00 52.19 382 GLU A N 1
ATOM 3006 C CA . GLU A 1 382 ? 18.741 7.868 23.051 1.00 52.19 382 GLU A CA 1
ATOM 3007 C C . GLU A 1 382 ? 17.325 7.562 22.540 1.00 52.19 382 GLU A C 1
ATOM 3009 O O . GLU A 1 382 ? 16.744 6.539 22.897 1.00 52.19 382 GLU A O 1
ATOM 3014 N N . THR A 1 383 ? 16.737 8.437 21.714 1.00 51.12 383 THR A N 1
ATOM 3015 C CA . THR A 1 383 ? 15.310 8.330 21.341 1.00 51.12 383 THR A CA 1
ATOM 3016 C C . THR A 1 383 ? 15.052 8.018 19.869 1.00 51.12 383 THR A C 1
ATOM 3018 O O . THR A 1 383 ? 13.908 7.746 19.502 1.00 51.12 383 THR A O 1
ATOM 3021 N N . HIS A 1 384 ? 16.068 8.115 19.006 1.00 55.66 384 HIS A N 1
ATOM 3022 C CA . HIS A 1 384 ? 15.959 8.034 17.542 1.00 55.66 384 HIS A CA 1
ATOM 3023 C C . HIS A 1 384 ? 14.853 8.921 16.932 1.00 55.66 384 HIS A C 1
ATOM 3025 O O . HIS A 1 384 ? 14.350 8.663 15.835 1.00 55.66 384 HIS A O 1
ATOM 3031 N N . SER A 1 385 ? 14.461 9.989 17.633 1.00 51.19 385 SER A N 1
ATOM 3032 C CA . SER A 1 385 ? 13.406 10.898 17.187 1.00 51.19 385 SER A CA 1
ATOM 3033 C C . SER A 1 385 ? 13.881 11.780 16.026 1.00 51.19 385 SER A C 1
ATOM 3035 O O . SER A 1 385 ? 15.057 12.138 15.928 1.00 51.19 385 SER A O 1
ATOM 3037 N N . GLY A 1 386 ? 12.956 12.148 15.134 1.00 54.91 386 GLY A N 1
ATOM 3038 C CA . GLY A 1 386 ? 13.231 13.064 14.021 1.00 54.91 386 GLY A CA 1
ATOM 3039 C C . GLY A 1 386 ? 13.537 14.495 14.487 1.00 54.91 386 GLY A C 1
ATOM 3040 O O . GLY A 1 386 ? 13.126 14.905 15.574 1.00 54.91 386 GLY A O 1
ATOM 3041 N N . ALA A 1 387 ? 14.228 15.272 13.644 1.00 56.84 387 ALA A N 1
ATOM 3042 C CA . ALA A 1 387 ? 14.735 16.610 13.984 1.00 56.84 387 ALA A CA 1
ATOM 3043 C C . ALA A 1 387 ? 13.653 17.579 14.501 1.00 56.84 387 ALA A C 1
ATOM 3045 O O . ALA A 1 387 ? 13.884 18.288 15.479 1.00 56.84 387 ALA A O 1
ATOM 3046 N N . ASP A 1 388 ? 12.460 17.581 13.897 1.00 58.06 388 ASP A N 1
ATOM 3047 C CA . ASP A 1 388 ? 11.363 18.471 14.305 1.00 58.06 388 ASP A CA 1
ATOM 3048 C C . ASP A 1 388 ? 10.868 18.175 15.728 1.00 58.06 388 ASP A C 1
ATOM 3050 O O . ASP A 1 388 ? 10.655 19.092 16.524 1.00 58.06 388 ASP A O 1
ATOM 3054 N N . ALA A 1 389 ? 10.732 16.890 16.075 1.00 58.53 389 ALA A N 1
ATOM 3055 C CA . ALA A 1 389 ? 10.286 16.460 17.397 1.00 58.53 389 ALA A CA 1
ATOM 3056 C C . ALA A 1 389 ? 11.336 16.774 18.472 1.00 58.53 389 ALA A C 1
ATOM 3058 O O . ALA A 1 389 ? 10.989 17.268 19.544 1.00 58.53 389 ALA A O 1
ATOM 3059 N N . LEU A 1 390 ? 12.619 16.554 18.169 1.00 64.12 390 LEU A N 1
ATOM 3060 C CA . LEU A 1 390 ? 13.723 16.848 19.084 1.00 64.12 390 LEU A CA 1
ATOM 3061 C C . LEU A 1 390 ? 13.821 18.343 19.401 1.00 64.12 390 LEU A C 1
ATOM 3063 O O . LEU A 1 390 ? 13.867 18.720 20.572 1.00 64.12 390 LEU A O 1
ATOM 3067 N N . VAL A 1 391 ? 13.768 19.203 18.378 1.00 65.94 391 VAL A N 1
ATOM 3068 C CA . VAL A 1 391 ? 13.798 20.662 18.565 1.00 65.94 391 VAL A CA 1
ATOM 3069 C C . VAL A 1 391 ? 12.579 21.135 19.359 1.00 65.94 391 VAL A C 1
ATOM 3071 O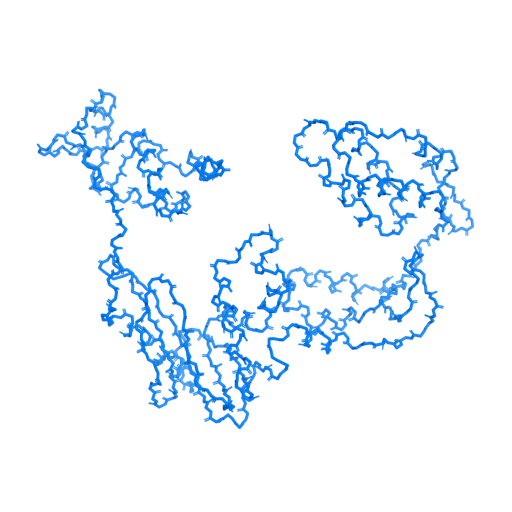 O . VAL A 1 391 ? 12.716 22.000 20.223 1.00 65.94 391 VAL A O 1
ATOM 3074 N N . LEU A 1 392 ? 11.396 20.562 19.114 1.00 64.88 392 LEU A N 1
ATOM 3075 C CA . LEU A 1 392 ? 10.186 20.896 19.865 1.00 64.88 392 LEU A CA 1
ATOM 3076 C C . LEU A 1 392 ? 10.308 20.526 21.351 1.00 64.88 392 LEU A C 1
ATOM 3078 O O . LEU A 1 392 ? 9.921 21.320 22.208 1.00 64.88 392 LEU A O 1
ATOM 3082 N N . ILE A 1 393 ? 10.850 19.345 21.663 1.00 62.41 393 ILE A N 1
ATOM 3083 C CA . ILE A 1 393 ? 11.047 18.884 23.045 1.00 62.41 393 ILE A CA 1
ATOM 3084 C C . ILE A 1 393 ? 12.109 19.737 23.746 1.00 62.41 393 ILE A C 1
ATOM 3086 O O . ILE A 1 393 ? 11.865 20.217 24.854 1.00 62.41 393 ILE A O 1
ATOM 3090 N N . ALA A 1 394 ? 13.249 19.988 23.098 1.00 66.75 394 ALA A N 1
ATOM 3091 C CA . ALA A 1 394 ? 14.330 20.791 23.666 1.00 66.75 394 ALA A CA 1
ATOM 3092 C C . ALA A 1 394 ? 13.881 22.233 23.952 1.00 66.75 394 ALA A C 1
ATOM 3094 O O . ALA A 1 394 ? 14.119 22.744 25.050 1.00 66.75 394 ALA A O 1
ATOM 3095 N N . LYS A 1 395 ? 13.128 22.849 23.027 1.00 68.50 395 LYS A N 1
ATOM 3096 C CA . LYS A 1 395 ? 12.572 24.202 23.190 1.00 68.50 395 LYS A CA 1
ATOM 3097 C C . LYS A 1 395 ? 11.581 24.338 24.341 1.00 68.50 395 LYS A C 1
ATOM 3099 O O . LYS A 1 395 ? 11.323 25.453 24.766 1.00 68.50 395 LYS A O 1
ATOM 3104 N N . ARG A 1 396 ? 11.022 23.256 24.893 1.00 64.94 396 ARG A N 1
ATOM 3105 C CA . ARG A 1 396 ? 10.167 23.372 26.090 1.00 64.94 396 ARG A CA 1
ATOM 3106 C C . ARG A 1 396 ? 10.947 23.757 27.346 1.00 64.94 396 ARG A C 1
ATOM 3108 O O . ARG A 1 396 ? 10.342 24.289 28.267 1.00 64.94 396 ARG A O 1
ATOM 3115 N N . ARG A 1 397 ? 12.251 23.466 27.403 1.00 64.44 397 ARG A N 1
ATOM 3116 C CA . ARG A 1 397 ? 13.086 23.680 28.600 1.00 64.44 397 ARG A CA 1
ATOM 3117 C C . ARG A 1 397 ? 14.318 24.544 28.356 1.00 64.44 397 ARG A C 1
ATOM 3119 O O . ARG A 1 397 ? 14.824 25.129 29.306 1.00 64.44 397 ARG A O 1
ATOM 3126 N N . HIS A 1 398 ? 14.768 24.662 27.109 1.00 74.88 398 HIS A N 1
ATOM 3127 C CA . HIS A 1 398 ? 15.987 25.378 26.754 1.00 74.88 398 HIS A CA 1
ATOM 3128 C C . HIS A 1 398 ? 15.738 26.363 25.616 1.00 74.88 398 HIS A C 1
ATOM 3130 O O . HIS A 1 398 ? 14.984 26.085 24.682 1.00 74.88 398 HIS A O 1
ATOM 3136 N N . TRP A 1 399 ? 16.418 27.498 25.669 1.00 76.12 399 TRP A N 1
ATOM 3137 C CA . TRP A 1 399 ? 16.427 28.502 24.621 1.00 76.12 399 TRP A CA 1
ATOM 3138 C C . TRP A 1 399 ? 17.850 28.637 24.076 1.00 76.12 399 TRP A C 1
ATOM 3140 O O . TRP A 1 399 ? 18.798 28.776 24.844 1.00 76.12 399 TRP A O 1
ATOM 3150 N N . ALA A 1 400 ? 18.001 28.602 22.751 1.00 73.94 400 ALA A N 1
ATOM 3151 C CA . ALA A 1 400 ? 19.264 28.871 22.069 1.00 73.94 400 ALA A CA 1
ATOM 3152 C C . ALA A 1 400 ? 19.014 29.685 20.798 1.00 73.94 400 ALA A C 1
ATOM 3154 O O . ALA A 1 400 ? 18.023 29.473 20.081 1.00 73.94 400 ALA A O 1
ATOM 3155 N N . LYS A 1 401 ? 19.941 30.595 20.489 1.00 65.69 401 LYS A N 1
ATOM 3156 C CA . LYS A 1 401 ? 19.889 31.405 19.271 1.00 65.69 401 LYS A CA 1
ATOM 3157 C C . LYS A 1 401 ? 19.936 30.477 18.051 1.00 65.69 401 LYS A C 1
ATOM 3159 O O . LYS A 1 401 ? 20.788 29.606 17.966 1.00 65.69 401 LYS A O 1
ATOM 3164 N N . ASN A 1 402 ? 19.013 30.669 17.106 1.00 62.38 402 ASN A N 1
ATOM 3165 C CA . ASN A 1 402 ? 18.928 29.922 15.840 1.00 62.38 402 ASN A CA 1
ATOM 3166 C C . ASN A 1 402 ? 18.620 28.412 15.914 1.00 62.38 402 ASN A C 1
ATOM 3168 O O . ASN A 1 402 ? 18.800 27.729 14.905 1.00 62.38 402 ASN A O 1
ATOM 3172 N N . ALA A 1 403 ? 18.056 27.894 17.011 1.00 57.94 403 ALA A N 1
ATOM 3173 C CA . ALA A 1 403 ? 17.588 26.504 17.071 1.00 57.94 403 ALA A CA 1
ATOM 3174 C C . ALA A 1 403 ? 16.462 26.240 16.039 1.00 57.94 403 ALA A C 1
ATOM 3176 O O . ALA A 1 403 ? 15.278 26.495 16.297 1.00 57.94 403 ALA A O 1
ATOM 3177 N N . LYS A 1 404 ? 16.820 25.766 14.838 1.00 55.84 404 LYS A N 1
ATOM 3178 C CA . LYS A 1 404 ? 15.906 25.451 13.726 1.00 55.84 404 LYS A CA 1
ATOM 3179 C C . LYS A 1 404 ? 16.136 24.020 13.238 1.00 55.84 404 LYS A C 1
ATOM 3181 O O . LYS A 1 404 ? 17.293 23.668 13.021 1.00 55.84 404 LYS A O 1
ATOM 3186 N N . PRO A 1 405 ? 15.076 23.242 12.948 1.00 49.53 405 PRO A N 1
ATOM 3187 C CA . PRO A 1 405 ? 15.212 21.862 12.469 1.00 49.53 405 PRO A CA 1
ATOM 3188 C C . PRO A 1 405 ? 16.115 21.718 11.238 1.00 49.53 405 PRO A C 1
ATOM 3190 O O . PRO A 1 405 ? 16.868 20.761 11.133 1.00 49.53 405 PRO A O 1
ATOM 3193 N N . SER A 1 406 ? 16.118 22.714 10.346 1.00 49.47 406 SER A N 1
ATOM 3194 C CA . SER A 1 406 ? 16.924 22.730 9.119 1.00 49.47 406 SER A CA 1
ATOM 3195 C C . SER A 1 406 ? 18.442 22.747 9.339 1.00 49.47 406 SER A C 1
ATOM 3197 O O . SER A 1 406 ? 19.178 22.411 8.416 1.00 49.47 406 SER A O 1
ATOM 3199 N N . ARG A 1 407 ? 18.928 23.165 10.519 1.00 52.12 407 ARG A N 1
ATOM 3200 C CA . ARG A 1 407 ? 20.358 23.083 10.874 1.00 52.12 407 ARG A CA 1
ATOM 3201 C C . ARG A 1 407 ? 20.743 21.706 11.415 1.00 52.12 407 ARG A C 1
ATOM 3203 O O . ARG A 1 407 ? 21.896 21.309 11.289 1.00 52.12 407 ARG A O 1
ATOM 3210 N N . TYR A 1 408 ? 19.775 20.952 11.931 1.00 56.94 408 TYR A N 1
ATOM 3211 C CA . TYR A 1 408 ? 19.982 19.630 12.508 1.00 56.94 408 TYR A CA 1
ATOM 3212 C C . TYR A 1 408 ? 19.661 18.570 11.463 1.00 56.94 408 TYR A C 1
ATOM 3214 O O . TYR A 1 408 ? 18.529 18.105 11.313 1.00 56.94 408 TYR A O 1
ATOM 3222 N N . ASN A 1 409 ? 20.677 18.190 10.692 1.00 48.00 409 ASN A N 1
ATOM 3223 C CA . ASN A 1 409 ? 20.518 17.135 9.708 1.00 48.00 409 ASN A CA 1
ATOM 3224 C C . ASN A 1 409 ? 20.445 15.770 10.415 1.00 48.00 409 ASN A C 1
ATOM 3226 O O . ASN A 1 409 ? 21.456 15.095 10.594 1.00 48.00 409 ASN A O 1
ATOM 3230 N N . SER A 1 410 ? 19.230 15.356 10.787 1.00 42.09 410 SER A N 1
ATOM 3231 C CA . SER A 1 410 ? 18.938 14.022 11.343 1.00 42.09 410 SER A CA 1
ATOM 3232 C C . SER A 1 410 ? 19.479 12.867 10.484 1.00 42.09 410 SER A C 1
ATOM 3234 O O . SER A 1 410 ? 19.774 11.800 11.016 1.00 42.09 410 SER A O 1
ATOM 3236 N N . GLN A 1 411 ? 19.700 13.071 9.177 1.00 41.25 411 GLN A N 1
ATOM 3237 C CA . GLN A 1 411 ? 20.342 12.065 8.324 1.00 41.25 411 GLN A CA 1
ATOM 3238 C C . GLN A 1 411 ? 21.860 11.970 8.535 1.00 41.25 411 GLN A C 1
ATOM 3240 O O . GLN A 1 411 ? 22.409 10.889 8.355 1.00 41.25 411 GLN A O 1
ATOM 3245 N N . LYS A 1 412 ? 22.552 13.047 8.939 1.00 43.28 412 LYS A N 1
ATOM 3246 C CA . LYS A 1 412 ? 24.008 13.020 9.187 1.00 43.28 412 LYS A CA 1
ATOM 3247 C C . LYS A 1 412 ? 24.359 12.246 10.461 1.00 43.28 412 LYS A C 1
ATOM 3249 O O . LYS A 1 412 ? 25.328 11.495 10.451 1.00 43.28 412 LYS A O 1
ATOM 3254 N N . VAL A 1 413 ? 23.543 12.371 11.510 1.00 40.72 413 VAL A N 1
ATOM 3255 C CA . VAL A 1 413 ? 23.758 11.672 12.792 1.00 40.72 413 VAL A CA 1
ATOM 3256 C C . VAL A 1 413 ? 23.442 10.173 12.669 1.00 40.72 413 VAL A C 1
ATOM 3258 O O . VAL A 1 413 ? 24.176 9.344 13.194 1.00 40.72 413 VAL A O 1
ATOM 3261 N N . CYS A 1 414 ? 22.439 9.793 11.866 1.00 38.31 414 CYS A N 1
ATOM 3262 C CA . CYS A 1 414 ? 22.174 8.384 11.539 1.00 38.31 414 CYS A CA 1
ATOM 3263 C C . CYS A 1 414 ? 23.219 7.741 10.600 1.00 38.31 414 CYS A C 1
ATOM 3265 O O . CYS A 1 414 ? 23.348 6.518 10.595 1.00 38.31 414 CYS A O 1
ATOM 3267 N N . TYR A 1 415 ? 23.942 8.518 9.781 1.00 32.31 415 TYR A N 1
ATOM 3268 C CA . TYR A 1 415 ? 24.914 7.967 8.821 1.00 32.31 415 TYR A CA 1
ATOM 3269 C C . TYR A 1 415 ? 26.260 7.607 9.472 1.00 32.31 415 TYR A C 1
ATOM 3271 O O . TYR A 1 415 ? 26.920 6.676 9.020 1.00 32.31 415 TYR A O 1
ATOM 3279 N N . LEU A 1 416 ? 26.654 8.295 10.550 1.00 31.97 416 LEU A N 1
ATOM 3280 C CA . LEU A 1 416 ? 27.927 8.048 11.245 1.00 31.97 416 LEU A CA 1
ATOM 3281 C C . LEU A 1 416 ? 27.908 6.824 12.178 1.00 31.97 416 LEU A C 1
ATOM 3283 O O . LEU A 1 416 ? 28.968 6.347 12.555 1.00 31.97 416 LEU A O 1
ATOM 3287 N N . LEU A 1 417 ? 26.730 6.276 12.490 1.00 30.34 417 LEU A N 1
ATOM 3288 C CA . LEU A 1 417 ? 26.562 5.046 13.283 1.00 30.34 417 LEU A CA 1
ATOM 3289 C C . LEU A 1 417 ? 26.315 3.794 12.413 1.00 30.34 417 LEU A C 1
ATOM 3291 O O . LEU A 1 417 ? 25.907 2.752 12.919 1.00 30.34 417 LEU A O 1
ATOM 3295 N N . ARG A 1 418 ? 26.524 3.895 11.091 1.00 31.23 418 ARG A N 1
ATOM 3296 C CA . ARG A 1 418 ? 26.492 2.767 10.137 1.00 31.23 418 ARG A CA 1
ATOM 3297 C C . ARG A 1 418 ? 27.877 2.430 9.559 1.00 31.23 418 ARG A C 1
ATOM 3299 O O . ARG A 1 418 ? 27.942 1.914 8.442 1.00 31.23 418 ARG A O 1
ATOM 3306 N N . GLN A 1 419 ? 28.956 2.733 10.282 1.00 29.28 419 GLN A N 1
ATOM 3307 C CA . GLN A 1 419 ? 30.275 2.140 10.032 1.00 29.28 419 GLN A CA 1
ATOM 3308 C C . GLN A 1 419 ? 30.642 1.180 11.149 1.00 29.28 419 GLN A C 1
ATOM 3310 O O . GLN A 1 419 ? 30.401 1.551 12.319 1.00 29.28 419 GLN A O 1
#

Organism: Mycteria americana (NCBI:txid33587)

Secondary structure (DSSP, 8-state):
--EEEETTEEEE-HHHHHHHHTPPPP-BHHHHHHHHHHHHHTGGGSTTHHHHHHHHHHHT-SSS-B----HHHHHHHHHHHHHHHT-PPEEPP-SEEEEESS-HHHHHHHTHHHHS-HHHHHHHHHHHTS-TTEEEEE-S-B-TTT--BS------SS-HHHHHHHHH-SSTT-BSS--TT-SEEEEEEEEEEEETTEEEEEEEEE-SS-EEEEEE--TT-------SS-EEEEEE--HHHHHIIIIIHHHHHHTTSB-TTSPBPTTHHHHHHHHHHHTSSSEEEEEE--TT----SHHHHHHHHHHHHHHHHHHSPPSS------------------HHHHHHHHHTTPEEPTTS-EE-TTSPEE--HHHHHHHHHHHHHHH---HHHHHHHHHTTEE-TT--GGGS-HHHHHHTT--

Solvent-accessible surface area (backbone atoms only — not comparable to full-atom values): 24337 Å² total; per-residue (Å²): 138,70,61,46,76,55,99,64,27,43,31,77,34,66,72,62,51,47,57,60,63,66,55,70,84,63,68,33,34,68,49,42,51,52,50,51,55,58,51,56,77,50,37,93,53,30,79,63,38,71,68,51,45,42,56,52,58,56,58,53,54,76,78,90,52,83,46,76,79,45,74,66,37,51,53,31,55,53,46,54,50,52,43,52,72,67,43,64,71,40,71,61,92,64,81,38,74,46,79,33,80,56,61,58,68,62,44,51,74,76,50,30,76,75,81,38,55,68,80,55,42,53,52,48,44,52,68,57,72,67,35,95,59,45,44,77,40,60,26,56,36,63,36,91,77,77,72,42,75,75,47,87,52,59,66,58,95,63,57,61,67,61,48,49,44,62,62,32,32,55,40,79,73,59,33,72,56,80,54,94,78,46,78,39,62,38,18,43,31,73,34,74,50,76,58,97,91,38,85,30,26,10,31,13,34,20,35,86,88,48,77,78,45,63,41,50,43,61,100,85,65,78,92,85,85,82,85,73,67,44,33,37,22,37,36,30,51,48,67,62,62,50,41,32,55,62,56,42,43,38,56,26,60,76,53,72,32,32,44,100,84,69,44,74,45,94,59,41,71,58,50,52,53,49,48,59,53,64,52,56,36,70,38,42,17,55,30,75,46,77,70,91,59,88,58,88,47,69,68,41,50,27,46,50,51,8,48,52,41,2,46,55,18,19,69,46,88,58,97,63,79,77,71,72,78,77,68,79,80,69,79,66,65,76,74,84,71,49,73,71,51,50,55,49,35,62,77,55,63,36,47,72,45,99,77,70,45,45,25,35,84,83,68,19,38,61,46,54,53,69,55,51,49,52,52,49,51,52,52,30,74,77,62,71,54,56,38,64,60,47,50,56,58,47,54,67,50,35,40,45,76,82,82,47,48,89,77,48,56,57,67,59,66,60,55,71,74,72,116

InterPro domains:
  IPR002156 Ribonuclease H domain [PF00075] (183-314)
  IPR002156 Ribonuclease H domain [PS50879] (180-315)
  IPR012337 Ribonuclease H-like superfamily [SSF53098] (185-316)
  IPR036397 Ribonuclease H superfamily [G3DSA:3.30.420.10] (162-321)
  IPR043128 Reverse transcriptase/Diguanylate cyclase domain [G3DSA:3.30.70.270] (15-100)
  IPR043502 DNA/RNA polymerase superfamily [SSF56672] (1-132)
  IPR051320 Viral Replication and Maturation Polyprotein [PTHR33064] (2-108)

Sequence (419 aa):
MGFEITKGQRELNTERKEAICRIAVPTSKKQLRGFLGIARWCHLWIPNFGLIAKPLYAAVKGPEGVLEWTPECRKNFDEIKRKRMEASALGLPKLRTVFVPHAVSSVLENKGHHWISPSRLAKYQALLLEQDDVVISLTSALNPTTLLLISKSGELHHDCLATIEQVYSSKPDLRDEPLPNAELEVFTDGSSFILEGRWKAGYAVVTHTQALEAKSLPSNTSAQKAELGKRVSIYTDSKYAFRVVHAHGAIWKEKGLLSSHGTPIKYGTEIMKLLQAVLQPKEVAIMHCKAHQKGNSEITKGNRKADQLAKEAALQKSEFEGALIPVPHLELLPPQYTEKENQLAEQLDCSKTDQGRWVTPLKQLLISEKMMEILLENMHQETHSGADALVLIAKRRHWAKNAKPSRYNSQKVCYLLRQ

Mean predicted aligned error: 20.38 Å

Nearest PDB structures (foldseek):
  3v1r-assembly1_A  TM=8.842E-01  e=2.371E-14  Xenotropic MuLV-related virus VP35
  3v1q-assembly1_A  TM=8.150E-01  e=1.219E-13  Xenotropic MuLV-related virus VP35
  2hb5-assembly1_A  TM=8.144E-01  e=3.988E-13  Moloney murine leukemia virus
  7o0g-assembly1_A  TM=3.618E-01  e=5.851E-14  White-tufted-ear marmoset simian foamy virus
  1wsh-assembly2_B  TM=6.248E-01  e=1.500E-05  Escherichia coli